Protein AF-0000000068350325 (afdb_homodimer)

Structure (mmCIF, N/CA/C/O backbone):
data_AF-0000000068350325-model_v1
#
loop_
_entity.id
_entity.type
_entity.pdbx_description
1 polymer 'TATA box-binding protein-like 1'
#
loop_
_atom_site.group_PDB
_atom_site.id
_atom_site.type_symbol
_atom_site.label_atom_id
_atom_site.label_alt_id
_atom_site.label_comp_id
_atom_site.label_asym_id
_atom_site.label_entity_id
_atom_site.label_seq_id
_atom_site.pdbx_PDB_ins_code
_atom_site.Cartn_x
_atom_site.Cartn_y
_atom_site.Cartn_z
_atom_site.occupancy
_atom_site.B_iso_or_equiv
_atom_site.auth_seq_id
_atom_site.auth_comp_id
_atom_site.auth_asym_id
_atom_site.auth_atom_id
_atom_site.pdbx_PDB_model_num
ATOM 1 N N . MET A 1 1 ? 3.645 2.9 17.344 1 18.78 1 MET A N 1
ATOM 2 C CA . 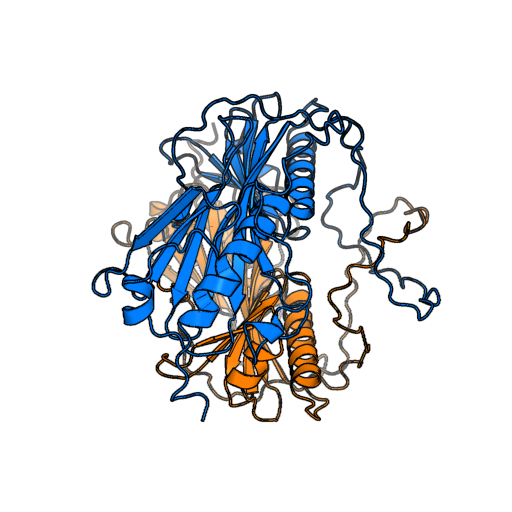MET A 1 1 ? 3.166 2.221 16.141 1 18.78 1 MET A CA 1
ATOM 3 C C . MET A 1 1 ? 4.285 2.08 15.117 1 18.78 1 MET A C 1
ATOM 5 O O . MET A 1 1 ? 4.633 3.047 14.438 1 18.78 1 MET A O 1
ATOM 9 N N . ASP A 1 2 ? 5.305 1.291 15.469 1 23.34 2 ASP A N 1
ATOM 10 C CA . ASP A 1 2 ? 6.496 0.901 14.719 1 23.34 2 ASP A CA 1
ATOM 11 C C . ASP A 1 2 ? 6.125 0.357 13.344 1 23.34 2 ASP A C 1
ATOM 13 O O . ASP A 1 2 ? 5.273 -0.529 13.227 1 23.34 2 ASP A O 1
ATOM 17 N N . ASP A 1 3 ? 6.066 1.191 12.406 1 27.19 3 ASP A N 1
ATOM 18 C CA . ASP A 1 3 ? 5.934 0.795 11.008 1 27.19 3 ASP A CA 1
ATOM 19 C C . ASP A 1 3 ? 6.727 -0.477 10.719 1 27.19 3 ASP A C 1
ATOM 21 O O . ASP A 1 3 ? 7.953 -0.494 10.852 1 27.19 3 ASP A O 1
ATOM 25 N N . ASP A 1 4 ? 6.18 -1.527 11.094 1 26.62 4 ASP A N 1
ATOM 26 C CA . ASP A 1 4 ? 6.719 -2.879 10.977 1 26.62 4 ASP A CA 1
ATOM 27 C C . ASP A 1 4 ? 7.172 -3.172 9.547 1 26.62 4 ASP A C 1
ATOM 29 O O . ASP A 1 4 ? 6.422 -3.754 8.766 1 26.62 4 ASP A O 1
ATOM 33 N N . TYR A 1 5 ? 7.738 -2.264 8.93 1 28.27 5 TYR A N 1
ATOM 34 C CA . TYR A 1 5 ? 8.469 -2.66 7.73 1 28.27 5 TYR A CA 1
ATOM 35 C C . TYR A 1 5 ? 9.484 -3.756 8.047 1 28.27 5 TYR A C 1
ATOM 37 O O . TYR A 1 5 ? 10.578 -3.771 7.488 1 28.27 5 TYR A O 1
ATOM 45 N N . ALA A 1 6 ? 9.195 -4.523 9.078 1 30.58 6 ALA A N 1
ATOM 46 C CA . ALA A 1 6 ? 10.156 -5.531 9.508 1 30.58 6 ALA A CA 1
ATOM 47 C C . ALA A 1 6 ? 10.461 -6.52 8.383 1 30.58 6 ALA A C 1
ATOM 49 O O . ALA A 1 6 ? 11.492 -7.195 8.406 1 30.58 6 ALA A O 1
ATOM 50 N N . PHE A 1 7 ? 9.375 -6.723 7.668 1 28.08 7 PHE A N 1
ATOM 51 C CA . PHE A 1 7 ? 9.617 -7.875 6.809 1 28.08 7 PHE A CA 1
ATOM 52 C C . PHE A 1 7 ? 10.812 -7.629 5.898 1 28.08 7 PHE A C 1
ATOM 54 O O . PHE A 1 7 ? 11.398 -8.578 5.367 1 28.08 7 PHE A O 1
ATOM 61 N N . PHE A 1 8 ? 10.945 -6.363 5.605 1 29.59 8 PHE A N 1
ATOM 62 C CA . PHE A 1 8 ? 11.922 -6.195 4.531 1 29.59 8 PHE A CA 1
ATOM 63 C C . PHE A 1 8 ? 13.336 -6.141 5.09 1 29.59 8 PHE A C 1
ATOM 65 O O . PHE A 1 8 ? 14.211 -5.488 4.516 1 29.59 8 PHE A O 1
ATOM 72 N N . GLU A 1 9 ? 13.469 -6.293 6.34 1 29.09 9 GLU A N 1
ATOM 73 C CA . GLU A 1 9 ? 14.883 -6.227 6.676 1 29.09 9 GLU A CA 1
ATOM 74 C C . GLU A 1 9 ? 15.672 -7.336 5.984 1 29.09 9 GLU A C 1
ATOM 76 O O . GLU A 1 9 ? 15.836 -8.43 6.535 1 29.09 9 GLU A O 1
ATOM 81 N N . SER A 1 10 ? 15.414 -7.582 4.758 1 28.09 10 SER A N 1
ATOM 82 C CA . SER A 1 10 ? 16.344 -8.555 4.18 1 28.09 10 SER A CA 1
ATOM 83 C C . SER A 1 10 ? 17.781 -8.25 4.578 1 28.09 10 SER A C 1
ATOM 85 O O . SER A 1 10 ? 18.109 -7.113 4.91 1 28.09 10 SER A O 1
ATOM 87 N N . ASP A 1 11 ? 18.562 -9.328 4.715 1 28.67 11 ASP A N 1
ATOM 88 C CA . ASP A 1 11 ? 19.984 -9.617 4.953 1 28.67 11 ASP A CA 1
ATOM 89 C C . ASP A 1 11 ? 20.875 -8.648 4.18 1 28.67 11 ASP A C 1
ATOM 91 O O . ASP A 1 11 ? 20.391 -7.926 3.297 1 28.67 11 ASP A O 1
ATOM 95 N N . ASN A 1 12 ? 22.172 -9.234 3.781 1 28.33 12 ASN A N 1
ATOM 96 C CA . ASN A 1 12 ? 23.516 -8.898 3.307 1 28.33 12 ASN A CA 1
ATOM 97 C C . ASN A 1 12 ? 23.469 -8.289 1.906 1 28.33 12 ASN A C 1
ATOM 99 O O . ASN A 1 12 ? 23.094 -8.961 0.944 1 28.33 12 ASN A O 1
ATOM 103 N N . LEU A 1 13 ? 23.156 -7.027 1.715 1 31.02 13 LEU A N 1
ATOM 104 C CA . LEU A 1 13 ? 23.516 -6.348 0.479 1 31.02 13 LEU A CA 1
ATOM 105 C C . LEU A 1 13 ? 24.859 -6.844 -0.04 1 31.02 13 LEU A C 1
ATOM 107 O O . LEU A 1 13 ? 25.922 -6.449 0.469 1 31.02 13 LEU A O 1
ATOM 111 N N . VAL A 1 14 ? 24.953 -8.07 -0.394 1 30.02 14 VAL A N 1
ATOM 112 C CA . VAL A 1 14 ? 26.156 -8.344 -1.179 1 30.02 14 VAL A CA 1
ATOM 113 C C . VAL A 1 14 ? 26.312 -7.281 -2.264 1 30.02 14 VAL A C 1
ATOM 115 O O . VAL A 1 14 ? 25.375 -7.008 -3.021 1 30.02 14 VAL A O 1
ATOM 118 N N . GLU A 1 15 ? 27.203 -6.359 -2.168 1 34.56 15 GLU A N 1
ATOM 119 C CA . GLU A 1 15 ? 27.688 -5.309 -3.051 1 34.56 15 GLU A CA 1
ATOM 120 C C . GLU A 1 15 ? 27.812 -5.805 -4.488 1 34.56 15 GLU A C 1
ATOM 122 O O . GLU A 1 15 ? 28.906 -6.223 -4.91 1 34.56 15 GLU A O 1
ATOM 127 N N . GLU A 1 16 ? 26.859 -6.629 -4.91 1 35.44 16 GLU A N 1
ATOM 128 C CA . GLU A 1 16 ? 27.062 -6.805 -6.344 1 35.44 16 GLU A CA 1
ATOM 129 C C . GLU A 1 16 ? 26.75 -5.523 -7.109 1 35.44 16 GLU A C 1
ATOM 131 O O . GLU A 1 16 ? 25.859 -4.77 -6.719 1 35.44 16 GLU A O 1
ATOM 136 N N . GLU A 1 17 ? 27.641 -5.133 -7.914 1 43.94 17 GLU A N 1
ATOM 137 C CA . GLU A 1 17 ? 27.562 -3.938 -8.75 1 43.94 17 GLU A CA 1
ATOM 138 C C . GLU A 1 17 ? 26.234 -3.857 -9.484 1 43.94 17 GLU A C 1
ATOM 140 O O . GLU A 1 17 ? 25.812 -4.824 -10.125 1 43.94 17 GLU A O 1
ATOM 145 N N . LEU A 1 18 ? 25.375 -3.035 -9.07 1 51.56 18 LEU A N 1
ATOM 146 C CA . LEU A 1 18 ? 24.094 -2.82 -9.719 1 51.56 18 LEU A CA 1
ATOM 147 C C . LEU A 1 18 ? 24.281 -2.34 -11.148 1 51.56 18 LEU A C 1
ATOM 149 O O . LEU A 1 18 ? 25.203 -1.578 -11.438 1 51.56 18 LEU A O 1
ATOM 153 N N . PRO A 1 19 ? 23.531 -2.908 -12.141 1 46.09 19 PRO A N 1
ATOM 154 C CA . PRO A 1 19 ? 23.609 -2.377 -13.5 1 46.09 19 PRO A CA 1
ATOM 155 C C . PRO A 1 19 ? 23.172 -0.916 -13.586 1 46.09 19 PRO A C 1
ATOM 157 O O . PRO A 1 19 ? 22.281 -0.49 -12.859 1 46.09 19 PRO A O 1
ATOM 160 N N . VAL A 1 20 ? 24.016 -0.042 -14.328 1 46.12 20 VAL A N 1
ATOM 161 C CA . VAL A 1 20 ? 23.797 1.391 -14.492 1 46.12 20 VAL A CA 1
ATOM 162 C C . VAL A 1 20 ? 22.672 1.627 -15.5 1 46.12 20 VAL A C 1
ATOM 164 O O . VAL A 1 20 ? 22.656 1.011 -16.562 1 46.12 20 VAL A O 1
ATOM 167 N N . ILE A 1 21 ? 21.547 2.094 -15.203 1 43.25 21 ILE A N 1
ATOM 168 C CA . ILE A 1 21 ? 20.562 2.617 -16.156 1 43.25 21 ILE A CA 1
ATOM 169 C C . ILE A 1 21 ? 21.016 3.988 -16.656 1 43.25 21 ILE A C 1
ATOM 171 O O . ILE A 1 21 ? 21.203 4.91 -15.852 1 43.25 21 ILE A O 1
ATOM 175 N N . GLY A 1 22 ? 21.516 4.07 -17.844 1 39.94 22 GLY A N 1
ATOM 176 C CA . GLY A 1 22 ? 21.891 5.316 -18.5 1 39.94 22 GLY A CA 1
ATOM 177 C C . GLY A 1 22 ? 20.703 6.223 -18.781 1 39.94 22 GLY A C 1
ATOM 178 O O . GLY A 1 22 ? 19.562 5.781 -18.734 1 39.94 22 GLY A O 1
ATOM 179 N N . ALA A 1 23 ? 20.922 7.66 -19.031 1 37.84 23 ALA A N 1
ATOM 180 C CA . ALA A 1 23 ? 20.297 8.93 -19.359 1 37.84 23 ALA A CA 1
ATOM 181 C C . ALA A 1 23 ? 18.828 8.938 -18.953 1 37.84 23 ALA A C 1
ATOM 183 O O . ALA A 1 23 ? 17.984 8.32 -19.609 1 37.84 23 ALA A O 1
ATOM 184 N N . PHE A 1 24 ? 18.703 8.781 -17.75 1 35.66 24 PHE A N 1
ATOM 185 C CA . PHE A 1 24 ? 17.297 8.969 -17.422 1 35.66 24 PHE A CA 1
ATOM 186 C C . PHE A 1 24 ? 16.812 10.344 -17.875 1 35.66 24 PHE A C 1
ATOM 188 O O . PHE A 1 24 ? 17.484 11.352 -17.641 1 35.66 24 PHE A O 1
ATOM 195 N N . PRO A 1 25 ? 16.062 10.305 -19 1 29.25 25 PRO A N 1
ATOM 196 C CA . PRO A 1 25 ? 15.648 11.578 -19.594 1 29.25 25 PRO A CA 1
ATOM 197 C C . PRO A 1 25 ? 15.062 12.539 -18.547 1 29.25 25 PRO A C 1
ATOM 199 O O . PRO A 1 25 ? 14.492 12.094 -17.547 1 29.25 25 PRO A O 1
ATOM 202 N N . ASP A 1 26 ? 15.781 13.594 -18.438 1 28.62 26 ASP A N 1
ATOM 203 C CA . ASP A 1 26 ? 15.367 14.727 -17.609 1 28.62 26 ASP A CA 1
ATOM 204 C C . ASP A 1 26 ? 13.945 15.164 -17.953 1 28.62 26 ASP A C 1
ATOM 206 O O . ASP A 1 26 ? 13.742 15.953 -18.875 1 28.62 26 ASP A O 1
ATOM 210 N N . PRO A 1 27 ? 12.961 14.367 -18.094 1 28.58 27 PRO A N 1
ATOM 211 C CA . PRO A 1 27 ? 11.828 15.25 -18.375 1 28.58 27 PRO A CA 1
ATOM 212 C C . PRO A 1 27 ? 11.531 16.219 -17.219 1 28.58 27 PRO A C 1
ATOM 214 O O . PRO A 1 27 ? 11.656 15.852 -16.047 1 28.58 27 PRO A O 1
ATOM 217 N N . VAL A 1 28 ? 11.898 17.391 -17.375 1 24.67 28 VAL A N 1
ATOM 218 C CA . VAL A 1 28 ? 11.633 18.469 -16.422 1 24.67 28 VAL A CA 1
ATOM 219 C C . VAL A 1 28 ? 10.18 18.391 -15.953 1 24.67 28 VAL A C 1
ATOM 221 O O . VAL A 1 28 ? 9.289 18.953 -16.594 1 24.67 28 VAL A O 1
ATOM 224 N N . ALA A 1 29 ? 9.555 17.219 -15.812 1 27.11 29 ALA A N 1
ATOM 225 C CA . ALA A 1 29 ? 8.211 17.438 -15.289 1 27.11 29 ALA A CA 1
ATOM 226 C C . ALA A 1 29 ? 8.258 18.109 -13.914 1 27.11 29 ALA A C 1
ATOM 228 O O . ALA A 1 29 ? 8.953 17.625 -13.016 1 27.11 29 ALA A O 1
ATOM 229 N N . GLU A 1 30 ? 8.133 19.312 -13.844 1 23.2 30 GLU A N 1
ATOM 230 C CA . GLU A 1 30 ? 7.973 20.109 -12.633 1 23.2 30 GLU A CA 1
ATOM 231 C C . GLU A 1 30 ? 7.023 19.438 -11.648 1 23.2 30 GLU A C 1
ATOM 233 O O . GLU A 1 30 ? 5.883 19.109 -11.992 1 23.2 30 GLU A O 1
ATOM 238 N N . PHE A 1 31 ? 7.543 18.641 -10.883 1 23.47 31 PHE A N 1
ATOM 239 C CA . PHE A 1 31 ? 6.887 17.922 -9.797 1 23.47 31 PHE A CA 1
ATOM 240 C C . PHE A 1 31 ? 5.969 18.859 -9.016 1 23.47 31 PHE A C 1
ATOM 242 O O . PHE A 1 31 ? 5.652 18.594 -7.852 1 23.47 31 PHE A O 1
ATOM 249 N N . GLY A 1 32 ? 5.758 20.109 -9.562 1 25.23 32 GLY A N 1
ATOM 250 C CA . GLY A 1 32 ? 4.805 20.859 -8.766 1 25.23 32 GLY A CA 1
ATOM 251 C C . GLY A 1 32 ? 3.414 20.25 -8.773 1 25.23 32 GLY A C 1
ATOM 252 O O . GLY A 1 32 ? 2.971 19.703 -9.781 1 25.23 32 GLY A O 1
ATOM 253 N N . GLY A 1 33 ? 2.984 19.688 -7.711 1 24.58 33 GLY A N 1
ATOM 254 C CA . GLY A 1 33 ? 1.738 18.984 -7.484 1 24.58 33 GLY A CA 1
ATOM 255 C C . GLY A 1 33 ? 0.549 19.625 -8.172 1 24.58 33 GLY A C 1
ATOM 256 O O . GLY A 1 33 ? -0.6 19.375 -7.801 1 24.58 33 GLY A O 1
ATOM 257 N N . VAL A 1 34 ? 0.797 20.609 -9.117 1 23.58 34 VAL A N 1
ATOM 258 C CA . VAL A 1 34 ? -0.468 21.172 -9.562 1 23.58 34 VAL A CA 1
ATOM 259 C C . VAL A 1 34 ? -1.16 20.219 -10.531 1 23.58 34 VAL A C 1
ATOM 261 O O . VAL A 1 34 ? -0.594 19.844 -11.562 1 23.58 34 VAL A O 1
ATOM 264 N N . VAL A 1 35 ? -1.922 19.328 -10.016 1 24.48 35 VAL A N 1
ATOM 265 C CA . VAL A 1 35 ? -2.699 18.344 -10.75 1 24.48 35 VAL A CA 1
ATOM 266 C C . VAL A 1 35 ? -3.498 19.031 -11.852 1 24.48 35 VAL A C 1
ATOM 268 O O . VAL A 1 35 ? -4.355 19.875 -11.57 1 24.48 35 VAL A O 1
ATOM 271 N N . GLY A 1 36 ? -2.824 19.344 -13 1 22.61 36 GLY A N 1
ATOM 272 C CA . GLY A 1 36 ? -3.48 19.922 -14.164 1 22.61 36 GLY A CA 1
ATOM 273 C C . GLY A 1 36 ? -4.598 19.062 -14.711 1 22.61 36 GLY A C 1
ATOM 274 O O . GLY A 1 36 ? -4.688 17.875 -14.391 1 22.61 36 GLY A O 1
ATOM 275 N N . PRO A 1 37 ? -5.59 19.766 -15.32 1 22.59 37 PRO A N 1
ATOM 276 C CA . PRO A 1 37 ? -6.855 19.203 -15.797 1 22.59 37 PRO A CA 1
ATOM 277 C C . PRO A 1 37 ? -6.66 18.078 -16.812 1 22.59 37 PRO A C 1
ATOM 279 O O . PRO A 1 37 ? -5.641 18.047 -17.5 1 22.59 37 PRO A O 1
ATOM 282 N N . THR A 1 38 ? -7.129 16.938 -16.562 1 21.97 38 THR A N 1
ATOM 283 C CA . THR A 1 38 ? -7.184 15.688 -17.312 1 21.97 38 THR A CA 1
ATOM 284 C C . THR A 1 38 ? -7.703 15.914 -18.734 1 21.97 38 THR A C 1
ATOM 286 O O . THR A 1 38 ? -8.82 16.406 -18.922 1 21.97 38 THR A O 1
ATOM 289 N N . GLY A 1 39 ? -6.828 16.391 -19.609 1 18.67 39 GLY A N 1
ATOM 290 C CA . GLY A 1 39 ? -7.164 16.516 -21.031 1 18.67 39 GLY A CA 1
ATOM 291 C C . GLY A 1 39 ? -7.762 15.258 -21.609 1 18.67 39 GLY A C 1
ATOM 292 O O . GLY A 1 39 ? -7.5 14.156 -21.125 1 18.67 39 GLY A O 1
ATOM 293 N N . ALA A 1 40 ? -8.906 15.477 -22.391 1 20.03 40 ALA A N 1
ATOM 294 C CA . ALA A 1 40 ? -9.773 14.523 -23.078 1 20.03 40 ALA A CA 1
ATOM 295 C C . ALA A 1 40 ? -8.992 13.711 -24.109 1 20.03 40 ALA A C 1
ATOM 297 O O . ALA A 1 40 ? -8.375 14.273 -25.016 1 20.03 40 ALA A O 1
ATOM 298 N N . ILE A 1 41 ? -8.258 12.766 -23.672 1 20.47 41 ILE A N 1
ATOM 299 C CA . ILE A 1 41 ? -7.582 11.906 -24.641 1 20.47 41 ILE A CA 1
ATOM 300 C C . ILE A 1 41 ? -8.578 11.461 -25.719 1 20.47 41 ILE A C 1
ATOM 302 O O . ILE A 1 41 ? -9.695 11.062 -25.406 1 20.47 41 ILE A O 1
ATOM 306 N N . GLY A 1 42 ? -8.508 12.109 -26.828 1 18.36 42 GLY A N 1
ATOM 307 C CA . GLY A 1 42 ? -9.219 11.773 -28.062 1 18.36 42 GLY A CA 1
ATOM 308 C C . GLY A 1 42 ? -9.195 10.289 -28.359 1 18.36 42 GLY A C 1
ATOM 309 O O . GLY A 1 42 ? -8.289 9.57 -27.922 1 18.36 42 GLY A O 1
ATOM 310 N N . GLY A 1 43 ? -10.32 9.68 -28.641 1 19.95 43 GLY A N 1
ATOM 311 C CA . GLY A 1 43 ? -10.891 8.367 -28.891 1 19.95 43 GLY A CA 1
ATOM 312 C C . GLY A 1 43 ? -10.242 7.637 -30.047 1 19.95 43 GLY A C 1
ATOM 313 O O . GLY A 1 43 ? -10.82 7.547 -31.125 1 19.95 43 GLY A O 1
ATOM 314 N N . SER A 1 44 ? -8.844 7.809 -30.172 1 18.97 44 SER A N 1
ATOM 315 C CA . SER A 1 44 ? -8.469 7.09 -31.391 1 18.97 44 SER A CA 1
ATOM 316 C C . SER A 1 44 ? -8.984 5.652 -31.359 1 18.97 44 SER A C 1
ATOM 318 O O . SER A 1 44 ? -9.094 5.047 -30.297 1 18.97 44 SER A O 1
ATOM 320 N N . ALA A 1 45 ? -9.555 5.176 -32.438 1 19.36 45 ALA A N 1
ATOM 321 C CA . ALA A 1 45 ? -10.32 4.016 -32.906 1 19.36 45 ALA A CA 1
ATOM 322 C C . ALA A 1 45 ? -9.539 2.725 -32.688 1 19.36 45 ALA A C 1
ATOM 324 O O . ALA A 1 45 ? -8.477 2.525 -33.281 1 19.36 45 ALA A O 1
ATOM 325 N N . LEU A 1 46 ? -9.5 2.438 -31.359 1 21.41 46 LEU A N 1
ATOM 326 C CA . LEU A 1 46 ? -8.828 1.184 -31.016 1 21.41 46 LEU A CA 1
ATOM 327 C C . LEU A 1 46 ? -9.375 0.036 -31.859 1 21.41 46 LEU A C 1
ATOM 329 O O . LEU A 1 46 ? -10.586 -0.19 -31.906 1 21.41 46 LEU A O 1
ATOM 333 N N . THR A 1 47 ? -8.773 -0.053 -33.031 1 18.5 47 THR A N 1
ATOM 334 C CA . THR A 1 47 ? -9.133 -1.175 -33.906 1 18.5 47 THR A CA 1
ATOM 335 C C . THR A 1 47 ? -9.086 -2.488 -33.125 1 18.5 47 THR A C 1
ATOM 337 O O . THR A 1 47 ? -8.445 -2.576 -32.094 1 18.5 47 THR A O 1
ATOM 340 N N . ALA A 1 48 ? -9.992 -3.484 -33.375 1 19.77 48 ALA A N 1
ATOM 341 C CA . ALA A 1 48 ? -10.555 -4.695 -32.812 1 19.77 48 ALA A CA 1
ATOM 342 C C . ALA A 1 48 ? -9.453 -5.656 -32.375 1 19.77 48 ALA A C 1
ATOM 344 O O . ALA A 1 48 ? -9.57 -6.316 -31.328 1 19.77 48 ALA A O 1
ATOM 345 N N . ASP A 1 49 ? -8.469 -5.844 -33.219 1 18.94 49 ASP A N 1
ATOM 346 C CA . ASP A 1 49 ? -7.848 -7.168 -33.219 1 18.94 49 ASP A CA 1
ATOM 347 C C . ASP A 1 49 ? -6.824 -7.293 -32.094 1 18.94 49 ASP A C 1
ATOM 349 O O . ASP A 1 49 ? -5.91 -6.473 -31.984 1 18.94 49 ASP A O 1
ATOM 353 N N . GLY A 1 50 ? -7.234 -7.547 -30.922 1 21.53 50 GLY A N 1
ATOM 354 C CA . GLY A 1 50 ? -6.691 -7.539 -29.578 1 21.53 50 GLY A CA 1
ATOM 355 C C . GLY A 1 50 ? -5.367 -8.266 -29.453 1 21.53 50 GLY A C 1
ATOM 356 O O . GLY A 1 50 ? -4.984 -8.703 -28.359 1 21.53 50 GLY A O 1
ATOM 357 N N . HIS A 1 51 ? -4.656 -8.531 -30.5 1 19.06 51 HIS A N 1
ATOM 358 C CA . HIS A 1 51 ? -3.496 -9.398 -30.375 1 19.06 51 HIS A CA 1
ATOM 359 C C . HIS A 1 51 ? -2.375 -8.711 -29.594 1 19.06 51 HIS A C 1
ATOM 361 O O . HIS A 1 51 ? -1.938 -7.621 -29.969 1 19.06 51 HIS A O 1
ATOM 367 N N . LEU A 1 52 ? -2.555 -8.625 -28.328 1 21.03 52 LEU A N 1
ATOM 368 C CA . LEU A 1 52 ? -1.459 -8.016 -27.578 1 21.03 52 LEU A CA 1
ATOM 369 C C . LEU A 1 52 ? -0.115 -8.578 -28.031 1 21.03 52 LEU A C 1
ATOM 371 O O . LEU A 1 52 ? 0.157 -9.766 -27.859 1 21.03 52 LEU A O 1
ATOM 375 N N . ALA A 1 53 ? 0.358 -8.102 -29.031 1 21.33 53 ALA A N 1
ATOM 376 C CA . ALA A 1 53 ? 1.74 -8.438 -29.359 1 21.33 53 ALA A CA 1
ATOM 377 C C . ALA A 1 53 ? 2.688 -8.039 -28.234 1 21.33 53 ALA A C 1
ATOM 379 O O . ALA A 1 53 ? 2.646 -6.906 -27.75 1 21.33 53 ALA A O 1
ATOM 380 N N . ALA A 1 54 ? 3.049 -8.953 -27.297 1 21.52 54 ALA A N 1
ATOM 381 C CA . ALA A 1 54 ? 4.172 -8.93 -26.359 1 21.52 54 ALA A CA 1
ATOM 382 C C . ALA A 1 54 ? 5.312 -8.07 -26.891 1 21.52 54 ALA A C 1
ATOM 384 O O . ALA A 1 54 ? 5.863 -8.352 -27.953 1 21.52 54 ALA A O 1
ATOM 385 N N . ALA A 1 55 ? 5.09 -6.859 -26.781 1 22.98 55 ALA A N 1
ATOM 386 C CA . ALA A 1 55 ? 6.234 -6.074 -27.219 1 22.98 55 ALA A CA 1
ATOM 387 C C . ALA A 1 55 ? 7.52 -6.531 -26.531 1 22.98 55 ALA A C 1
ATOM 389 O O . ALA A 1 55 ? 7.656 -6.41 -25.312 1 22.98 55 ALA A O 1
ATOM 390 N N . ALA A 1 56 ? 8.195 -7.535 -26.969 1 24.17 56 ALA A N 1
ATOM 391 C CA . ALA A 1 56 ? 9.562 -7.965 -26.719 1 24.17 56 ALA A CA 1
ATOM 392 C C . ALA A 1 56 ? 10.523 -6.777 -26.75 1 24.17 56 ALA A C 1
ATOM 394 O O . ALA A 1 56 ? 10.875 -6.289 -27.828 1 24.17 56 ALA A O 1
ATOM 395 N N . ALA A 1 57 ? 10.227 -5.805 -25.969 1 24.69 57 ALA A N 1
ATOM 396 C CA . ALA A 1 57 ? 11.289 -4.805 -26.031 1 24.69 57 ALA A CA 1
ATOM 397 C C . ALA A 1 57 ? 12.656 -5.449 -25.812 1 24.69 57 ALA A C 1
ATOM 399 O O . ALA A 1 57 ? 12.906 -6.07 -24.781 1 24.69 57 ALA A O 1
ATOM 400 N N . THR A 1 58 ? 13.297 -5.699 -26.828 1 25.77 58 THR A N 1
ATOM 401 C CA . THR A 1 58 ? 14.68 -6.152 -26.922 1 25.77 58 THR A CA 1
ATOM 402 C C . THR A 1 58 ? 15.625 -5.164 -26.25 1 25.77 58 THR A C 1
ATOM 404 O O . THR A 1 58 ? 15.742 -4.012 -26.672 1 25.77 58 THR A O 1
ATOM 407 N N . LEU A 1 59 ? 15.578 -4.918 -24.984 1 26.66 59 LEU A N 1
ATOM 408 C CA . LEU A 1 59 ? 16.75 -4.184 -24.5 1 26.66 59 LEU A CA 1
ATOM 409 C C . LEU A 1 59 ? 18.031 -4.711 -25.141 1 26.66 59 LEU A C 1
ATOM 411 O O . LEU A 1 59 ? 18.234 -5.926 -25.219 1 26.66 59 LEU A O 1
ATOM 415 N N . PRO A 1 60 ? 18.672 -3.873 -25.922 1 27.67 60 PRO A N 1
ATOM 416 C CA . PRO A 1 60 ? 19.812 -4.316 -26.719 1 27.67 60 PRO A CA 1
ATOM 417 C C . PRO A 1 60 ? 20.859 -5.066 -25.906 1 27.67 60 PRO A C 1
ATOM 419 O O . PRO A 1 60 ? 21.547 -5.941 -26.422 1 27.67 60 PRO A O 1
ATOM 422 N N . GLY A 1 61 ? 21.25 -4.422 -24.781 1 29.72 61 GLY A N 1
ATOM 423 C CA . GLY A 1 61 ? 22.672 -4.68 -24.625 1 29.72 61 GLY A CA 1
ATOM 424 C C . GLY A 1 61 ? 22.984 -6.133 -24.312 1 29.72 61 GLY A C 1
ATOM 425 O O . GLY A 1 61 ? 24.141 -6.496 -24.125 1 29.72 61 GLY A O 1
ATOM 426 N N . GLY A 1 62 ? 22.141 -6.68 -23.375 1 27.52 62 GLY A N 1
ATOM 427 C CA . GLY A 1 62 ? 22.766 -7.938 -23 1 27.52 62 GLY A CA 1
ATOM 428 C C . GLY A 1 62 ? 22.953 -8.898 -24.156 1 27.52 62 GLY A C 1
ATOM 429 O O . GLY A 1 62 ? 22.234 -8.805 -25.156 1 27.52 62 GLY A O 1
ATOM 430 N N . ASP A 1 63 ? 24.188 -9.266 -24.422 1 29.11 63 ASP A N 1
ATOM 431 C CA . ASP A 1 63 ? 24.484 -10.367 -25.344 1 29.11 63 ASP A CA 1
ATOM 432 C C . ASP A 1 63 ? 23.375 -11.414 -25.328 1 29.11 63 ASP A C 1
ATOM 434 O O . ASP A 1 63 ? 22.906 -11.805 -24.25 1 29.11 63 ASP A O 1
ATOM 438 N N . GLY A 1 64 ? 22.438 -11.32 -26.172 1 32.06 64 GLY A N 1
ATOM 439 C CA . GLY A 1 64 ? 21.5 -12.359 -26.578 1 32.06 64 GLY A CA 1
ATOM 440 C C . GLY A 1 64 ? 22.078 -13.758 -26.469 1 32.06 64 GLY A C 1
ATOM 441 O O . GLY A 1 64 ? 22.016 -14.539 -27.406 1 32.06 64 GLY A O 1
ATOM 442 N N . ALA A 1 65 ? 23.109 -13.883 -25.547 1 31.22 65 ALA A N 1
ATOM 443 C CA . ALA A 1 65 ? 23.484 -15.297 -25.531 1 31.22 65 ALA A CA 1
ATOM 444 C C . ALA A 1 65 ? 22.266 -16.172 -25.25 1 31.22 65 ALA A C 1
ATOM 446 O O . ALA A 1 65 ? 21.766 -16.203 -24.125 1 31.22 65 ALA A O 1
ATOM 447 N N . ALA A 1 66 ? 21.422 -16.234 -26.094 1 34.69 66 ALA A N 1
ATOM 448 C CA . ALA A 1 66 ? 20.625 -17.453 -26.141 1 34.69 66 ALA A CA 1
ATOM 449 C C . ALA A 1 66 ? 21.469 -18.688 -25.797 1 34.69 66 ALA A C 1
ATOM 451 O O . ALA A 1 66 ? 22.203 -19.188 -26.641 1 34.69 66 ALA A O 1
ATOM 452 N N . ALA A 1 67 ? 22.062 -18.656 -24.625 1 37.69 67 ALA A N 1
ATOM 453 C CA . ALA A 1 67 ? 22.688 -19.953 -24.328 1 37.69 67 ALA A CA 1
ATOM 454 C C . ALA A 1 67 ? 21.781 -21.109 -24.734 1 37.69 67 ALA A C 1
ATOM 456 O O . ALA A 1 67 ? 20.562 -21.031 -24.594 1 37.69 67 ALA A O 1
ATOM 457 N N . ASN A 1 68 ? 22.141 -21.75 -25.688 1 37.03 68 ASN A N 1
ATOM 458 C CA . ASN A 1 68 ? 21.594 -23.062 -26.031 1 37.03 68 ASN A CA 1
ATOM 459 C C . ASN A 1 68 ? 21.188 -23.844 -24.797 1 37.03 68 ASN A C 1
ATOM 461 O O . ASN A 1 68 ? 22.031 -24.516 -24.172 1 37.03 68 ASN A O 1
ATOM 465 N N . LEU A 1 69 ? 20.359 -23.172 -23.875 1 46.31 69 LEU A N 1
ATOM 466 C CA . LEU A 1 69 ? 19.875 -24 -22.766 1 46.31 69 LEU A CA 1
ATOM 467 C C . LEU A 1 69 ? 19.375 -25.344 -23.266 1 46.31 69 LEU A C 1
ATOM 469 O O . LEU A 1 69 ? 18.656 -25.406 -24.266 1 46.31 69 LEU A O 1
ATOM 473 N N . ASP A 1 70 ? 20.062 -26.266 -23.094 1 50.84 70 ASP A N 1
ATOM 474 C CA . ASP A 1 70 ? 19.578 -27.609 -23.391 1 50.84 70 ASP A CA 1
ATOM 475 C C . ASP A 1 70 ? 18.125 -27.781 -22.953 1 50.84 70 ASP A C 1
ATOM 477 O O . ASP A 1 70 ? 17.734 -27.312 -21.875 1 50.84 70 ASP A O 1
ATOM 481 N N . VAL A 1 71 ? 17.219 -27.922 -23.938 1 54.47 71 VAL A N 1
ATOM 482 C CA . VAL A 1 71 ? 15.789 -28.156 -23.828 1 54.47 71 VAL A CA 1
ATOM 483 C C . VAL A 1 71 ? 15.484 -28.891 -22.516 1 54.47 71 VAL A C 1
ATOM 485 O O . VAL A 1 71 ? 14.469 -28.609 -21.875 1 54.47 71 VAL A O 1
ATOM 488 N N . ASP A 1 72 ? 16.469 -29.703 -22.016 1 61.88 72 ASP A N 1
ATOM 489 C CA . ASP A 1 72 ? 16.203 -30.531 -20.828 1 61.88 72 ASP A CA 1
ATOM 490 C C . ASP A 1 72 ? 16.469 -29.75 -19.547 1 61.88 72 ASP A C 1
ATOM 492 O O . ASP A 1 72 ? 16.266 -30.266 -18.453 1 61.88 72 ASP A O 1
ATOM 496 N N . GLU A 1 73 ? 16.641 -28.422 -19.703 1 80.69 73 GLU A N 1
ATOM 497 C CA . GLU A 1 73 ? 17.141 -27.719 -18.531 1 80.69 73 GLU A CA 1
ATOM 498 C C . GLU A 1 73 ? 16.078 -26.766 -17.953 1 80.69 73 GLU A C 1
ATOM 500 O O . GLU A 1 73 ? 16.25 -26.219 -16.875 1 80.69 73 GLU A O 1
ATOM 505 N N . LEU A 1 74 ? 14.969 -26.703 -18.641 1 89 74 LEU A N 1
ATOM 506 C CA . LEU A 1 74 ? 13.922 -25.828 -18.125 1 89 74 LEU A CA 1
ATOM 507 C C . LEU A 1 74 ? 12.578 -26.547 -18.094 1 89 74 LEU A C 1
ATOM 509 O O . LEU A 1 74 ? 12.32 -27.438 -18.922 1 89 74 LEU A O 1
ATOM 513 N N . PRO A 1 75 ? 11.789 -26.219 -17.109 1 93.25 75 PRO A N 1
ATOM 514 C CA . PRO A 1 75 ? 10.445 -26.797 -17.125 1 93.25 75 PRO A CA 1
ATOM 515 C C . PRO A 1 75 ? 9.68 -26.5 -18.406 1 93.25 75 PRO A C 1
ATOM 517 O O . PRO A 1 75 ? 9.727 -25.375 -18.906 1 93.25 75 PRO A O 1
ATOM 520 N N . PRO A 1 76 ? 9.047 -27.5 -18.938 1 92.56 76 PRO A N 1
ATOM 521 C CA . PRO A 1 76 ? 8.32 -27.297 -20.188 1 92.56 76 PRO A CA 1
ATOM 522 C C . PRO A 1 76 ? 7.188 -26.281 -20.047 1 92.56 76 PRO A C 1
ATOM 524 O O . PRO A 1 76 ? 6.48 -26.281 -19.031 1 92.56 76 PRO A O 1
ATOM 527 N N . PRO A 1 77 ? 7.035 -25.484 -21.047 1 93.81 77 PRO A N 1
ATOM 528 C CA . PRO A 1 77 ? 5.945 -24.5 -21 1 93.81 77 PRO A CA 1
ATOM 529 C C . PRO A 1 77 ? 4.566 -25.156 -21.031 1 93.81 77 PRO A C 1
ATOM 531 O O . PRO A 1 77 ? 4.391 -26.203 -21.656 1 93.81 77 PRO A O 1
ATOM 534 N N . ILE A 1 78 ? 3.662 -24.562 -20.344 1 94.31 78 ILE A N 1
ATOM 535 C CA . ILE A 1 78 ? 2.281 -25.031 -20.312 1 94.31 78 ILE A CA 1
ATOM 536 C C . ILE A 1 78 ? 1.411 -24.125 -21.188 1 94.31 78 ILE A C 1
ATOM 538 O O . ILE A 1 78 ? 1.238 -22.938 -20.891 1 94.31 78 ILE A O 1
ATOM 542 N N . LYS A 1 79 ? 0.834 -24.641 -22.188 1 92.62 79 LYS A N 1
ATOM 543 C CA . LYS A 1 79 ? 0.028 -23.859 -23.125 1 92.62 79 LYS A CA 1
ATOM 544 C C . LYS A 1 79 ? -1.381 -23.641 -22.578 1 92.62 79 LYS A C 1
ATOM 546 O O . LYS A 1 79 ? -1.948 -22.562 -22.734 1 92.62 79 LYS A O 1
ATOM 551 N N . ASN A 1 80 ? -1.94 -24.703 -21.984 1 96.12 80 ASN A N 1
ATOM 552 C CA . ASN A 1 80 ? -3.281 -24.672 -21.422 1 96.12 80 ASN A CA 1
ATOM 553 C C . ASN A 1 80 ? -3.287 -25.188 -19.984 1 96.12 80 ASN A C 1
ATOM 555 O O . ASN A 1 80 ? -3.256 -26.391 -19.75 1 96.12 80 ASN A O 1
ATOM 559 N N . VAL A 1 81 ? -3.4 -24.25 -19.047 1 95.75 81 VAL A N 1
ATOM 560 C CA . VAL A 1 81 ? -3.277 -24.578 -17.625 1 95.75 81 VAL A CA 1
ATOM 561 C C . VAL A 1 81 ? -4.48 -25.406 -17.188 1 95.75 81 VAL A C 1
ATOM 563 O O . VAL A 1 81 ? -4.375 -26.219 -16.266 1 95.75 81 VAL A O 1
ATOM 566 N N . GLN A 1 82 ? -5.582 -25.266 -17.859 1 94.88 82 GLN A N 1
ATOM 567 C CA . GLN A 1 82 ? -6.828 -25.922 -17.5 1 94.88 82 GLN A CA 1
ATOM 568 C C . GLN A 1 82 ? -6.707 -27.438 -17.641 1 94.88 82 GLN A C 1
ATOM 570 O O . GLN A 1 82 ? -7.492 -28.188 -17.047 1 94.88 82 GLN A O 1
ATOM 575 N N . GLU A 1 83 ? -5.773 -27.906 -18.484 1 95.5 83 GLU A N 1
ATOM 576 C CA . GLU A 1 83 ? -5.527 -29.344 -18.625 1 95.5 83 GLU A CA 1
ATOM 577 C C . GLU A 1 83 ? -5.059 -29.953 -17.297 1 95.5 83 GLU A C 1
ATOM 579 O O . GLU A 1 83 ? -5.27 -31.141 -17.047 1 95.5 83 GLU A O 1
ATOM 584 N N . PHE A 1 84 ? -4.469 -29.109 -16.438 1 95.44 84 PHE A N 1
ATOM 585 C CA . PHE A 1 84 ? -3.961 -29.547 -15.148 1 95.44 84 PHE A CA 1
ATOM 586 C C . PHE A 1 84 ? -4.898 -29.125 -14.023 1 95.44 84 PHE A C 1
ATOM 588 O O . PHE A 1 84 ? -5.137 -29.875 -13.078 1 95.44 84 PHE A O 1
ATOM 595 N N . LEU A 1 85 ? -5.359 -27.891 -14.172 1 96 85 LEU A N 1
ATOM 596 C CA . LEU A 1 85 ? -6.215 -27.266 -13.172 1 96 85 LEU A CA 1
ATOM 597 C C . LEU A 1 85 ? -7.578 -26.922 -13.758 1 96 85 LEU A C 1
ATOM 599 O O . LEU A 1 85 ? -7.762 -25.844 -14.312 1 96 85 LEU A O 1
ATOM 603 N N . PRO A 1 86 ? -8.578 -27.719 -13.547 1 93.19 86 PRO A N 1
ATOM 604 C CA . PRO A 1 86 ? -9.844 -27.656 -14.289 1 93.19 86 PRO A CA 1
ATOM 605 C C . PRO A 1 86 ? -10.641 -26.391 -13.977 1 93.19 86 PRO A C 1
ATOM 607 O O . PRO A 1 86 ? -11.445 -25.953 -14.797 1 93.19 86 PRO A O 1
ATOM 610 N N . ASN A 1 87 ? -10.414 -25.781 -12.828 1 92 87 ASN A N 1
ATOM 611 C CA . ASN A 1 87 ? -11.273 -24.656 -12.422 1 92 87 ASN A CA 1
ATOM 612 C C . ASN A 1 87 ? -10.609 -23.312 -12.703 1 92 87 ASN A C 1
ATOM 614 O O . ASN A 1 87 ? -11.117 -22.281 -12.281 1 92 87 ASN A O 1
ATOM 618 N N . VAL A 1 88 ? -9.461 -23.391 -13.414 1 92.44 88 VAL A N 1
ATOM 619 C CA . VAL A 1 88 ? -8.781 -22.141 -13.727 1 92.44 88 VAL A CA 1
ATOM 620 C C . VAL A 1 88 ? -8.93 -21.828 -15.219 1 92.44 88 VAL A C 1
ATOM 622 O O . VAL A 1 88 ? -9.258 -22.719 -16.016 1 92.44 88 VAL A O 1
ATOM 625 N N . ARG A 1 89 ? -8.719 -20.578 -15.57 1 89.69 89 ARG A N 1
ATOM 626 C CA . ARG A 1 89 ? -8.711 -20.219 -16.984 1 89.69 89 ARG A CA 1
ATOM 627 C C . ARG A 1 89 ? -7.535 -20.859 -17.703 1 89.69 89 ARG A C 1
ATOM 629 O O . ARG A 1 89 ? -6.492 -21.109 -17.094 1 89.69 89 ARG A O 1
ATOM 636 N N . PRO A 1 90 ? -7.715 -21.078 -19.016 1 93.25 90 PRO A N 1
ATOM 637 C CA . PRO A 1 90 ? -6.648 -21.75 -19.766 1 93.25 90 PRO A CA 1
ATOM 638 C C . PRO A 1 90 ? -5.344 -20.969 -19.766 1 93.25 90 PRO A C 1
ATOM 640 O O . PRO A 1 90 ? -4.262 -21.547 -19.828 1 93.25 90 PRO A O 1
ATOM 643 N N . ASP A 1 91 ? -5.473 -19.609 -19.688 1 92.81 91 ASP A N 1
ATOM 644 C CA . ASP A 1 91 ? -4.293 -18.75 -19.766 1 92.81 91 ASP A CA 1
ATOM 645 C C . ASP A 1 91 ? -3.91 -18.219 -18.391 1 92.81 91 ASP A C 1
ATOM 647 O O . ASP A 1 91 ? -3.193 -17.219 -18.281 1 92.81 91 ASP A O 1
ATOM 651 N N . ALA A 1 92 ? -4.344 -18.953 -17.375 1 93.75 92 ALA A N 1
ATOM 652 C CA . ALA A 1 92 ? -4.102 -18.484 -16.016 1 93.75 92 ALA A CA 1
ATOM 653 C C . ALA A 1 92 ? -2.607 -18.438 -15.711 1 93.75 92 ALA A C 1
ATOM 655 O O . ALA A 1 92 ? -1.859 -19.328 -16.109 1 93.75 92 ALA A O 1
ATOM 656 N N . PHE A 1 93 ? -2.111 -17.391 -15.133 1 95.44 93 PHE A N 1
ATOM 657 C CA . PHE A 1 93 ? -0.734 -17.172 -14.703 1 95.44 93 PHE A CA 1
ATOM 658 C C . PHE A 1 93 ? -0.689 -16.344 -13.422 1 95.44 93 PHE A C 1
ATOM 660 O O . PHE A 1 93 ? -1.579 -15.531 -13.18 1 95.44 93 PHE A O 1
ATOM 667 N N . PRO A 1 94 ? 0.343 -16.531 -12.578 1 96.31 94 PRO A N 1
ATOM 668 C CA . PRO A 1 94 ? 0.417 -15.75 -11.336 1 96.31 94 PRO A CA 1
ATOM 669 C C . PRO A 1 94 ? 0.429 -14.25 -11.594 1 96.31 94 PRO A C 1
ATOM 671 O O . PRO A 1 94 ? 1.035 -13.789 -12.57 1 96.31 94 PRO A O 1
ATOM 674 N N . VAL A 1 95 ? -0.158 -13.578 -10.711 1 92.81 95 VAL A N 1
ATOM 675 C CA . VAL A 1 95 ? -0.172 -12.117 -10.766 1 92.81 95 VAL A CA 1
ATOM 676 C C . VAL A 1 95 ? 0.927 -11.555 -9.867 1 92.81 95 VAL A C 1
ATOM 678 O O . VAL A 1 95 ? 1.007 -11.898 -8.68 1 92.81 95 VAL A O 1
ATOM 681 N N . VAL A 1 96 ? 1.746 -10.703 -10.508 1 94.81 96 VAL A N 1
ATOM 682 C CA . VAL A 1 96 ? 2.764 -10.039 -9.695 1 94.81 96 VAL A CA 1
ATOM 683 C C . VAL A 1 96 ? 2.098 -9.07 -8.727 1 94.81 96 VAL A C 1
ATOM 685 O O . VAL A 1 96 ? 1.271 -8.25 -9.125 1 94.81 96 VAL A O 1
ATOM 688 N N . VAL A 1 97 ? 2.438 -9.219 -7.449 1 91.38 97 VAL A N 1
ATOM 689 C CA . VAL A 1 97 ? 1.783 -8.383 -6.449 1 91.3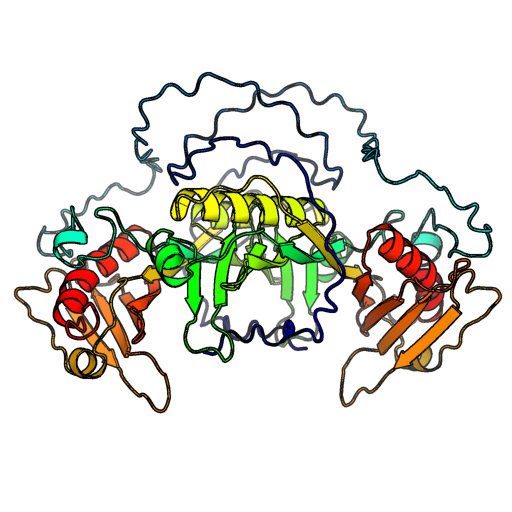8 97 VAL A CA 1
ATOM 690 C C . VAL A 1 97 ? 2.781 -7.371 -5.891 1 91.38 97 VAL A C 1
ATOM 692 O O . VAL A 1 97 ? 2.389 -6.32 -5.375 1 91.38 97 VAL A O 1
ATOM 695 N N . ALA A 1 98 ? 4.02 -7.695 -5.98 1 94.31 98 ALA A N 1
ATOM 696 C CA . ALA A 1 98 ? 5.031 -6.785 -5.453 1 94.31 98 ALA A CA 1
ATOM 697 C C . ALA A 1 98 ? 6.414 -7.113 -6.016 1 94.31 98 ALA A C 1
ATOM 699 O O . ALA A 1 98 ? 6.789 -8.281 -6.109 1 94.31 98 ALA A O 1
ATOM 700 N N . VAL A 1 99 ? 7.098 -6.062 -6.332 1 97.06 99 VAL A N 1
ATOM 701 C CA . VAL A 1 99 ? 8.492 -6.195 -6.758 1 97.06 99 VAL A CA 1
ATOM 702 C C . VAL A 1 99 ? 9.406 -5.473 -5.77 1 97.06 99 VAL A C 1
ATOM 704 O O . VAL A 1 99 ? 9.109 -4.352 -5.352 1 97.06 99 VAL A O 1
ATOM 707 N N . GLN A 1 100 ? 10.328 -6.168 -5.363 1 97.75 100 GLN A N 1
ATOM 708 C CA . GLN A 1 100 ? 11.414 -5.562 -4.598 1 97.75 100 GLN A CA 1
ATOM 709 C C . GLN A 1 100 ? 12.641 -5.32 -5.477 1 97.75 100 GLN A C 1
ATOM 711 O O . GLN A 1 100 ? 13.086 -6.219 -6.191 1 97.75 100 GLN A O 1
ATOM 716 N N . ALA A 1 101 ? 13.172 -4.129 -5.418 1 97.75 101 ALA A N 1
ATOM 717 C CA . ALA A 1 101 ? 14.328 -3.768 -6.227 1 97.75 101 ALA A CA 1
ATOM 718 C C . ALA A 1 101 ? 15.289 -2.877 -5.445 1 97.75 101 ALA A C 1
ATOM 720 O O . ALA A 1 101 ? 14.938 -2.357 -4.383 1 97.75 101 ALA A O 1
ATOM 721 N N . GLN A 1 102 ? 16.453 -2.83 -5.961 1 97.69 102 GLN A N 1
ATOM 722 C CA . GLN A 1 102 ? 17.5 -1.96 -5.43 1 97.69 102 GLN A CA 1
ATOM 723 C C . GLN A 1 102 ? 18 -0.987 -6.492 1 97.69 102 GLN A C 1
ATOM 725 O O . GLN A 1 102 ? 18.062 -1.328 -7.676 1 97.69 102 GLN A O 1
ATOM 730 N N . ALA A 1 103 ? 18.297 0.153 -6.02 1 96.62 103 ALA A N 1
ATOM 731 C CA . ALA A 1 103 ? 18.906 1.17 -6.871 1 96.62 103 ALA A CA 1
ATOM 732 C C . ALA A 1 103 ? 19.953 1.97 -6.109 1 96.62 103 ALA A C 1
ATOM 734 O O . ALA A 1 103 ? 20.109 1.812 -4.898 1 96.62 103 ALA A O 1
ATOM 735 N N . SER A 1 104 ? 20.766 2.689 -6.918 1 96.25 104 SER A N 1
ATOM 736 C CA . SER A 1 104 ? 21.781 3.512 -6.285 1 96.25 104 SER A CA 1
ATOM 737 C C . SER A 1 104 ? 22.078 4.762 -7.109 1 96.25 104 SER A C 1
ATOM 739 O O . SER A 1 104 ? 22.203 4.688 -8.336 1 96.25 104 SER A O 1
ATOM 741 N N . ILE A 1 105 ? 22.047 5.871 -6.395 1 94.75 105 ILE A N 1
ATOM 742 C CA . ILE A 1 105 ? 22.562 7.098 -7 1 94.75 105 ILE A CA 1
ATOM 743 C C . ILE A 1 105 ? 24 7.336 -6.555 1 94.75 105 ILE A C 1
ATOM 745 O O . ILE A 1 105 ? 24.391 6.941 -5.453 1 94.75 105 ILE A O 1
ATOM 749 N N . PRO A 1 106 ? 24.812 7.949 -7.391 1 93.31 106 PRO A N 1
ATOM 750 C CA . PRO A 1 106 ? 26.25 8.008 -7.137 1 93.31 106 PRO A CA 1
ATOM 751 C C . PRO A 1 106 ? 26.641 9.172 -6.234 1 93.31 106 PRO A C 1
ATOM 753 O O . PRO A 1 106 ? 27.781 9.648 -6.289 1 93.31 106 PRO A O 1
ATOM 756 N N . VAL A 1 107 ? 25.797 9.836 -5.461 1 94.88 107 VAL A N 1
ATOM 757 C CA . VAL A 1 107 ? 26.094 10.945 -4.566 1 94.88 107 VAL A CA 1
ATOM 758 C C . VAL A 1 107 ? 25.391 10.742 -3.227 1 94.88 107 VAL A C 1
ATOM 760 O O . VAL A 1 107 ? 24.422 9.992 -3.137 1 94.88 107 VAL A O 1
ATOM 763 N N . GLY A 1 108 ? 25.906 11.383 -2.201 1 95.81 108 GLY A N 1
ATOM 764 C CA . GLY A 1 108 ? 25.25 11.367 -0.904 1 95.81 108 GLY A CA 1
ATOM 765 C C . GLY A 1 108 ? 24 12.219 -0.859 1 95.81 108 GLY A C 1
ATOM 766 O O . GLY A 1 108 ? 23.859 13.172 -1.629 1 95.81 108 GLY A O 1
ATOM 767 N N . ILE A 1 109 ? 23.109 11.828 0.062 1 96.06 109 ILE A N 1
ATOM 768 C CA . ILE A 1 109 ? 21.828 12.5 0.206 1 96.06 109 ILE A CA 1
ATOM 769 C C . ILE A 1 109 ? 21.672 13.023 1.631 1 96.06 109 ILE A C 1
ATOM 771 O O . ILE A 1 109 ? 21.891 12.289 2.598 1 96.06 109 ILE A O 1
ATOM 775 N N . ASN A 1 110 ? 21.375 14.297 1.702 1 96.06 110 ASN A N 1
ATOM 776 C CA . ASN A 1 110 ? 20.938 14.828 2.99 1 96.06 110 ASN A CA 1
ATOM 777 C C . ASN A 1 110 ? 19.453 14.547 3.236 1 96.06 110 ASN A C 1
ATOM 779 O O . ASN A 1 110 ? 18.594 15.297 2.773 1 96.06 110 ASN A O 1
ATOM 783 N N . LEU A 1 111 ? 19.219 13.547 4.039 1 96 111 LEU A N 1
ATOM 784 C CA . LEU A 1 111 ? 17.859 13.039 4.191 1 96 111 LEU A CA 1
ATOM 785 C C . LEU A 1 111 ? 16.984 14.039 4.957 1 96 111 LEU A C 1
ATOM 787 O O . LEU A 1 111 ? 15.797 14.172 4.676 1 96 111 LEU A O 1
ATOM 791 N N . ALA A 1 112 ? 17.578 14.703 5.918 1 90.38 112 ALA A N 1
ATOM 792 C CA . ALA A 1 112 ? 16.828 15.695 6.688 1 90.38 112 ALA A CA 1
ATOM 793 C C . ALA A 1 112 ? 16.359 16.844 5.801 1 90.38 112 ALA A C 1
ATOM 795 O O . ALA A 1 112 ? 15.195 17.25 5.84 1 90.38 112 ALA A O 1
ATOM 796 N N . GLU A 1 113 ? 17.297 17.312 5.07 1 92.81 113 GLU A N 1
ATOM 797 C CA . GLU A 1 113 ? 16.984 18.391 4.137 1 92.81 113 GLU A CA 1
ATOM 798 C C . GLU A 1 113 ? 15.953 17.938 3.107 1 92.81 113 GLU A C 1
ATOM 800 O O . GLU A 1 113 ? 15.031 18.688 2.783 1 92.81 113 GLU A O 1
ATOM 805 N N . LEU A 1 114 ? 16.078 16.75 2.639 1 95.38 114 LEU A N 1
ATOM 806 C CA . LEU A 1 114 ? 15.156 16.203 1.655 1 95.38 114 LEU A CA 1
ATOM 807 C C . LEU A 1 114 ? 13.734 16.141 2.221 1 95.38 114 LEU A C 1
ATOM 809 O O . LEU A 1 114 ? 12.781 16.516 1.544 1 95.38 114 LEU A O 1
ATOM 813 N N . SER A 1 115 ? 13.617 15.68 3.361 1 93.44 115 SER A N 1
ATOM 814 C CA . SER A 1 115 ? 12.32 15.523 4.012 1 93.44 115 SER A CA 1
ATOM 815 C C . SER A 1 115 ? 11.617 16.875 4.172 1 93.44 115 SER A C 1
ATOM 817 O O . SER A 1 115 ? 10.391 16.953 4.059 1 93.44 115 SER A O 1
ATOM 819 N N . CYS A 1 116 ? 12.391 17.906 4.395 1 89.94 116 CYS A N 1
ATOM 820 C CA . CYS A 1 116 ? 11.812 19.234 4.566 1 89.94 116 CYS A CA 1
ATOM 821 C C . CYS A 1 116 ? 11.477 19.859 3.219 1 89.94 116 CYS A C 1
ATOM 823 O O . CYS A 1 116 ? 10.539 20.656 3.119 1 89.94 116 CYS A O 1
ATOM 825 N N . ALA A 1 117 ? 12.164 19.391 2.258 1 91.25 117 ALA A N 1
ATOM 826 C CA . ALA A 1 117 ? 12.016 20 0.934 1 91.25 117 ALA A CA 1
ATOM 827 C C . ALA A 1 117 ? 10.898 19.312 0.145 1 91.25 117 ALA A C 1
ATOM 829 O O . ALA A 1 117 ? 10.477 19.812 -0.899 1 91.25 117 ALA A O 1
ATOM 830 N N . THR A 1 118 ? 10.453 18.172 0.661 1 92.06 118 THR A N 1
ATOM 831 C CA . THR A 1 118 ? 9.453 17.391 -0.065 1 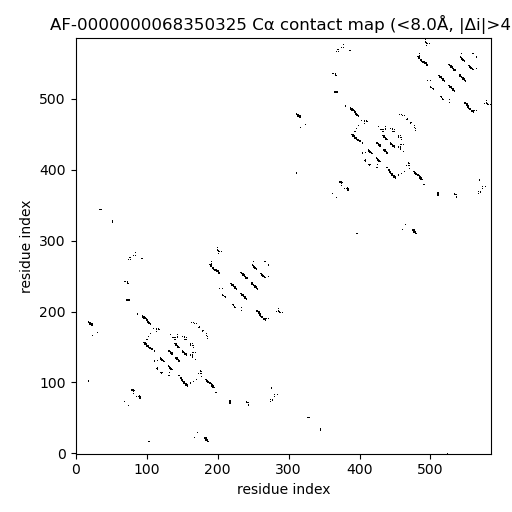92.06 118 THR A CA 1
ATOM 832 C C . THR A 1 118 ? 8.273 17.047 0.844 1 92.06 118 THR A C 1
ATOM 834 O O . THR A 1 118 ? 8.414 17.031 2.068 1 92.06 118 THR A O 1
ATOM 837 N N . ARG A 1 119 ? 7.223 16.703 0.161 1 86.12 119 ARG A N 1
ATOM 838 C CA . ARG A 1 119 ? 6.012 16.406 0.921 1 86.12 119 ARG A CA 1
ATOM 839 C C . ARG A 1 119 ? 5.859 14.906 1.132 1 86.12 119 ARG A C 1
ATOM 841 O O . ARG A 1 119 ? 5.121 14.469 2.016 1 86.12 119 ARG A O 1
ATOM 848 N N . ASN A 1 120 ? 6.566 14.164 0.37 1 90.75 120 ASN A N 1
ATOM 849 C CA . ASN A 1 120 ? 6.309 12.727 0.389 1 90.75 120 ASN A CA 1
ATOM 850 C C . ASN A 1 120 ? 7.488 11.961 0.979 1 90.75 120 ASN A C 1
ATOM 852 O O . ASN A 1 120 ? 7.625 10.758 0.75 1 90.75 120 ASN A O 1
ATOM 856 N N . VAL A 1 121 ? 8.32 12.68 1.657 1 94.12 121 VAL A N 1
ATOM 857 C CA . VAL A 1 121 ? 9.484 12.016 2.246 1 94.12 121 VAL A CA 1
ATOM 858 C C . VAL A 1 121 ? 9.43 12.141 3.768 1 94.12 121 VAL A C 1
ATOM 860 O O . VAL A 1 121 ? 9.188 13.227 4.301 1 94.12 121 VAL A O 1
ATOM 863 N N . GLU A 1 122 ? 9.625 11.008 4.379 1 90.69 122 GLU A N 1
ATOM 864 C CA . GLU A 1 122 ? 9.703 10.945 5.836 1 90.69 122 GLU A CA 1
ATOM 865 C C . GLU A 1 122 ? 11.094 10.508 6.289 1 90.69 122 GLU A C 1
ATOM 867 O O . GLU A 1 122 ? 11.531 9.398 5.98 1 90.69 122 GLU A O 1
ATOM 872 N N . TYR A 1 123 ? 11.695 11.414 7.031 1 92 123 TYR A N 1
ATOM 873 C CA . TYR A 1 123 ? 13.031 11.141 7.551 1 92 123 TYR A CA 1
ATOM 874 C C . TYR A 1 123 ? 12.961 10.453 8.906 1 92 123 TYR A C 1
ATOM 876 O O . TYR A 1 123 ? 12.203 10.883 9.789 1 92 123 TYR A O 1
ATOM 884 N N . MET A 1 124 ? 13.719 9.305 9.023 1 88.31 124 MET A N 1
ATOM 885 C CA . MET A 1 124 ? 13.789 8.531 10.266 1 88.31 124 MET A CA 1
ATOM 886 C C . MET A 1 124 ? 15.211 8.531 10.828 1 88.31 124 MET A C 1
ATOM 888 O O . MET A 1 124 ? 15.938 7.551 10.68 1 88.31 124 MET A O 1
ATOM 892 N N . PRO A 1 125 ? 15.523 9.508 11.664 1 84.19 125 PRO A N 1
ATOM 893 C CA . PRO A 1 125 ? 16.906 9.656 12.148 1 84.19 125 PRO A CA 1
ATOM 894 C C . PRO A 1 125 ? 17.25 8.656 13.25 1 84.19 125 PRO A C 1
ATOM 896 O O . PRO A 1 125 ? 18.422 8.359 13.477 1 84.19 125 PRO A O 1
ATOM 899 N N . ASN A 1 126 ? 16.266 8.203 13.961 1 73 126 ASN A N 1
ATOM 900 C CA . ASN A 1 126 ? 16.516 7.469 15.195 1 73 126 ASN A CA 1
ATOM 901 C C . ASN A 1 126 ? 16.625 5.965 14.938 1 73 126 ASN A C 1
ATOM 903 O O . ASN A 1 126 ? 16.75 5.18 15.883 1 73 126 ASN A O 1
ATOM 907 N N . ASN A 1 127 ? 16.625 5.586 13.742 1 73.62 127 ASN A N 1
ATOM 908 C CA . ASN A 1 127 ? 16.906 4.191 13.43 1 73.62 127 ASN A CA 1
ATOM 909 C C . ASN A 1 127 ? 18.391 3.881 13.539 1 73.62 127 ASN A C 1
ATOM 911 O O . ASN A 1 127 ? 19.219 4.793 13.609 1 73.62 127 ASN A O 1
ATOM 915 N N . ARG A 1 128 ? 18.766 2.584 13.773 1 79.12 128 ARG A N 1
ATOM 916 C CA . ARG A 1 128 ? 20.172 2.199 13.797 1 79.12 128 ARG A CA 1
ATOM 917 C C . ARG A 1 128 ? 20.938 2.842 12.648 1 79.12 128 ARG A C 1
ATOM 919 O O . ARG A 1 128 ? 22.016 3.41 12.852 1 79.12 128 ARG A O 1
ATOM 926 N N . ILE A 1 129 ? 20.375 2.744 11.555 1 88 129 ILE A N 1
ATOM 927 C CA . ILE A 1 129 ? 20.875 3.439 10.375 1 88 129 ILE A CA 1
ATOM 928 C C . ILE A 1 129 ? 19.844 4.465 9.906 1 88 129 ILE A C 1
ATOM 930 O O . ILE A 1 129 ? 18.719 4.105 9.523 1 88 129 ILE A O 1
ATOM 934 N N . PRO A 1 130 ? 20.25 5.723 9.984 1 90.31 130 PRO A N 1
ATOM 935 C CA . PRO A 1 130 ? 19.312 6.746 9.531 1 90.31 130 PRO A CA 1
ATOM 936 C C . PRO A 1 130 ? 18.781 6.484 8.125 1 90.31 130 PRO A C 1
ATOM 938 O O . PRO A 1 130 ? 19.531 6.059 7.246 1 90.31 130 PRO A O 1
ATOM 941 N N . SER A 1 131 ? 17.516 6.617 7.902 1 95.81 131 SER A N 1
ATOM 942 C CA . SER A 1 131 ? 16.875 6.363 6.609 1 95.81 131 SER A CA 1
ATOM 943 C C . SER A 1 131 ? 15.695 7.289 6.383 1 95.81 131 SER A C 1
ATOM 945 O O . SER A 1 131 ? 15.305 8.039 7.277 1 95.81 131 SER A O 1
ATOM 947 N N . ALA A 1 132 ? 15.297 7.352 5.133 1 96.12 132 ALA A N 1
ATOM 948 C CA . ALA A 1 132 ? 14.078 8.07 4.781 1 96.12 132 ALA A CA 1
ATOM 949 C C . ALA A 1 132 ? 13.195 7.223 3.863 1 96.12 132 ALA A C 1
ATOM 951 O O . ALA A 1 132 ? 13.688 6.344 3.154 1 96.12 132 ALA A O 1
ATOM 952 N N . THR A 1 133 ? 11.93 7.41 4 1 96.25 133 THR A N 1
ATOM 953 C CA . THR A 1 133 ? 10.984 6.727 3.127 1 96.25 133 THR A CA 1
ATOM 954 C C . THR A 1 133 ? 10.234 7.73 2.248 1 96.25 133 THR A C 1
ATOM 956 O O . THR A 1 133 ? 9.742 8.75 2.74 1 96.25 133 THR A O 1
ATOM 959 N N . MET A 1 134 ? 10.211 7.461 0.945 1 96.06 134 MET A N 1
ATOM 960 C CA . MET A 1 134 ? 9.438 8.227 -0.03 1 96.06 134 MET A CA 1
ATOM 961 C C . MET A 1 134 ? 8.25 7.41 -0.537 1 96.06 134 MET A C 1
ATOM 963 O O . MET A 1 134 ? 8.422 6.301 -1.043 1 96.06 134 MET A O 1
ATOM 967 N N . ARG A 1 135 ? 7.117 7.918 -0.419 1 93.88 135 ARG A N 1
ATOM 968 C CA . ARG A 1 135 ? 5.93 7.242 -0.938 1 93.88 135 ARG A CA 1
ATOM 969 C C . ARG A 1 135 ? 5.535 7.805 -2.301 1 93.88 135 ARG A C 1
ATOM 971 O O . ARG A 1 135 ? 5.316 9.008 -2.439 1 93.88 135 ARG A O 1
ATOM 978 N N . LEU A 1 136 ? 5.48 6.918 -3.256 1 92.94 136 LEU A N 1
ATOM 979 C CA . LEU A 1 136 ? 5.074 7.277 -4.609 1 92.94 136 LEU A CA 1
ATOM 980 C C . LEU A 1 136 ? 3.688 6.73 -4.926 1 92.94 136 LEU A C 1
ATOM 982 O O . LEU A 1 136 ? 3.338 5.629 -4.496 1 92.94 136 LEU A O 1
ATOM 986 N N . HIS A 1 137 ? 2.92 7.453 -5.754 1 85.44 137 HIS A N 1
ATOM 987 C CA . HIS A 1 137 ? 1.554 7.047 -6.062 1 85.44 137 HIS A CA 1
ATOM 988 C C . HIS A 1 137 ? 1.431 6.582 -7.508 1 85.44 137 HIS A C 1
ATOM 990 O O . HIS A 1 137 ? 0.656 5.672 -7.809 1 85.44 137 HIS A O 1
ATOM 996 N N . GLU A 1 138 ? 2.172 7.312 -8.398 1 85.69 138 GLU A N 1
ATOM 997 C CA . GLU A 1 138 ? 2.221 6.906 -9.797 1 85.69 138 GLU A CA 1
ATOM 998 C C . GLU A 1 138 ? 3.658 6.867 -10.312 1 85.69 138 GLU A C 1
ATOM 1000 O O . GLU A 1 138 ? 4.184 7.879 -10.781 1 85.69 138 GLU A O 1
ATOM 1005 N N . PRO A 1 139 ? 4.27 5.719 -10.359 1 91.88 139 PRO A N 1
ATOM 1006 C CA . PRO A 1 139 ? 3.744 4.426 -9.906 1 91.88 139 PRO A CA 1
ATOM 1007 C C . PRO A 1 139 ? 3.672 4.312 -8.391 1 91.88 139 PRO A C 1
ATOM 1009 O O . PRO A 1 139 ? 4.332 5.074 -7.676 1 91.88 139 PRO A O 1
ATOM 1012 N N . THR A 1 140 ? 2.875 3.357 -7.922 1 88.94 140 THR A N 1
ATOM 1013 C CA . THR A 1 140 ? 2.779 3.1 -6.488 1 88.94 140 THR A CA 1
ATOM 1014 C C . THR A 1 140 ? 3.988 2.311 -6 1 88.94 140 THR A C 1
ATOM 1016 O O . THR A 1 140 ? 4.246 1.202 -6.473 1 88.94 140 THR A O 1
ATOM 1019 N N . ALA A 1 141 ? 4.691 2.883 -5.098 1 95.31 141 ALA A N 1
ATOM 1020 C CA . ALA A 1 141 ? 5.852 2.252 -4.473 1 95.31 141 ALA A CA 1
ATOM 1021 C C . ALA A 1 141 ? 6.344 3.066 -3.283 1 95.31 141 ALA A C 1
ATOM 1023 O O . ALA A 1 141 ? 6.023 4.25 -3.156 1 95.31 141 ALA A O 1
ATOM 1024 N N . VAL A 1 142 ? 6.992 2.385 -2.471 1 95.88 142 VAL A N 1
ATOM 1025 C CA . VAL A 1 142 ? 7.73 3.039 -1.396 1 95.88 142 VAL A CA 1
ATOM 1026 C C . VAL A 1 142 ? 9.234 2.918 -1.651 1 95.88 142 VAL A C 1
ATOM 1028 O O . VAL A 1 142 ? 9.727 1.836 -1.966 1 95.88 142 VAL A O 1
ATOM 1031 N N . VAL A 1 143 ? 9.906 4.004 -1.508 1 97.88 143 VAL A N 1
ATOM 1032 C CA . VAL A 1 143 ? 11.352 4.023 -1.697 1 97.88 143 VAL A CA 1
ATOM 1033 C C . VAL A 1 143 ? 12.047 4.332 -0.372 1 97.88 143 VAL A C 1
ATOM 1035 O O . VAL A 1 143 ? 11.867 5.418 0.186 1 97.88 143 VAL A O 1
ATOM 1038 N N . MET A 1 144 ? 12.773 3.389 0.096 1 97.75 144 MET A N 1
ATOM 1039 C CA . MET A 1 144 ? 13.633 3.625 1.252 1 97.75 144 MET A CA 1
ATOM 1040 C C . MET A 1 144 ? 14.992 4.148 0.817 1 97.75 144 MET A C 1
ATOM 1042 O O . MET A 1 144 ? 15.602 3.619 -0.119 1 97.75 144 MET A O 1
ATOM 1046 N N . MET A 1 145 ? 15.461 5.133 1.522 1 97.56 145 MET A N 1
ATOM 1047 C CA . MET A 1 145 ? 16.672 5.812 1.102 1 97.56 145 MET A CA 1
ATOM 1048 C C . MET A 1 145 ? 17.672 5.926 2.26 1 97.56 145 MET A C 1
ATOM 1050 O O . MET A 1 145 ? 17.266 6.117 3.408 1 97.56 145 MET A O 1
ATOM 1054 N N . HIS A 1 146 ? 18.922 5.867 1.877 1 97 146 HIS A N 1
ATOM 1055 C CA . HIS A 1 146 ? 20.016 6.066 2.826 1 97 146 HIS A CA 1
ATOM 1056 C C . HIS A 1 146 ? 20.906 7.227 2.402 1 97 146 HIS A C 1
ATOM 1058 O O . HIS A 1 146 ? 20.938 7.602 1.229 1 97 146 HIS A O 1
ATOM 1064 N N . ASN A 1 147 ? 21.641 7.762 3.402 1 96.88 147 ASN A N 1
ATOM 1065 C CA . ASN A 1 147 ? 22.516 8.891 3.135 1 96.88 147 ASN A CA 1
ATOM 1066 C C . ASN A 1 147 ? 23.547 8.555 2.051 1 96.88 147 ASN A C 1
ATOM 1068 O O . ASN A 1 147 ? 24.016 9.445 1.338 1 96.88 147 ASN A O 1
ATOM 1072 N N . SER A 1 148 ? 23.859 7.309 1.904 1 95.25 148 SER A N 1
ATOM 1073 C CA . SER A 1 148 ? 24.859 6.852 0.956 1 95.25 148 SER A CA 1
ATOM 1074 C C . SER A 1 148 ? 24.375 6.984 -0.482 1 95.25 148 SER A C 1
ATOM 1076 O O . SER A 1 148 ? 25.156 6.902 -1.424 1 95.25 148 SER A O 1
ATOM 1078 N N . GLY A 1 149 ? 23.078 7.102 -0.635 1 96.25 149 GLY A N 1
ATOM 1079 C CA . GLY A 1 149 ? 22.516 7.113 -1.975 1 96.25 149 GLY A CA 1
ATOM 1080 C C . GLY A 1 149 ? 21.875 5.793 -2.365 1 96.25 149 GLY A C 1
ATOM 1081 O O . GLY A 1 149 ? 21.328 5.668 -3.459 1 96.25 149 GLY A O 1
ATOM 1082 N N . ALA A 1 150 ? 21.969 4.867 -1.47 1 97.06 150 ALA A N 1
ATOM 1083 C CA . ALA A 1 150 ? 21.328 3.572 -1.7 1 97.06 150 ALA A CA 1
ATOM 1084 C C . ALA A 1 150 ? 19.812 3.686 -1.602 1 97.06 150 ALA A C 1
ATOM 1086 O O . ALA A 1 150 ? 19.281 4.34 -0.696 1 97.06 150 ALA A O 1
ATOM 1087 N N . LEU A 1 151 ? 19.125 3.047 -2.568 1 97.75 151 LEU A N 1
ATOM 1088 C CA . LEU A 1 151 ? 17.656 3.062 -2.623 1 97.75 151 LEU A CA 1
ATOM 1089 C C . LEU A 1 151 ? 17.109 1.645 -2.646 1 97.75 151 LEU A C 1
ATOM 1091 O O . LEU A 1 151 ? 17.656 0.766 -3.312 1 97.75 151 LEU A O 1
ATOM 1095 N N . SER A 1 152 ? 16.062 1.418 -1.933 1 98.19 152 SER A N 1
ATOM 1096 C CA . SER A 1 152 ? 15.281 0.185 -1.997 1 98.19 152 SER A CA 1
ATOM 1097 C C . SER A 1 152 ? 13.844 0.461 -2.43 1 98.19 152 SER A C 1
ATOM 1099 O O . SER A 1 152 ? 13.133 1.241 -1.788 1 98.19 152 SER A O 1
ATOM 1101 N N . ILE A 1 153 ? 13.414 -0.111 -3.49 1 97.5 153 ILE A N 1
ATOM 1102 C CA . ILE A 1 153 ? 12.062 0.048 -4.008 1 97.5 153 ILE A CA 1
ATOM 1103 C C . ILE A 1 153 ? 11.195 -1.118 -3.543 1 97.5 153 ILE A C 1
ATOM 1105 O O . ILE A 1 153 ? 11.547 -2.283 -3.748 1 97.5 153 ILE A O 1
ATOM 1109 N N . ILE A 1 154 ? 10.07 -0.772 -2.965 1 96.62 154 ILE A N 1
ATOM 1110 C CA . ILE A 1 154 ? 9.219 -1.807 -2.395 1 96.62 154 ILE A CA 1
ATOM 1111 C C . ILE A 1 154 ? 7.777 -1.595 -2.85 1 96.62 154 ILE A C 1
ATOM 1113 O O . ILE A 1 154 ? 7.258 -0.478 -2.787 1 96.62 154 ILE A O 1
ATOM 1117 N N . GLY A 1 155 ? 7.16 -2.664 -3.318 1 93.56 155 GLY A N 1
ATOM 1118 C CA . GLY A 1 155 ? 5.715 -2.623 -3.453 1 93.56 155 GLY A CA 1
ATOM 1119 C C . GLY A 1 155 ? 5.254 -2.301 -4.863 1 93.56 155 GLY A C 1
ATOM 1120 O O . GLY A 1 155 ? 4.055 -2.182 -5.117 1 93.56 155 GLY A O 1
ATOM 1121 N N . ALA A 1 156 ? 6.176 -2.164 -5.812 1 94.62 156 ALA A N 1
ATOM 1122 C CA . ALA A 1 156 ? 5.758 -1.912 -7.191 1 94.62 156 ALA A CA 1
ATOM 1123 C C . ALA A 1 156 ? 5.031 -3.121 -7.773 1 94.62 156 ALA A C 1
ATOM 1125 O O . ALA A 1 156 ? 5.387 -4.266 -7.48 1 94.62 156 ALA A O 1
ATOM 1126 N N . ALA A 1 157 ? 4.105 -2.867 -8.656 1 91.88 157 ALA A N 1
ATOM 1127 C CA . ALA A 1 157 ? 3.246 -3.932 -9.164 1 91.88 157 ALA A CA 1
ATOM 1128 C C . ALA A 1 157 ? 3.889 -4.637 -10.359 1 91.88 157 ALA A C 1
ATOM 1130 O O . ALA A 1 157 ? 3.363 -5.637 -10.852 1 91.88 157 ALA A O 1
ATOM 1131 N N . SER A 1 158 ? 4.941 -4.121 -10.836 1 93.25 158 SER A N 1
ATOM 1132 C CA . SER A 1 158 ? 5.676 -4.727 -11.938 1 93.25 158 SER A CA 1
ATOM 1133 C C . SER A 1 158 ? 7.137 -4.277 -11.945 1 93.25 158 SER A C 1
ATOM 1135 O O . SER A 1 158 ? 7.496 -3.314 -11.266 1 93.25 158 SER A O 1
ATOM 1137 N N . VAL A 1 159 ? 7.836 -5.012 -12.727 1 93.44 159 VAL A N 1
ATOM 1138 C CA . VAL A 1 159 ? 9.242 -4.656 -12.875 1 93.44 159 VAL A CA 1
ATOM 1139 C C . VAL A 1 159 ? 9.359 -3.273 -13.516 1 93.44 159 VAL A C 1
ATOM 1141 O O . VAL A 1 159 ? 10.172 -2.451 -13.078 1 93.44 159 VAL A O 1
ATOM 1144 N N . SER A 1 160 ? 8.578 -3.025 -14.492 1 93.94 160 SER A N 1
ATOM 1145 C CA . SER A 1 160 ? 8.586 -1.725 -15.156 1 93.94 160 SER A CA 1
ATOM 1146 C C . SER A 1 160 ? 8.242 -0.605 -14.172 1 93.94 160 SER A C 1
ATOM 1148 O O . SER A 1 160 ? 8.898 0.438 -14.164 1 93.94 160 SER A O 1
ATOM 1150 N N . GLU A 1 161 ? 7.297 -0.833 -13.328 1 95.19 161 GLU A N 1
ATOM 1151 C CA . GLU A 1 161 ? 6.898 0.171 -12.344 1 95.19 161 GLU A CA 1
ATOM 1152 C C . GLU A 1 161 ? 7.992 0.389 -11.305 1 95.19 161 GLU A C 1
ATOM 1154 O O . GLU A 1 161 ? 8.195 1.51 -10.828 1 95.19 161 GLU A O 1
ATOM 1159 N N . ALA A 1 162 ? 8.625 -0.687 -10.969 1 96.62 162 ALA A N 1
ATOM 1160 C CA . ALA A 1 162 ? 9.742 -0.554 -10.031 1 96.62 162 ALA A CA 1
ATOM 1161 C C . ALA A 1 162 ? 10.836 0.342 -10.602 1 96.62 162 ALA A C 1
ATOM 1163 O O . ALA A 1 162 ? 11.375 1.203 -9.906 1 96.62 162 ALA A O 1
ATOM 1164 N N . ARG A 1 163 ? 11.094 0.121 -11.82 1 95.5 163 ARG A N 1
ATOM 1165 C CA . ARG A 1 163 ? 12.102 0.936 -12.484 1 95.5 163 ARG A CA 1
ATOM 1166 C C . ARG A 1 163 ? 11.664 2.395 -12.562 1 95.5 163 ARG A C 1
ATOM 1168 O O . ARG A 1 163 ? 12.453 3.299 -12.273 1 95.5 163 ARG A O 1
ATOM 1175 N N . GLN A 1 164 ? 10.492 2.578 -12.93 1 96.06 164 GLN A N 1
ATOM 1176 C CA . GLN A 1 164 ? 9.945 3.932 -12.992 1 96.06 164 GLN A CA 1
ATOM 1177 C C . GLN A 1 164 ? 10 4.613 -11.633 1 96.06 164 GLN A C 1
ATOM 1179 O O . GLN A 1 164 ? 10.305 5.809 -11.539 1 96.06 164 GLN A O 1
ATOM 1184 N N . ALA A 1 165 ? 9.672 3.855 -10.648 1 97 165 ALA A N 1
ATOM 1185 C CA . ALA A 1 165 ? 9.719 4.391 -9.289 1 97 165 ALA A CA 1
ATOM 1186 C C . ALA A 1 165 ? 11.133 4.828 -8.914 1 97 165 ALA A C 1
ATOM 1188 O O . ALA A 1 165 ? 11.32 5.891 -8.32 1 97 165 ALA A O 1
ATOM 1189 N N . ALA A 1 166 ? 12.086 4 -9.258 1 97.25 166 ALA A N 1
ATOM 1190 C CA . ALA A 1 166 ? 13.484 4.336 -9 1 97.25 166 ALA A CA 1
ATOM 1191 C C . ALA A 1 166 ? 13.883 5.625 -9.711 1 97.25 166 ALA A C 1
ATOM 1193 O O . ALA A 1 166 ? 14.5 6.508 -9.109 1 97.25 166 ALA A O 1
ATOM 1194 N N . GLU A 1 167 ? 13.5 5.734 -10.875 1 96.25 167 GLU A N 1
ATOM 1195 C CA . GLU A 1 167 ? 13.828 6.906 -11.68 1 96.25 167 GLU A CA 1
ATOM 1196 C C . GLU A 1 167 ? 13.148 8.156 -11.133 1 96.25 167 GLU A C 1
ATOM 1198 O O . GLU A 1 167 ? 13.766 9.219 -11.055 1 96.25 167 GLU A O 1
ATOM 1203 N N . LEU A 1 168 ? 11.93 7.988 -10.805 1 96.5 168 LEU A N 1
ATOM 1204 C CA . LEU A 1 168 ? 11.18 9.109 -10.25 1 96.5 168 LEU A CA 1
ATOM 1205 C C . LEU A 1 168 ? 11.789 9.578 -8.93 1 96.5 168 LEU A C 1
ATOM 1207 O O . LEU A 1 168 ? 11.953 10.781 -8.711 1 96.5 168 LEU A O 1
ATOM 1211 N N . ALA A 1 169 ? 12.117 8.617 -8.117 1 97.12 169 ALA A N 1
ATOM 1212 C CA . ALA A 1 169 ? 12.75 8.961 -6.848 1 97.12 169 ALA A CA 1
ATOM 1213 C C . ALA A 1 169 ? 14.047 9.727 -7.074 1 97.12 169 ALA A C 1
ATOM 1215 O O . ALA A 1 169 ? 14.305 10.742 -6.418 1 97.12 169 ALA A O 1
ATOM 1216 N N . ALA A 1 170 ? 14.812 9.258 -7.984 1 96.56 170 ALA A N 1
ATOM 1217 C CA . ALA A 1 170 ? 16.078 9.922 -8.305 1 96.56 170 ALA A CA 1
ATOM 1218 C C . ALA A 1 170 ? 15.836 11.359 -8.773 1 96.56 170 ALA A C 1
ATOM 1220 O O . ALA A 1 170 ? 16.562 12.273 -8.383 1 96.56 170 ALA A O 1
ATOM 1221 N N . ARG A 1 171 ? 14.859 11.562 -9.523 1 96.19 171 ARG A N 1
ATOM 1222 C CA . ARG A 1 171 ? 14.531 12.891 -10.039 1 96.19 171 ARG A CA 1
ATOM 1223 C C . ARG A 1 171 ? 14.109 13.82 -8.906 1 96.19 171 ARG A C 1
ATOM 1225 O O . ARG A 1 171 ? 14.531 14.977 -8.852 1 96.19 171 ARG A O 1
ATOM 1232 N N . ILE A 1 172 ? 13.289 13.297 -8.047 1 96.06 172 ILE A N 1
ATOM 1233 C CA . ILE A 1 172 ? 12.805 14.086 -6.91 1 96.06 172 ILE A CA 1
ATOM 1234 C C . ILE A 1 172 ? 13.984 14.5 -6.039 1 96.06 172 ILE A C 1
ATOM 1236 O O . ILE A 1 172 ? 14.094 15.664 -5.648 1 96.06 172 ILE A O 1
ATOM 1240 N N . ILE A 1 173 ? 14.836 13.594 -5.809 1 97 173 ILE A N 1
ATOM 1241 C CA . ILE A 1 173 ? 16 13.852 -4.977 1 97 173 ILE A CA 1
ATOM 1242 C C . ILE A 1 173 ? 16.875 14.93 -5.621 1 97 173 ILE A C 1
ATOM 1244 O O . ILE A 1 173 ? 17.297 15.875 -4.957 1 97 173 ILE A O 1
ATOM 1248 N N . ARG A 1 174 ? 17.078 14.758 -6.867 1 96.19 174 ARG A N 1
ATOM 1249 C CA . ARG A 1 174 ? 17.922 15.688 -7.617 1 96.19 174 ARG A CA 1
ATOM 1250 C C . ARG A 1 174 ? 17.359 17.109 -7.551 1 96.19 174 ARG A C 1
ATOM 1252 O O . ARG A 1 174 ? 18.094 18.047 -7.242 1 96.19 174 ARG A O 1
ATOM 1259 N N . LYS A 1 175 ? 16.141 17.266 -7.75 1 95.44 175 LYS A N 1
ATOM 1260 C CA . LYS A 1 175 ? 15.492 18.578 -7.793 1 95.44 175 LYS A CA 1
ATOM 1261 C C . LYS A 1 175 ? 15.414 19.203 -6.402 1 95.44 175 LYS A C 1
ATOM 1263 O O . LYS A 1 175 ? 15.734 20.375 -6.219 1 95.44 175 LYS A O 1
ATOM 1268 N N . ALA A 1 176 ? 15.047 18.406 -5.469 1 94.69 176 ALA A N 1
ATOM 1269 C CA . ALA A 1 176 ? 14.812 18.906 -4.121 1 94.69 176 ALA A CA 1
ATOM 1270 C C . ALA A 1 176 ? 16.125 19.344 -3.467 1 94.69 176 ALA A C 1
ATOM 1272 O O . ALA A 1 176 ? 16.141 20.297 -2.678 1 94.69 176 ALA A O 1
ATOM 1273 N N . LEU A 1 177 ? 17.172 18.688 -3.812 1 96 177 LEU A N 1
ATOM 1274 C CA . LEU A 1 177 ? 18.438 18.969 -3.139 1 96 177 LEU A CA 1
ATOM 1275 C C . LEU A 1 177 ? 19.406 19.672 -4.078 1 96 177 LEU A C 1
ATOM 1277 O O . LEU A 1 177 ? 20.562 19.938 -3.707 1 96 177 LEU A O 1
ATOM 1281 N N . ASN A 1 178 ? 18.938 19.922 -5.285 1 95.62 178 ASN A N 1
ATOM 1282 C CA . ASN A 1 178 ? 19.781 20.562 -6.293 1 95.62 178 ASN A CA 1
ATOM 1283 C C . ASN A 1 178 ? 21.094 19.812 -6.492 1 95.62 178 ASN A C 1
ATOM 1285 O O . ASN A 1 178 ? 22.172 20.406 -6.441 1 95.62 178 ASN A O 1
ATOM 1289 N N . LEU A 1 179 ? 20.984 18.531 -6.703 1 95.5 179 LEU A N 1
ATOM 1290 C CA . LEU A 1 179 ? 22.156 17.688 -6.934 1 95.5 179 LEU A CA 1
ATOM 1291 C C . LEU A 1 179 ? 22.391 17.484 -8.43 1 95.5 179 LEU A C 1
ATOM 1293 O O . LEU A 1 179 ? 21.5 17.75 -9.242 1 95.5 179 LEU A O 1
ATOM 1297 N N . ASN A 1 180 ? 23.672 17.094 -8.625 1 92.06 180 ASN A N 1
ATOM 1298 C CA . ASN A 1 180 ? 24.062 16.859 -10.008 1 92.06 180 ASN A CA 1
ATOM 1299 C C . ASN A 1 180 ? 24.469 15.406 -10.227 1 92.06 180 ASN A C 1
ATOM 1301 O O . ASN A 1 180 ? 25.562 14.992 -9.805 1 92.06 180 ASN A O 1
ATOM 1305 N N . PHE A 1 181 ? 23.656 14.633 -10.766 1 91.19 181 PHE A N 1
ATOM 1306 C CA . PHE A 1 181 ? 23.938 13.266 -11.203 1 91.19 181 PHE A CA 1
ATOM 1307 C C . PHE A 1 181 ? 23.031 12.875 -12.367 1 91.19 181 PHE A C 1
ATOM 1309 O O . PHE A 1 181 ? 21.938 13.43 -12.523 1 91.19 181 PHE A O 1
ATOM 1316 N N . SER A 1 182 ? 23.438 11.883 -13.164 1 87.56 182 SER A N 1
ATOM 1317 C CA . SER A 1 182 ? 22.672 11.531 -14.359 1 87.56 182 SER A CA 1
ATOM 1318 C C . SER A 1 182 ? 22.5 10.016 -14.477 1 87.56 182 SER A C 1
ATOM 1320 O O . SER A 1 182 ? 21.891 9.531 -15.422 1 87.56 182 SER A O 1
ATOM 1322 N N . SER A 1 183 ? 23.109 9.312 -13.539 1 89.12 183 SER A N 1
ATOM 1323 C CA . SER A 1 183 ? 23.047 7.859 -13.648 1 89.12 183 SER A CA 1
ATOM 1324 C C . SER A 1 183 ? 22.344 7.246 -12.438 1 89.12 183 SER A C 1
ATOM 1326 O O . SER A 1 183 ? 22.312 7.848 -11.367 1 89.12 183 SER A O 1
ATOM 1328 N N . LEU A 1 184 ? 21.734 6.113 -12.68 1 93 184 LEU A N 1
ATOM 1329 C CA . LEU A 1 184 ? 21.047 5.328 -11.664 1 93 184 LEU A CA 1
ATOM 1330 C C . LEU A 1 184 ? 21.234 3.836 -11.906 1 93 184 LEU A C 1
ATOM 1332 O O . LEU A 1 184 ? 21.016 3.352 -13.016 1 93 184 LEU A O 1
ATOM 1336 N N . LYS A 1 185 ? 21.812 3.17 -10.945 1 94.81 185 LYS A N 1
ATOM 1337 C CA . LYS A 1 185 ? 21.875 1.713 -11.008 1 94.81 185 LYS A CA 1
ATOM 1338 C C . LYS A 1 185 ? 20.578 1.091 -10.492 1 94.81 185 LYS A C 1
ATOM 1340 O O . LYS A 1 185 ? 19.953 1.618 -9.57 1 94.81 185 LYS A O 1
ATOM 1345 N N . PHE A 1 186 ? 20.234 -0.019 -11.156 1 95.44 186 PHE A N 1
ATOM 1346 C CA . PHE A 1 186 ? 18.953 -0.643 -10.82 1 95.44 186 PHE A CA 1
ATOM 1347 C C . PHE A 1 186 ? 19.031 -2.156 -10.977 1 95.44 186 PHE A C 1
ATOM 1349 O O . PHE A 1 186 ? 19.641 -2.656 -11.93 1 95.44 186 PHE A O 1
ATOM 1356 N N . ARG A 1 187 ? 18.406 -2.883 -9.914 1 96.06 187 ARG A N 1
ATOM 1357 C CA . ARG A 1 187 ? 18.328 -4.336 -10.008 1 96.06 187 ARG A CA 1
ATOM 1358 C C . ARG A 1 187 ? 17.094 -4.867 -9.289 1 96.06 187 ARG A C 1
ATOM 1360 O O . ARG A 1 187 ? 16.766 -4.41 -8.195 1 96.06 187 ARG A O 1
ATOM 1367 N N . VAL A 1 188 ? 16.5 -5.797 -9.961 1 95.81 188 VAL A N 1
ATOM 1368 C CA . VAL A 1 188 ? 15.398 -6.504 -9.312 1 95.81 188 VAL A CA 1
ATOM 1369 C C . VAL A 1 188 ? 15.953 -7.52 -8.312 1 95.81 188 VAL A C 1
ATOM 1371 O O . VAL A 1 188 ? 16.891 -8.258 -8.625 1 95.81 188 VAL A O 1
ATOM 1374 N N . ARG A 1 189 ? 15.391 -7.484 -7.137 1 96.62 189 ARG A N 1
ATOM 1375 C CA . ARG A 1 189 ? 15.852 -8.422 -6.121 1 96.62 189 ARG A CA 1
ATOM 1376 C C . ARG A 1 189 ? 14.883 -9.586 -5.969 1 96.62 189 ARG A C 1
ATOM 1378 O O . ARG A 1 189 ? 15.297 -10.727 -5.727 1 96.62 189 ARG A O 1
ATOM 1385 N N . SER A 1 190 ? 13.617 -9.25 -6.055 1 97.31 190 SER A N 1
ATOM 1386 C CA . SER A 1 190 ? 12.633 -10.305 -5.852 1 97.31 190 SER A CA 1
ATOM 1387 C C . SER A 1 190 ? 11.273 -9.914 -6.43 1 97.31 190 SER A C 1
ATOM 1389 O O . SER A 1 190 ? 10.883 -8.75 -6.375 1 97.31 190 SER A O 1
ATOM 1391 N N . ILE A 1 191 ? 10.609 -10.898 -6.934 1 97.56 191 ILE A N 1
ATOM 1392 C CA . ILE A 1 191 ? 9.234 -10.75 -7.402 1 97.56 191 ILE A CA 1
ATOM 1393 C C . ILE A 1 191 ? 8.312 -11.641 -6.57 1 97.56 191 ILE A C 1
ATOM 1395 O O . ILE A 1 191 ? 8.57 -12.836 -6.414 1 97.56 191 ILE A O 1
ATOM 1399 N N . ALA A 1 192 ? 7.34 -11.008 -5.996 1 97.81 192 ALA A N 1
ATOM 1400 C CA . ALA A 1 192 ? 6.266 -11.727 -5.312 1 97.81 192 ALA A CA 1
ATOM 1401 C C . ALA A 1 192 ? 5.031 -11.836 -6.199 1 97.81 192 ALA A C 1
ATOM 1403 O O . ALA A 1 192 ? 4.621 -10.859 -6.832 1 97.81 192 ALA A O 1
ATOM 1404 N N . ALA A 1 193 ? 4.457 -13.016 -6.258 1 97 193 ALA A N 1
ATOM 1405 C CA . ALA A 1 193 ? 3.275 -13.242 -7.086 1 97 193 ALA A CA 1
ATOM 1406 C C . ALA A 1 193 ? 2.258 -14.117 -6.359 1 97 193 ALA A C 1
ATOM 1408 O O . ALA A 1 193 ? 2.576 -14.734 -5.336 1 97 193 ALA A O 1
ATOM 1409 N N . ARG A 1 194 ? 1.074 -14.094 -6.84 1 95.31 194 ARG A N 1
ATOM 1410 C CA . ARG A 1 194 ? -0.005 -14.914 -6.297 1 95.31 194 ARG A CA 1
ATOM 1411 C C . ARG A 1 194 ? -0.728 -15.672 -7.406 1 95.31 194 ARG A C 1
ATOM 1413 O O . ARG A 1 194 ? -0.751 -15.227 -8.555 1 95.31 194 ARG A O 1
ATOM 1420 N N . PHE A 1 195 ? -1.259 -16.797 -7.027 1 95.88 195 PHE A N 1
ATOM 1421 C CA . PHE A 1 195 ? -2.012 -17.641 -7.941 1 95.88 195 PHE A CA 1
ATOM 1422 C C . PHE A 1 195 ? -3.121 -18.375 -7.199 1 95.88 195 PHE A C 1
ATOM 1424 O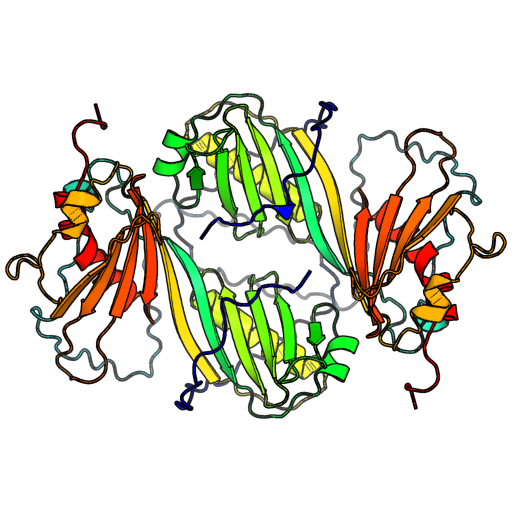 O . PHE A 1 195 ? -2.988 -18.688 -6.012 1 95.88 195 PHE A O 1
ATOM 1431 N N . ASN A 1 196 ? -4.227 -18.547 -7.91 1 94.12 196 ASN A N 1
ATOM 1432 C CA . ASN A 1 196 ? -5.328 -19.328 -7.355 1 94.12 196 ASN A CA 1
ATOM 1433 C C . ASN A 1 196 ? -5.598 -20.578 -8.188 1 94.12 196 ASN A C 1
ATOM 1435 O O . ASN A 1 196 ? -5.941 -20.484 -9.367 1 94.12 196 ASN A O 1
ATOM 1439 N N . VAL A 1 197 ? -5.48 -21.672 -7.516 1 96.25 197 VAL A N 1
ATOM 1440 C CA . VAL A 1 197 ? -5.742 -22.969 -8.148 1 96.25 197 VAL A CA 1
ATOM 1441 C C . VAL A 1 197 ? -7.246 -23.172 -8.32 1 96.25 197 VAL A C 1
ATOM 1443 O O . VAL A 1 197 ? -7.684 -24.016 -9.094 1 96.25 197 VAL A O 1
ATOM 1446 N N . CYS A 1 198 ? -8.008 -22.516 -7.551 1 93.62 198 CYS A N 1
ATOM 1447 C CA . CYS A 1 198 ? -9.461 -22.516 -7.574 1 93.62 198 CYS A CA 1
ATOM 1448 C C . CYS A 1 198 ? -10.016 -23.891 -7.227 1 93.62 198 CYS A C 1
ATOM 1450 O O . CYS A 1 198 ? -11.031 -24.312 -7.777 1 93.62 198 CYS A O 1
ATOM 1452 N N . SER A 1 199 ? -9.289 -24.672 -6.547 1 94.19 199 SER A N 1
ATOM 1453 C CA . SER A 1 199 ? -9.664 -25.953 -5.969 1 94.19 199 SER A CA 1
ATOM 1454 C C . SER A 1 199 ? -8.992 -26.172 -4.617 1 94.19 199 SER A C 1
ATOM 1456 O O . SER A 1 199 ? -7.852 -25.75 -4.41 1 94.19 199 SER A O 1
ATOM 1458 N N . PRO A 1 200 ? -9.734 -26.781 -3.707 1 94.12 200 PRO A N 1
ATOM 1459 C CA . PRO A 1 200 ? -9.07 -27.094 -2.439 1 94.12 200 PRO A CA 1
ATOM 1460 C C . PRO A 1 200 ? -7.879 -28.031 -2.611 1 94.12 200 PRO A C 1
ATOM 1462 O O . PRO A 1 200 ? -7.848 -28.828 -3.555 1 94.12 200 PRO A O 1
ATOM 1465 N N . ILE A 1 201 ? -6.941 -27.891 -1.702 1 97.12 201 ILE A N 1
ATOM 1466 C CA . ILE A 1 201 ? -5.699 -28.656 -1.79 1 97.12 201 ILE A CA 1
ATOM 1467 C C . ILE A 1 201 ? -5.578 -29.594 -0.583 1 97.12 201 ILE A C 1
ATOM 1469 O O . ILE A 1 201 ? -5.883 -29.188 0.544 1 97.12 201 ILE A O 1
ATOM 1473 N N . ARG A 1 202 ? -5.152 -30.781 -0.862 1 97.38 202 ARG A N 1
ATOM 1474 C CA . ARG A 1 202 ? -4.801 -31.703 0.208 1 97.38 202 ARG A CA 1
ATOM 1475 C C . ARG A 1 202 ? -3.369 -31.469 0.685 1 97.38 202 ARG A C 1
ATOM 1477 O O . ARG A 1 202 ? -2.432 -32.094 0.178 1 97.38 202 ARG A O 1
ATOM 1484 N N . LEU A 1 203 ? -3.217 -30.719 1.704 1 97.69 203 LEU A N 1
ATOM 1485 C CA . LEU A 1 203 ? -1.894 -30.297 2.146 1 97.69 203 LEU A CA 1
ATOM 1486 C C . LEU A 1 203 ? -1.104 -31.469 2.713 1 97.69 203 LEU A C 1
ATOM 1488 O O . LEU A 1 203 ? 0.119 -31.531 2.568 1 97.69 203 LEU A O 1
ATOM 1492 N N . ASP A 1 204 ? -1.852 -32.406 3.287 1 95.94 204 ASP A N 1
ATOM 1493 C CA . ASP A 1 204 ? -1.177 -33.562 3.846 1 95.94 204 ASP A CA 1
ATOM 1494 C C . ASP A 1 204 ? -0.535 -34.406 2.746 1 95.94 204 ASP A C 1
ATOM 1496 O O . ASP A 1 204 ? 0.598 -34.875 2.893 1 95.94 204 ASP A O 1
ATOM 1500 N N . LYS A 1 205 ? -1.284 -34.656 1.752 1 96.25 205 LYS A N 1
ATOM 1501 C CA . LYS A 1 205 ? -0.752 -35.375 0.604 1 96.25 205 LYS A CA 1
ATOM 1502 C C . LYS A 1 205 ? 0.39 -34.594 -0.054 1 96.25 205 LYS A C 1
ATOM 1504 O O . LYS A 1 205 ? 1.414 -35.188 -0.413 1 96.25 205 LYS A O 1
ATO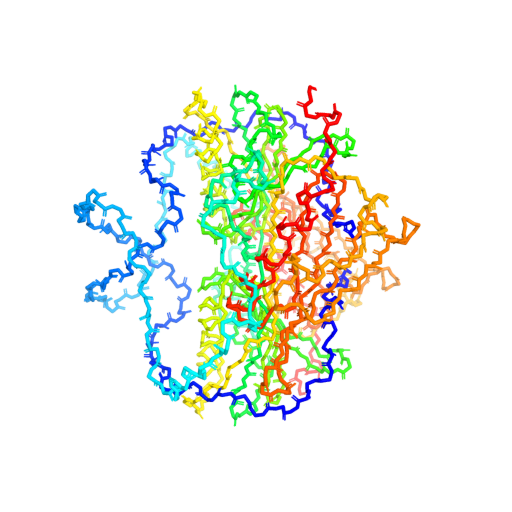M 1509 N N . LEU A 1 206 ? 0.219 -33.312 -0.144 1 97.31 206 LEU A N 1
ATOM 1510 C CA . LEU A 1 206 ? 1.238 -32.438 -0.735 1 97.31 206 LEU A CA 1
ATOM 1511 C C . LEU A 1 206 ? 2.531 -32.5 0.072 1 97.31 206 LEU A C 1
ATOM 1513 O O . LEU A 1 206 ? 3.623 -32.531 -0.499 1 97.31 206 LEU A O 1
ATOM 1517 N N . ALA A 1 207 ? 2.4 -32.531 1.318 1 97.38 207 ALA A N 1
ATOM 1518 C CA . ALA A 1 207 ? 3.539 -32.562 2.23 1 97.38 207 ALA A CA 1
ATOM 1519 C C . ALA A 1 207 ? 4.414 -33.781 1.979 1 97.38 207 ALA A C 1
ATOM 1521 O O . ALA A 1 207 ? 5.621 -33.75 2.219 1 97.38 207 ALA A O 1
ATOM 1522 N N . ALA A 1 208 ? 3.818 -34.844 1.484 1 95.81 208 ALA A N 1
ATOM 1523 C CA . ALA A 1 208 ? 4.516 -36.094 1.271 1 95.81 208 ALA A CA 1
ATOM 1524 C C . ALA A 1 208 ? 4.992 -36.219 -0.174 1 95.81 208 ALA A C 1
ATOM 1526 O O . ALA A 1 208 ? 5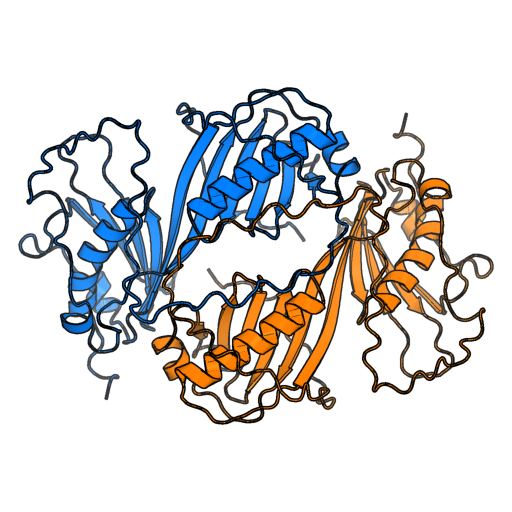.613 -37.219 -0.545 1 95.81 208 ALA A O 1
ATOM 1527 N N . TYR A 1 209 ? 4.715 -35.188 -0.896 1 94.5 209 TYR A N 1
ATOM 1528 C CA . TYR A 1 209 ? 5.027 -35.281 -2.318 1 94.5 209 TYR A CA 1
ATOM 1529 C C . TYR A 1 209 ? 6.535 -35.344 -2.541 1 94.5 209 TYR A C 1
ATOM 1531 O O . TYR A 1 209 ? 7.305 -34.656 -1.881 1 94.5 209 TYR A O 1
ATOM 1539 N N . GLN A 1 210 ? 6.961 -36.188 -3.449 1 91.25 210 GLN A N 1
ATOM 1540 C CA . GLN A 1 210 ? 8.352 -36.312 -3.875 1 91.25 210 GLN A CA 1
ATOM 1541 C C . GLN A 1 210 ? 8.492 -36.062 -5.379 1 91.25 210 GLN A C 1
ATOM 1543 O O . GLN A 1 210 ? 7.617 -36.469 -6.156 1 91.25 210 GLN A O 1
ATOM 1548 N N . LEU A 1 211 ? 9.594 -35.5 -5.609 1 88.5 211 LEU A N 1
ATOM 1549 C CA . LEU A 1 211 ? 9.82 -35.188 -7.016 1 88.5 211 LEU A CA 1
ATOM 1550 C C . LEU A 1 211 ? 9.836 -36.438 -7.863 1 88.5 211 LEU A C 1
ATOM 1552 O O . LEU A 1 211 ? 10.508 -37.406 -7.516 1 88.5 211 LEU A O 1
ATOM 1556 N N . ASP A 1 212 ? 9.055 -36.375 -8.93 1 82.56 212 ASP A N 1
ATOM 1557 C CA . ASP A 1 212 ? 9.141 -37.375 -9.992 1 82.56 212 ASP A CA 1
ATOM 1558 C C . ASP A 1 212 ? 10 -36.906 -11.148 1 82.56 212 ASP A C 1
ATOM 1560 O O . ASP A 1 212 ? 9.617 -35.969 -11.867 1 82.56 212 ASP A O 1
ATOM 1564 N N . PRO A 1 213 ? 11.148 -37.469 -11.273 1 78.75 213 PRO A N 1
ATOM 1565 C CA . PRO A 1 213 ? 12.078 -37 -12.297 1 78.75 213 PRO A CA 1
ATOM 1566 C C . PRO A 1 213 ? 11.453 -36.938 -13.688 1 78.75 213 PRO A C 1
ATOM 1568 O O . PRO A 1 213 ? 11.781 -36.062 -14.484 1 78.75 213 PRO A O 1
ATOM 1571 N N . ALA A 1 214 ? 10.562 -37.844 -13.961 1 78.56 214 ALA A N 1
ATOM 1572 C CA . ALA A 1 214 ? 9.93 -37.906 -15.273 1 78.56 214 ALA A CA 1
ATOM 1573 C C . ALA A 1 214 ? 9.008 -36.719 -15.5 1 78.56 214 ALA A C 1
ATOM 1575 O O . ALA A 1 214 ? 8.812 -36.281 -16.641 1 78.56 214 ALA A O 1
ATOM 1576 N N . MET A 1 215 ? 8.586 -36.156 -14.359 1 76.94 215 MET A N 1
ATOM 1577 C CA . MET A 1 215 ? 7.582 -35.094 -14.477 1 76.94 215 MET A CA 1
ATOM 1578 C C . MET A 1 215 ? 8.148 -33.75 -14.047 1 76.94 215 MET A C 1
ATOM 1580 O O . MET A 1 215 ? 7.453 -32.75 -14.086 1 76.94 215 MET A O 1
ATOM 1584 N N . SER A 1 216 ? 9.383 -33.781 -13.656 1 86.06 216 SER A N 1
ATOM 1585 C CA . SER A 1 216 ? 9.953 -32.562 -13.078 1 86.06 216 SER A CA 1
ATOM 1586 C C . SER A 1 216 ? 11.141 -32.062 -13.891 1 86.06 216 SER A C 1
ATOM 1588 O O . SER A 1 216 ? 12.203 -31.797 -13.336 1 86.06 216 SER A O 1
ATOM 1590 N N . ILE A 1 217 ? 10.867 -32.031 -15.18 1 88.94 217 ILE A N 1
ATOM 1591 C CA . ILE A 1 217 ? 11.914 -31.547 -16.078 1 88.94 217 ILE A CA 1
ATOM 1592 C C . ILE A 1 217 ? 12.336 -30.141 -15.672 1 88.94 217 ILE A C 1
ATOM 1594 O O . ILE A 1 217 ? 11.492 -29.281 -15.398 1 88.94 217 ILE A O 1
ATOM 1598 N N . GLY A 1 218 ? 13.664 -29.938 -15.516 1 91.06 218 GLY A N 1
ATOM 1599 C CA . GLY A 1 218 ? 14.211 -28.609 -15.266 1 91.06 218 GLY A CA 1
ATOM 1600 C C . GLY A 1 218 ? 14.281 -28.266 -13.789 1 91.06 218 GLY A C 1
ATOM 1601 O O . GLY A 1 218 ? 14.727 -27.188 -13.422 1 91.06 218 GLY A O 1
ATOM 1602 N N . VAL A 1 219 ? 13.812 -29.172 -12.945 1 93.88 219 VAL A N 1
ATOM 1603 C CA . VAL A 1 219 ? 13.844 -28.938 -11.5 1 93.88 219 VAL A CA 1
ATOM 1604 C C . VAL A 1 219 ? 14.969 -29.766 -10.867 1 93.88 219 VAL A C 1
ATOM 1606 O O . VAL A 1 219 ? 15.023 -30.984 -11.039 1 93.88 219 VAL A O 1
ATOM 1609 N N . ALA A 1 220 ? 15.852 -29.078 -10.211 1 92.25 220 ALA A N 1
ATOM 1610 C CA . ALA A 1 220 ? 16.984 -29.75 -9.57 1 92.25 220 ALA A CA 1
ATOM 1611 C C . ALA A 1 220 ? 16.594 -30.25 -8.18 1 92.25 220 ALA A C 1
ATOM 1613 O O . ALA A 1 220 ? 17.016 -31.344 -7.773 1 92.25 220 ALA A O 1
ATOM 1614 N N . LYS A 1 221 ? 15.898 -29.469 -7.516 1 93.56 221 LYS A N 1
ATOM 1615 C CA . LYS A 1 221 ? 15.57 -29.812 -6.133 1 93.56 221 LYS A CA 1
ATOM 1616 C C . LYS A 1 221 ? 14.188 -29.297 -5.758 1 93.56 221 LYS A C 1
ATOM 1618 O O . LYS A 1 221 ? 13.766 -28.234 -6.203 1 93.56 221 LYS A O 1
ATOM 1623 N N . LEU A 1 222 ? 13.453 -30.109 -4.992 1 96.06 222 LEU A N 1
ATOM 1624 C CA . LEU A 1 222 ? 12.195 -29.734 -4.367 1 96.06 222 LEU A CA 1
ATOM 1625 C C . LEU A 1 222 ? 12.25 -29.938 -2.857 1 96.06 222 LEU A C 1
ATOM 1627 O O . LEU A 1 222 ? 12.57 -31.031 -2.387 1 96.06 222 LEU A O 1
ATOM 1631 N N . GLN A 1 223 ? 12.055 -28.891 -2.137 1 96.81 223 GLN A N 1
ATOM 1632 C CA . GLN A 1 223 ? 11.938 -28.969 -0.685 1 96.81 223 GLN A CA 1
ATOM 1633 C C . GLN A 1 223 ? 10.508 -28.656 -0.235 1 96.81 223 GLN A C 1
ATOM 1635 O O . GLN A 1 223 ? 9.93 -27.641 -0.63 1 96.81 223 GLN A O 1
ATOM 1640 N N . VAL A 1 224 ? 9.93 -29.562 0.519 1 97.62 224 VAL A N 1
ATOM 1641 C CA . VAL A 1 224 ? 8.562 -29.391 1.008 1 97.62 224 VAL A CA 1
ATOM 1642 C C . VAL A 1 224 ? 8.578 -29.234 2.527 1 97.62 224 VAL A C 1
ATOM 1644 O O . VAL A 1 224 ? 9.227 -30 3.232 1 97.62 224 VAL A O 1
ATOM 1647 N N . SER A 1 225 ? 7.965 -28.219 3.006 1 97.94 225 SER A N 1
ATOM 1648 C CA . SER A 1 225 ? 7.832 -27.969 4.438 1 97.94 225 SER A CA 1
ATOM 1649 C C . SER A 1 225 ? 6.379 -27.734 4.824 1 97.94 225 SER A C 1
ATOM 1651 O O . SER A 1 225 ? 5.719 -26.844 4.27 1 97.94 225 SER A O 1
ATOM 1653 N N . TYR A 1 226 ? 5.875 -28.547 5.754 1 98.06 226 TYR A N 1
ATOM 1654 C CA . TYR A 1 226 ? 4.512 -28.406 6.254 1 98.06 226 TYR A CA 1
ATOM 1655 C C . TYR A 1 226 ? 4.465 -28.625 7.762 1 98.06 226 TYR A C 1
ATOM 1657 O O . TYR A 1 226 ? 4.609 -29.75 8.242 1 98.06 226 TYR A O 1
ATOM 1665 N N . GLU A 1 227 ? 4.359 -27.516 8.453 1 97.44 227 GLU A N 1
ATOM 1666 C CA . GLU A 1 227 ? 4.273 -27.484 9.906 1 97.44 227 GLU A CA 1
ATOM 1667 C C . GLU A 1 227 ? 3.039 -26.703 10.367 1 97.44 227 GLU A C 1
ATOM 1669 O O . GLU A 1 227 ? 3.141 -25.547 10.773 1 97.44 227 GLU A O 1
ATOM 1674 N N . PRO A 1 228 ? 1.927 -27.469 10.453 1 94.19 228 PRO A N 1
ATOM 1675 C CA . PRO A 1 228 ? 0.64 -26.797 10.68 1 94.19 228 PRO A CA 1
ATOM 1676 C C . PRO A 1 228 ? 0.619 -25.984 11.969 1 94.19 228 PRO A C 1
ATOM 1678 O O . PRO A 1 228 ? -0.104 -24.984 12.062 1 94.19 228 PRO A O 1
ATOM 1681 N N . GLU A 1 229 ? 1.413 -26.312 12.883 1 95.19 229 GLU A N 1
ATOM 1682 C CA . GLU A 1 229 ? 1.438 -25.594 14.156 1 95.19 229 GLU A CA 1
ATOM 1683 C C . GLU A 1 229 ? 2.139 -24.234 14.016 1 95.19 229 GLU A C 1
ATOM 1685 O O . GLU A 1 229 ? 1.934 -23.344 14.828 1 95.19 229 GLU A O 1
ATOM 1690 N N . ARG A 1 230 ? 2.963 -24.141 13 1 95.81 230 ARG A N 1
ATOM 1691 C CA . ARG A 1 230 ? 3.754 -22.922 12.797 1 95.81 230 ARG A CA 1
ATOM 1692 C C . ARG A 1 230 ? 3.18 -22.078 11.672 1 95.81 230 ARG A C 1
ATOM 1694 O O . ARG A 1 230 ? 3.193 -20.844 11.742 1 95.81 230 ARG A O 1
ATOM 1701 N N . PHE A 1 231 ? 2.713 -22.75 10.773 1 95.69 231 PHE A N 1
ATOM 1702 C CA . PHE A 1 231 ? 2.254 -22.109 9.555 1 95.69 231 PHE A CA 1
ATOM 1703 C C . PHE A 1 231 ? 1.137 -22.906 8.898 1 95.69 231 PHE A C 1
ATOM 1705 O O . PHE A 1 231 ? 1.235 -24.141 8.773 1 95.69 231 PHE A O 1
ATOM 1712 N N . ASN A 1 232 ? 0.07 -22.219 8.43 1 94.44 232 ASN A N 1
ATOM 1713 C CA . ASN A 1 232 ? -1.131 -22.906 7.965 1 94.44 232 ASN A CA 1
ATOM 1714 C C . ASN A 1 232 ? -1.008 -23.312 6.5 1 94.44 232 ASN A C 1
ATOM 1716 O O . ASN A 1 232 ? -1.944 -23.875 5.926 1 94.44 232 ASN A O 1
ATOM 1720 N N . GLY A 1 233 ? 0.11 -23.047 5.887 1 97.12 233 GLY A N 1
ATOM 1721 C CA . GLY A 1 233 ? 0.346 -23.438 4.508 1 97.12 233 GLY A CA 1
ATOM 1722 C C . GLY A 1 233 ? 1.479 -24.438 4.363 1 97.12 233 GLY A C 1
ATOM 1723 O O . GLY A 1 233 ? 2.219 -24.688 5.316 1 97.12 233 GLY A O 1
ATOM 1724 N N . CYS A 1 234 ? 1.475 -25.141 3.199 1 98.5 234 CYS A N 1
ATOM 1725 C CA . CYS A 1 234 ? 2.596 -25.984 2.809 1 98.5 234 CYS A CA 1
ATOM 1726 C C . CYS A 1 234 ? 3.555 -25.234 1.893 1 98.5 234 CYS A C 1
ATOM 1728 O O . CYS A 1 234 ? 3.133 -24.656 0.896 1 98.5 234 CYS A O 1
ATOM 1730 N N . VAL A 1 235 ? 4.812 -25.156 2.273 1 98.69 235 VAL A N 1
ATOM 1731 C CA . VAL A 1 235 ? 5.789 -24.391 1.497 1 98.69 235 VAL A CA 1
ATOM 1732 C C . VAL A 1 235 ? 6.582 -25.344 0.599 1 98.69 235 VAL A C 1
ATOM 1734 O O . VAL A 1 235 ? 7.191 -26.297 1.081 1 98.69 235 VAL A O 1
ATOM 1737 N N . LEU A 1 236 ? 6.551 -25.125 -0.753 1 98.25 236 LEU A N 1
ATOM 1738 C CA . LEU A 1 236 ? 7.344 -25.828 -1.76 1 98.25 236 LEU A CA 1
ATOM 1739 C C . LEU A 1 236 ? 8.453 -24.922 -2.293 1 98.25 236 LEU A C 1
ATOM 1741 O O . LEU A 1 236 ? 8.18 -23.891 -2.906 1 98.25 236 LEU A O 1
ATOM 1745 N N . ARG A 1 237 ? 9.648 -25.266 -2.059 1 98.12 237 ARG A N 1
ATOM 1746 C CA . ARG A 1 237 ? 10.766 -24.531 -2.646 1 98.12 237 ARG A CA 1
ATOM 1747 C C . ARG A 1 237 ? 11.32 -25.266 -3.861 1 98.12 237 ARG A C 1
ATOM 1749 O O . ARG A 1 237 ? 11.805 -26.391 -3.742 1 98.12 237 ARG A O 1
ATOM 1756 N N . LEU A 1 238 ? 11.234 -24.641 -4.98 1 96.88 238 LEU A N 1
ATOM 1757 C CA . LEU A 1 238 ? 11.703 -25.203 -6.242 1 96.88 238 LEU A CA 1
ATOM 1758 C C . LEU A 1 238 ? 13.039 -24.594 -6.652 1 96.88 238 LEU A C 1
ATOM 1760 O O . LEU A 1 238 ? 13.172 -23.359 -6.668 1 96.88 238 LEU A O 1
ATOM 1764 N N . VAL A 1 239 ? 13.953 -25.344 -6.926 1 95.38 239 VAL A N 1
ATOM 1765 C CA . VAL A 1 239 ? 15.258 -24.906 -7.406 1 95.38 239 VAL A CA 1
ATOM 1766 C C . VAL A 1 239 ? 15.516 -25.469 -8.805 1 95.38 239 VAL A C 1
ATOM 1768 O O . VAL A 1 239 ? 15.398 -26.672 -9.031 1 95.38 239 VAL A O 1
ATOM 1771 N N . GLY A 1 240 ? 15.781 -24.562 -9.734 1 93.62 240 GLY A N 1
ATOM 1772 C CA . GLY A 1 240 ? 16 -24.969 -11.109 1 93.62 240 GLY A CA 1
ATOM 1773 C C . GLY A 1 240 ? 17.375 -25.547 -11.352 1 93.62 240 GLY A C 1
ATOM 1774 O O . GLY A 1 240 ? 18.281 -25.375 -10.531 1 93.62 240 GLY A O 1
ATOM 1775 N N . LYS A 1 241 ? 17.359 -26.219 -12.523 1 86.69 241 LYS A N 1
ATOM 1776 C CA . LYS A 1 241 ? 18.656 -26.703 -12.984 1 86.69 241 LYS A CA 1
ATOM 1777 C C . LYS A 1 241 ? 19.453 -25.578 -13.656 1 86.69 241 LYS A C 1
ATOM 1779 O O . LYS A 1 241 ? 18.875 -24.625 -14.164 1 86.69 241 LYS A O 1
ATOM 1784 N N . SER A 1 242 ? 20.594 -25.359 -13.375 1 74.25 242 SER A N 1
ATOM 1785 C CA . SER A 1 242 ? 21.438 -24.391 -14.07 1 74.25 242 SER A CA 1
ATOM 1786 C C . SER A 1 242 ? 22.562 -25.078 -14.836 1 74.25 242 SER A C 1
ATOM 1788 O O . SER A 1 242 ? 23.219 -25.969 -14.289 1 74.25 242 SER A O 1
ATOM 1790 N N . SER A 1 243 ? 22.453 -25 -16.25 1 57.47 243 SER A N 1
ATOM 1791 C CA . SER A 1 243 ? 23.609 -25.562 -16.938 1 57.47 243 SER A CA 1
ATOM 1792 C C . SER A 1 243 ? 24.875 -24.781 -16.594 1 57.47 243 SER A C 1
ATOM 1794 O O . SER A 1 243 ? 25.984 -25.328 -16.688 1 57.47 243 SER A O 1
ATOM 1796 N N . ARG A 1 244 ? 24.688 -23.484 -16.531 1 56.88 244 ARG A N 1
ATOM 1797 C CA . ARG A 1 244 ? 25.922 -22.703 -16.375 1 56.88 244 ARG A CA 1
ATOM 1798 C C . ARG A 1 244 ? 26.297 -22.547 -14.914 1 56.88 244 ARG A C 1
ATOM 1800 O O . ARG A 1 244 ? 27.188 -21.75 -14.578 1 56.88 244 ARG A O 1
ATOM 1807 N N . GLY A 1 245 ? 25.844 -23.484 -14.016 1 55.5 245 GLY A N 1
ATOM 1808 C CA . GLY A 1 245 ? 26.281 -23.594 -12.633 1 55.5 245 GLY A CA 1
ATOM 1809 C C . GLY A 1 245 ? 25.594 -22.609 -11.703 1 55.5 245 GLY A C 1
ATOM 1810 O O . GLY A 1 245 ? 24.938 -23.016 -10.742 1 55.5 245 GLY A O 1
ATOM 1811 N N . ASP A 1 246 ? 26.062 -21.219 -11.586 1 58.41 246 ASP A N 1
ATOM 1812 C CA . ASP A 1 246 ? 26.016 -20.359 -10.406 1 58.41 246 ASP A CA 1
ATOM 1813 C C . ASP A 1 246 ? 24.703 -19.578 -10.336 1 58.41 246 ASP A C 1
ATOM 1815 O O . ASP A 1 246 ? 24.406 -18.953 -9.32 1 58.41 246 ASP A O 1
ATOM 1819 N N . ASN A 1 247 ? 23.812 -19.797 -11.352 1 72.25 247 ASN A N 1
ATOM 1820 C CA . ASN A 1 247 ? 22.703 -18.875 -11.156 1 72.25 247 ASN A CA 1
ATOM 1821 C C . ASN A 1 247 ? 21.359 -19.578 -11.352 1 72.25 247 ASN A C 1
ATOM 1823 O O . ASN A 1 247 ? 20.578 -19.219 -12.242 1 72.25 247 ASN A O 1
ATOM 1827 N N . GLN A 1 248 ? 21.188 -20.516 -10.414 1 89.19 248 GLN A N 1
ATOM 1828 C CA . GLN A 1 248 ? 19.938 -21.281 -10.445 1 89.19 248 GLN A CA 1
ATOM 1829 C C . GLN A 1 248 ? 18.781 -20.453 -9.922 1 89.19 248 GLN A C 1
ATOM 1831 O O . GLN A 1 248 ? 18.922 -19.719 -8.945 1 89.19 248 GLN A O 1
ATOM 1836 N N . TRP A 1 249 ? 17.703 -20.578 -10.68 1 93.25 249 TRP A N 1
ATOM 1837 C CA . TRP A 1 249 ? 16.516 -19.938 -10.125 1 93.25 249 TRP A CA 1
ATOM 1838 C C . TRP A 1 249 ? 15.977 -20.719 -8.938 1 93.25 249 TRP A C 1
ATOM 1840 O O . TRP A 1 249 ? 16.141 -21.938 -8.859 1 93.25 249 TRP A O 1
ATOM 1850 N N . SER A 1 250 ? 15.531 -20.016 -7.992 1 96.62 250 SER A N 1
ATOM 1851 C CA . SER A 1 250 ? 14.914 -20.578 -6.793 1 96.62 250 SER A CA 1
ATOM 1852 C C . SER A 1 250 ? 13.656 -19.797 -6.402 1 96.62 250 SER A C 1
ATOM 1854 O O . SER A 1 250 ? 13.695 -18.578 -6.258 1 96.62 250 SER A O 1
ATOM 1856 N N . VAL A 1 251 ? 12.508 -20.547 -6.328 1 98.12 251 VAL A N 1
ATOM 1857 C CA . VAL A 1 251 ? 11.234 -19.922 -6 1 98.12 251 VAL A CA 1
ATOM 1858 C C . VAL A 1 251 ? 10.5 -20.766 -4.961 1 98.12 251 VAL A C 1
ATOM 1860 O O . VAL A 1 251 ? 10.477 -21.984 -5.055 1 98.12 251 VAL A O 1
ATOM 1863 N N . SER A 1 252 ? 9.969 -20.047 -3.965 1 98.69 252 SER A N 1
ATOM 1864 C CA . SER A 1 252 ? 9.156 -20.719 -2.951 1 98.69 252 SER A CA 1
ATOM 1865 C C . SER A 1 252 ? 7.664 -20.5 -3.205 1 98.69 252 SER A C 1
ATOM 1867 O O . SER A 1 252 ? 7.242 -19.375 -3.512 1 98.69 252 SER A O 1
ATOM 1869 N N . CYS A 1 253 ? 6.902 -21.531 -3.062 1 98.62 253 CYS A N 1
ATOM 1870 C CA . CYS A 1 253 ? 5.449 -21.469 -3.203 1 98.62 253 CYS A CA 1
ATOM 1871 C C . CYS A 1 253 ? 4.758 -21.859 -1.901 1 98.62 253 CYS A C 1
ATOM 1873 O O . CYS A 1 253 ? 4.914 -22.984 -1.423 1 98.62 253 CYS A O 1
ATOM 1875 N N . SER A 1 254 ? 4.078 -20.938 -1.315 1 98.31 254 SER A N 1
ATOM 1876 C CA . SER A 1 254 ? 3.219 -21.234 -0.177 1 98.31 254 SER A CA 1
ATOM 1877 C C . SER A 1 254 ? 1.812 -21.609 -0.633 1 98.31 254 SER A C 1
ATOM 1879 O O . SER A 1 254 ? 1.111 -20.797 -1.238 1 98.31 254 SER A O 1
ATOM 1881 N N . VAL A 1 255 ? 1.426 -22.828 -0.325 1 98.19 255 VAL A N 1
ATOM 1882 C CA . VAL A 1 255 ? 0.153 -23.375 -0.777 1 98.19 255 VAL A CA 1
ATOM 1883 C C . VAL A 1 255 ? -0.801 -23.516 0.408 1 98.19 255 VAL A C 1
ATOM 1885 O O . VAL A 1 255 ? -0.434 -24.062 1.448 1 98.19 255 VAL A O 1
ATOM 1888 N N . PHE A 1 256 ? -1.973 -23.016 0.25 1 95.31 256 PHE A N 1
ATOM 1889 C CA . PHE A 1 256 ? -2.971 -23.078 1.311 1 95.31 256 PHE A CA 1
ATOM 1890 C C . PHE A 1 256 ? -4.113 -24.016 0.931 1 95.31 256 PHE A C 1
ATOM 1892 O O . PHE A 1 256 ? -4.332 -24.281 -0.251 1 95.31 256 PHE A O 1
ATOM 1899 N N . VAL A 1 257 ? -4.871 -24.484 1.94 1 94.69 257 VAL A N 1
ATOM 1900 C CA . VAL A 1 257 ? -5.941 -25.453 1.759 1 94.69 257 VAL A CA 1
ATOM 1901 C C . VAL A 1 257 ? -6.969 -24.922 0.77 1 94.69 257 VAL A C 1
ATOM 1903 O O . VAL A 1 257 ? -7.57 -25.672 0.007 1 94.69 257 VAL A O 1
ATOM 1906 N N . THR A 1 258 ? -7.129 -23.641 0.743 1 89.19 258 THR A N 1
ATOM 1907 C CA . THR A 1 258 ? -8.148 -22.984 -0.079 1 89.19 258 THR A CA 1
ATOM 1908 C C . THR A 1 258 ? -7.758 -23.031 -1.554 1 89.19 258 THR A C 1
ATOM 1910 O O . THR A 1 258 ? -8.586 -22.766 -2.428 1 89.19 258 THR A O 1
ATOM 1913 N N . GLY A 1 259 ? -6.559 -23.312 -1.844 1 94.5 259 GLY A N 1
ATOM 1914 C CA . GLY A 1 259 ? -6.07 -23.281 -3.215 1 94.5 259 GLY A CA 1
ATOM 1915 C C . GLY A 1 259 ? -5.273 -22.047 -3.537 1 94.5 259 GLY A C 1
ATOM 1916 O O . GLY A 1 259 ? -4.711 -21.922 -4.629 1 94.5 259 GLY A O 1
ATOM 1917 N N . LYS A 1 260 ? -5.168 -21.172 -2.602 1 93.31 260 LYS A N 1
ATOM 1918 C CA . LYS A 1 260 ? -4.352 -19.984 -2.783 1 93.31 260 LYS A CA 1
ATOM 1919 C C . LYS A 1 260 ? -2.863 -20.312 -2.703 1 93.31 260 LYS A C 1
ATOM 1921 O O . LYS A 1 260 ? -2.453 -21.156 -1.902 1 93.31 260 LYS A O 1
ATOM 1926 N N . VAL A 1 261 ? -2.145 -19.594 -3.631 1 97.5 261 VAL A N 1
ATOM 1927 C CA . VAL A 1 261 ? -0.709 -19.844 -3.695 1 97.5 261 VAL A CA 1
ATOM 1928 C C . VAL A 1 261 ? 0.049 -18.516 -3.721 1 97.5 261 VAL A C 1
ATOM 1930 O O . VAL A 1 261 ? -0.336 -17.594 -4.438 1 97.5 261 VAL A O 1
ATOM 1933 N N . GLN A 1 262 ? 1.042 -18.391 -2.9 1 97.38 262 GLN A N 1
ATOM 1934 C CA . GLN A 1 262 ? 1.988 -17.281 -2.947 1 97.38 262 GLN A CA 1
ATOM 1935 C C . GLN A 1 262 ? 3.34 -17.734 -3.49 1 97.38 262 GLN A C 1
ATOM 1937 O O . GLN A 1 262 ? 3.895 -18.734 -3.033 1 97.38 262 GLN A O 1
ATOM 1942 N N . LEU A 1 263 ? 3.826 -17.047 -4.488 1 98.38 263 LEU A N 1
ATOM 1943 C CA . LEU A 1 263 ? 5.148 -17.328 -5.035 1 98.38 263 LEU A CA 1
ATOM 1944 C C . LEU A 1 263 ? 6.133 -16.219 -4.684 1 98.38 263 LEU A C 1
ATOM 1946 O O . LEU A 1 263 ? 5.793 -15.031 -4.773 1 98.38 263 LEU A O 1
ATOM 1950 N N . MET A 1 264 ? 7.293 -16.594 -4.285 1 98.25 264 MET A N 1
ATOM 1951 C CA . MET A 1 264 ? 8.297 -15.609 -3.881 1 98.25 264 MET A CA 1
ATOM 1952 C C . MET A 1 264 ? 9.688 -16.047 -4.344 1 98.25 264 MET A C 1
ATOM 1954 O O . MET A 1 264 ? 9.977 -17.234 -4.422 1 98.25 264 MET A O 1
ATOM 1958 N N . GLY A 1 265 ? 10.484 -14.992 -4.637 1 97.12 265 GLY A N 1
ATOM 1959 C CA . GLY A 1 265 ? 11.898 -15.281 -4.805 1 97.12 265 GLY A CA 1
ATOM 1960 C C . GLY A 1 265 ? 12.375 -15.109 -6.234 1 97.12 265 GLY A C 1
ATOM 1961 O O . GLY A 1 265 ? 13.578 -15.016 -6.484 1 97.12 265 GLY A O 1
ATOM 1962 N N . ALA A 1 266 ? 11.492 -15.117 -7.191 1 97.31 266 ALA A N 1
ATOM 1963 C CA . ALA A 1 266 ? 11.906 -14.945 -8.578 1 97.31 266 ALA A CA 1
ATOM 1964 C C . ALA A 1 266 ? 12.617 -13.617 -8.781 1 97.31 266 ALA A C 1
ATOM 1966 O O . ALA A 1 266 ? 12.203 -12.594 -8.234 1 97.31 266 ALA A O 1
ATOM 1967 N N . ARG A 1 267 ? 13.641 -13.609 -9.594 1 95.25 267 ARG A N 1
ATOM 1968 C CA . ARG A 1 267 ? 14.406 -12.391 -9.859 1 95.25 267 ARG A CA 1
ATOM 1969 C C . ARG A 1 267 ? 14.109 -11.852 -11.258 1 95.25 267 ARG A C 1
ATOM 1971 O O . ARG A 1 267 ? 14.672 -10.836 -11.672 1 95.25 267 ARG A O 1
ATOM 1978 N N . SER A 1 268 ? 13.305 -12.539 -11.992 1 94.19 268 SER A N 1
ATOM 1979 C CA . SER A 1 268 ? 12.828 -12.141 -13.312 1 94.19 268 SER A CA 1
ATOM 1980 C C . SER A 1 268 ? 11.508 -12.82 -13.648 1 94.19 268 SER A C 1
ATOM 1982 O O . SER A 1 268 ? 11.117 -13.789 -13 1 94.19 268 SER A O 1
ATOM 1984 N N . MET A 1 269 ? 10.852 -12.273 -14.641 1 95.81 269 MET A N 1
ATOM 1985 C CA . MET A 1 269 ? 9.602 -12.883 -15.086 1 95.81 269 MET A CA 1
ATOM 1986 C C . MET A 1 269 ? 9.844 -14.273 -15.656 1 95.81 269 MET A C 1
ATOM 1988 O O . MET A 1 269 ? 9 -15.164 -15.523 1 95.81 269 MET A O 1
ATOM 1992 N N . ASP A 1 270 ? 10.984 -14.531 -16.219 1 94.44 270 ASP A N 1
ATOM 1993 C CA . ASP A 1 270 ? 11.32 -15.859 -16.719 1 94.44 270 ASP A CA 1
ATOM 1994 C C . ASP A 1 270 ? 11.406 -16.875 -15.586 1 94.44 270 ASP A C 1
ATOM 1996 O O . ASP A 1 270 ? 10.852 -17.969 -15.672 1 94.44 270 ASP A O 1
ATOM 2000 N N . GLU A 1 271 ? 12.086 -16.453 -14.555 1 95.5 271 GLU A N 1
ATOM 2001 C CA . GLU A 1 271 ? 12.203 -17.344 -13.406 1 95.5 271 GLU A CA 1
ATOM 2002 C C . GLU A 1 271 ? 10.828 -17.656 -12.812 1 95.5 271 GLU A C 1
ATOM 2004 O O . GLU A 1 271 ? 10.57 -18.797 -12.398 1 95.5 271 GLU A O 1
ATOM 2009 N N . LEU A 1 272 ? 9.977 -16.656 -12.805 1 97.56 272 LEU A N 1
ATOM 2010 C CA . LEU A 1 272 ? 8.617 -16.875 -12.328 1 97.56 272 LEU A CA 1
ATOM 2011 C C . LEU A 1 272 ? 7.887 -17.875 -13.203 1 97.56 272 LEU A C 1
ATOM 2013 O O . LEU A 1 272 ? 7.191 -18.766 -12.695 1 97.56 272 LEU A O 1
ATOM 2017 N N . ARG A 1 273 ? 8.109 -17.781 -14.469 1 97 273 ARG A N 1
ATOM 2018 C CA . ARG A 1 273 ? 7.477 -18.688 -15.414 1 97 273 ARG A CA 1
ATOM 2019 C C . ARG A 1 273 ? 8.008 -20.109 -15.242 1 97 273 ARG A C 1
ATOM 2021 O O . ARG A 1 273 ? 7.238 -21.062 -15.266 1 97 273 ARG A O 1
ATOM 2028 N N . PHE A 1 274 ? 9.32 -20.219 -15.086 1 96.38 274 PHE A N 1
ATOM 2029 C CA . PHE A 1 274 ? 9.906 -21.531 -14.867 1 96.38 274 PHE A CA 1
ATOM 2030 C C . PHE A 1 274 ? 9.305 -22.203 -13.641 1 96.38 274 PHE A C 1
ATOM 2032 O O . PHE A 1 274 ? 8.883 -23.359 -13.695 1 96.38 274 PHE A O 1
ATOM 2039 N N . ALA A 1 275 ? 9.219 -21.422 -12.617 1 97.31 275 ALA A N 1
ATOM 2040 C CA . ALA A 1 275 ? 8.695 -21.953 -11.359 1 97.31 275 ALA A CA 1
ATOM 2041 C C . ALA A 1 275 ? 7.227 -22.359 -11.5 1 97.31 275 ALA A C 1
ATOM 2043 O O . ALA A 1 275 ? 6.816 -23.406 -11 1 97.31 275 ALA A O 1
ATOM 2044 N N . PHE A 1 276 ? 6.48 -21.547 -12.195 1 98.19 276 PHE A N 1
ATOM 2045 C CA . PHE A 1 276 ? 5.062 -21.828 -12.398 1 98.19 276 PHE A CA 1
ATOM 2046 C C . PHE A 1 276 ? 4.875 -23.109 -13.203 1 98.19 276 PHE A C 1
ATOM 2048 O O . PHE A 1 276 ? 4.059 -23.969 -12.852 1 98.19 276 PHE A O 1
ATOM 2055 N N . ASN A 1 277 ? 5.656 -23.219 -14.25 1 96.88 277 ASN A N 1
ATOM 2056 C CA . ASN A 1 277 ? 5.578 -24.406 -15.102 1 96.88 277 ASN A CA 1
ATOM 2057 C C . ASN A 1 277 ? 5.938 -25.672 -14.336 1 96.88 277 ASN A C 1
ATOM 2059 O O . ASN A 1 277 ? 5.395 -26.734 -14.609 1 96.88 277 ASN A O 1
ATOM 2063 N N . ALA A 1 278 ? 6.828 -25.547 -13.414 1 96.31 278 ALA A N 1
ATOM 2064 C CA . ALA A 1 278 ? 7.215 -26.688 -12.586 1 96.31 278 ALA A CA 1
ATOM 2065 C C . ALA A 1 278 ? 6.156 -26.969 -11.523 1 96.31 278 ALA A C 1
ATOM 2067 O O . ALA A 1 278 ? 5.914 -28.141 -11.188 1 96.31 278 ALA A O 1
ATOM 2068 N N . PHE A 1 279 ? 5.539 -25.953 -11.062 1 97.5 279 PHE A N 1
ATOM 2069 C CA . PHE A 1 279 ? 4.609 -26.016 -9.945 1 97.5 279 PHE A CA 1
ATOM 2070 C C . PHE A 1 279 ? 3.291 -26.656 -10.359 1 97.5 279 PHE A C 1
ATOM 2072 O O . PHE A 1 279 ? 2.738 -27.484 -9.633 1 97.5 279 PHE A O 1
ATOM 2079 N N . VAL A 1 280 ? 2.764 -26.359 -11.516 1 97 280 VAL A N 1
ATOM 2080 C CA . VAL A 1 280 ? 1.41 -26.688 -11.953 1 97 280 VAL A CA 1
ATOM 2081 C C . VAL A 1 280 ? 1.222 -28.203 -11.961 1 97 280 VAL A C 1
ATOM 2083 O O . VAL A 1 280 ? 0.273 -28.719 -11.359 1 97 280 VAL A O 1
ATOM 2086 N N . PRO A 1 281 ? 2.137 -29.016 -12.523 1 95.19 281 PRO A N 1
ATOM 2087 C CA . PRO A 1 281 ? 1.937 -30.453 -12.516 1 95.19 281 PRO A CA 1
ATOM 2088 C C . PRO A 1 281 ? 1.962 -31.047 -11.102 1 95.19 281 PRO A C 1
ATOM 2090 O O . PRO A 1 281 ? 1.27 -32.031 -10.828 1 95.19 281 PRO A O 1
ATOM 2093 N N . ILE A 1 282 ? 2.707 -30.422 -10.25 1 95.69 282 ILE A N 1
ATOM 2094 C CA . ILE A 1 282 ? 2.816 -30.922 -8.883 1 95.69 282 ILE A CA 1
ATOM 2095 C C . ILE A 1 282 ? 1.491 -30.703 -8.148 1 95.69 282 ILE A C 1
ATOM 2097 O O . ILE A 1 282 ? 0.956 -31.641 -7.547 1 95.69 282 ILE A O 1
ATOM 2101 N N . ILE A 1 283 ? 0.94 -29.516 -8.281 1 96.88 283 ILE A N 1
ATOM 2102 C CA . ILE A 1 283 ? -0.249 -29.172 -7.504 1 96.88 283 ILE A CA 1
ATOM 2103 C C . ILE A 1 283 ? -1.464 -29.906 -8.086 1 96.88 283 ILE A C 1
ATOM 2105 O O . ILE A 1 283 ? -2.393 -30.25 -7.352 1 96.88 283 ILE A O 1
ATOM 2109 N N . ALA A 1 284 ? -1.446 -30.188 -9.367 1 95.75 284 ALA A N 1
ATOM 2110 C CA . ALA A 1 284 ? -2.531 -30.891 -10.039 1 95.75 284 ALA A CA 1
ATOM 2111 C C . ALA A 1 284 ? -2.746 -32.281 -9.43 1 95.75 284 ALA A C 1
ATOM 2113 O O . ALA A 1 284 ? -3.873 -32.781 -9.383 1 95.75 284 ALA A O 1
ATOM 2114 N N . LYS A 1 285 ? -1.729 -32.875 -8.906 1 94.38 285 LYS A N 1
ATOM 2115 C CA . LYS A 1 285 ? -1.788 -34.219 -8.352 1 94.38 285 LYS A CA 1
ATOM 2116 C C . LYS A 1 285 ? -2.271 -34.188 -6.902 1 94.38 285 LYS A C 1
ATOM 2118 O O . LYS A 1 285 ? -2.484 -35.25 -6.293 1 94.38 285 LYS A O 1
ATOM 2123 N N . ASN A 1 286 ? -2.459 -33 -6.371 1 96.06 286 ASN A N 1
ATOM 2124 C CA . ASN A 1 286 ? -2.76 -32.906 -4.949 1 96.06 286 ASN A CA 1
ATOM 2125 C C . ASN A 1 286 ? -4.039 -32.094 -4.703 1 96.06 286 ASN A C 1
ATOM 2127 O O . ASN A 1 286 ? -4.234 -31.547 -3.619 1 96.06 286 ASN A O 1
ATOM 2131 N N . LEU A 1 287 ? -4.855 -31.984 -5.672 1 95.69 287 LEU A N 1
ATOM 2132 C CA . LEU A 1 287 ? -6.172 -31.359 -5.52 1 95.69 287 LEU A CA 1
ATOM 2133 C C . LEU A 1 287 ? -7.086 -32.25 -4.664 1 95.69 287 LEU A C 1
ATOM 2135 O O . LEU A 1 287 ? -6.941 -33.469 -4.645 1 95.69 287 LEU A O 1
ATOM 2139 N N . ASP A 1 288 ? -7.887 -31.5 -3.938 1 90.44 288 ASP A N 1
ATOM 2140 C CA . ASP A 1 288 ? -8.906 -32.25 -3.203 1 90.44 288 ASP A CA 1
ATOM 2141 C C . ASP A 1 288 ? -10.133 -32.5 -4.074 1 90.44 288 ASP A C 1
ATOM 2143 O O . ASP A 1 288 ? -10.945 -31.594 -4.297 1 90.44 288 ASP A O 1
ATOM 2147 N N . GLU A 1 289 ? -10.281 -33.625 -4.684 1 73.88 289 GLU A N 1
ATOM 2148 C CA . GLU A 1 289 ? -11.375 -34 -5.582 1 73.88 289 GLU A CA 1
ATOM 2149 C C . GLU A 1 289 ? -12.695 -34.094 -4.828 1 73.88 289 GLU A C 1
ATOM 2151 O O . GLU A 1 289 ? -13.758 -34.188 -5.438 1 73.88 289 GLU A O 1
ATOM 2156 N N . ARG A 1 290 ? -12.875 -34.375 -3.527 1 58.16 290 ARG A N 1
ATOM 2157 C CA . ARG A 1 290 ? -14.133 -34.562 -2.809 1 58.16 290 ARG A CA 1
ATOM 2158 C C . ARG A 1 290 ? -14.953 -33.281 -2.816 1 58.16 290 ARG A C 1
ATOM 2160 O O . ARG A 1 290 ? -16.188 -33.312 -2.777 1 58.16 290 ARG A O 1
ATOM 2167 N N . LYS A 1 291 ? -14.383 -32.219 -2.684 1 53.22 291 LYS A N 1
ATOM 2168 C CA . LYS A 1 291 ? -15.188 -31.031 -2.406 1 53.22 291 LYS A CA 1
ATOM 2169 C C . LYS A 1 291 ? -15.57 -30.297 -3.695 1 53.22 291 LYS A C 1
ATOM 2171 O O . LYS A 1 291 ? -16.172 -29.234 -3.658 1 53.22 291 LYS A O 1
ATOM 2176 N N . THR A 1 292 ? -15.008 -30.531 -4.684 1 42.75 292 THR A N 1
ATOM 2177 C CA . THR A 1 292 ? -15.539 -29.922 -5.898 1 42.75 292 THR A CA 1
ATOM 2178 C C . THR A 1 292 ? -16.953 -30.422 -6.191 1 42.75 292 THR A C 1
ATOM 2180 O O . THR A 1 292 ? -17.562 -30.031 -7.184 1 42.75 292 THR A O 1
ATOM 2183 N N . ALA A 1 293 ? -17.406 -31.344 -5.488 1 32.03 293 ALA A N 1
ATOM 2184 C CA . ALA A 1 293 ? -18.766 -31.75 -5.809 1 32.03 293 ALA A CA 1
ATOM 2185 C C . ALA A 1 293 ? -19.781 -30.891 -5.051 1 32.03 293 ALA A C 1
ATOM 2187 O O . ALA A 1 293 ? -19.562 -30.547 -3.885 1 32.03 293 ALA A O 1
ATOM 2188 N N . MET B 1 1 ? 1.129 -15.656 8.5 1 18.59 1 MET B N 1
ATOM 2189 C CA . MET B 1 1 ? 1.31 -14.227 8.258 1 18.59 1 MET B CA 1
ATOM 2190 C C . MET B 1 1 ? -0.035 -13.531 8.07 1 18.59 1 MET B C 1
ATOM 2192 O O . MET B 1 1 ? -0.659 -13.648 7.012 1 18.59 1 MET B O 1
ATOM 2196 N N . ASP B 1 2 ? -0.827 -13.469 9.133 1 23.58 2 ASP B N 1
ATOM 2197 C CA . ASP B 1 2 ? -2.119 -12.805 9.281 1 23.58 2 ASP B CA 1
ATOM 2198 C C . ASP B 1 2 ? -2.057 -11.359 8.789 1 23.58 2 ASP B C 1
ATOM 2200 O O . ASP B 1 2 ? -1.14 -10.617 9.148 1 23.58 2 ASP B O 1
ATOM 2204 N N . ASP B 1 3 ? -2.369 -11.148 7.598 1 27.84 3 ASP B N 1
ATOM 2205 C CA . ASP B 1 3 ? -2.555 -9.812 7.047 1 27.84 3 ASP B CA 1
ATOM 2206 C C . ASP B 1 3 ? -3.193 -8.875 8.078 1 27.84 3 ASP B C 1
ATOM 2208 O O . ASP B 1 3 ? -4.312 -9.117 8.531 1 27.84 3 ASP B O 1
ATOM 2212 N N . ASP B 1 4 ? -2.424 -8.422 8.93 1 27.05 4 ASP B N 1
ATOM 2213 C CA . ASP B 1 4 ? -2.754 -7.523 10.031 1 27.05 4 ASP B CA 1
ATOM 2214 C C . ASP B 1 4 ? -3.572 -6.332 9.547 1 27.05 4 ASP B C 1
ATOM 2216 O O . ASP B 1 4 ? -3.029 -5.25 9.32 1 27.05 4 ASP B O 1
ATOM 2220 N N . TYR B 1 5 ? -4.406 -6.523 8.641 1 28.7 5 TYR B N 1
ATOM 2221 C CA . TYR B 1 5 ? -5.406 -5.48 8.43 1 28.7 5 TYR B CA 1
ATOM 2222 C C . TYR B 1 5 ? -6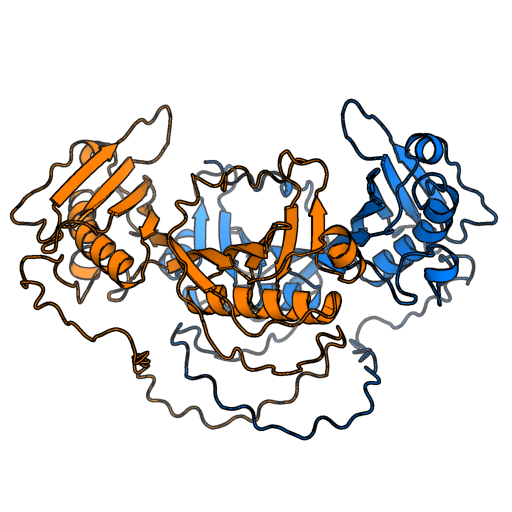.168 -5.195 9.719 1 28.7 5 TYR B C 1
ATOM 2224 O O . TYR B 1 5 ? -7.375 -4.934 9.688 1 28.7 5 TYR B O 1
ATOM 2232 N N . ALA B 1 6 ? -5.531 -5.453 10.828 1 30.47 6 ALA B N 1
ATOM 2233 C CA . ALA B 1 6 ? -6.234 -5.297 12.102 1 30.47 6 ALA B CA 1
ATOM 2234 C C . ALA B 1 6 ? -6.75 -3.871 12.273 1 30.47 6 ALA B C 1
ATOM 2236 O O . ALA B 1 6 ? -7.652 -3.621 13.07 1 30.47 6 ALA B O 1
ATOM 2237 N N . PHE B 1 7 ? -5.883 -3.041 11.766 1 28.61 7 PHE B N 1
ATOM 2238 C CA . PHE B 1 7 ? -6.266 -1.696 12.188 1 28.61 7 PHE B CA 1
ATOM 2239 C C . PHE B 1 7 ? -7.676 -1.362 11.719 1 28.61 7 PHE B C 1
ATOM 2241 O O . PHE B 1 7 ? -8.281 -0.404 12.203 1 28.61 7 PHE B O 1
ATOM 2248 N N . PHE B 1 8 ? -7.973 -1.979 10.625 1 30.52 8 PHE B N 1
ATOM 2249 C CA . PHE B 1 8 ? -9.266 -1.495 10.148 1 30.52 8 PHE B CA 1
ATOM 2250 C C . PHE B 1 8 ? -10.406 -2.223 10.836 1 30.52 8 PHE B C 1
ATOM 2252 O O . PHE B 1 8 ? -11.156 -2.963 10.195 1 30.52 8 PHE B O 1
ATOM 2259 N N . GLU B 1 9 ? -10.164 -2.787 11.906 1 29.61 9 GLU B N 1
ATOM 2260 C CA . GLU B 1 9 ? -11.398 -3.303 12.484 1 29.61 9 GLU B CA 1
ATOM 2261 C C . GLU B 1 9 ? -12.516 -2.266 12.414 1 29.61 9 GLU B C 1
ATOM 2263 O O . GLU B 1 9 ? -12.328 -1.116 12.82 1 29.61 9 GLU B O 1
ATOM 2268 N N . SER B 1 10 ? -13.461 -2.527 11.516 1 30.03 10 SER B N 1
ATOM 2269 C CA . SER B 1 10 ? -14.75 -1.889 11.258 1 30.03 10 SER B CA 1
ATOM 2270 C C . SER B 1 10 ? -15.461 -1.534 12.555 1 30.03 10 SER B C 1
ATOM 2272 O O . SER B 1 10 ? -15.742 -2.41 13.375 1 30.03 10 SER B O 1
ATOM 2274 N N . ASP B 1 11 ? -15.211 -0.486 13.125 1 29.27 11 ASP B N 1
ATOM 2275 C CA . ASP B 1 11 ? -16.312 0.058 13.906 1 29.27 11 ASP B CA 1
ATOM 2276 C C . ASP B 1 11 ? -17.656 -0.254 13.25 1 29.27 11 ASP B C 1
ATOM 2278 O O . ASP B 1 11 ? -17.719 -0.528 12.047 1 29.27 11 ASP B O 1
ATOM 2282 N N . ASN B 1 12 ? -18.781 -0.234 14.07 1 29.17 12 ASN B N 1
ATOM 2283 C CA . ASN B 1 12 ? -20.203 -0.364 13.812 1 29.17 12 ASN B CA 1
ATOM 2284 C C . ASN B 1 12 ? -20.641 0.477 12.617 1 29.17 12 ASN B C 1
ATOM 2286 O O . ASN B 1 12 ? -20.469 1.696 12.617 1 29.17 12 ASN B O 1
ATOM 2290 N N . LEU B 1 13 ? -20.578 0.007 11.383 1 31.27 13 LEU B N 1
ATOM 2291 C CA . LEU B 1 13 ? -21.328 0.576 10.266 1 31.27 13 LEU B CA 1
ATOM 2292 C C . LEU B 1 13 ? -22.672 1.119 10.727 1 31.27 13 LEU B C 1
ATOM 2294 O O . LEU B 1 13 ? -23.594 0.35 10.992 1 31.27 13 LEU B O 1
ATOM 2298 N N . VAL B 1 14 ? -22.672 2.102 11.5 1 30.81 14 VAL B N 1
ATOM 2299 C CA . VAL B 1 14 ? -23.969 2.746 11.586 1 30.81 14 VAL B CA 1
ATOM 2300 C C . VAL B 1 14 ? -24.562 2.898 10.188 1 30.81 14 VAL B C 1
ATOM 2302 O O . VAL B 1 14 ? -23.906 3.406 9.273 1 30.81 14 VAL B O 1
ATOM 2305 N N . GLU B 1 15 ? -25.516 2.131 9.789 1 35.03 15 GLU B N 1
ATOM 2306 C CA . GLU B 1 15 ? -26.359 2.09 8.594 1 35.03 15 GLU B CA 1
ATOM 2307 C C . GLU B 1 15 ? -26.781 3.494 8.164 1 35.03 15 GLU B C 1
ATOM 2309 O O . GLU B 1 15 ? -27.859 3.965 8.516 1 35.03 15 GLU B O 1
ATOM 2314 N N . GLU B 1 16 ? -25.859 4.426 8.273 1 36.12 16 GLU B N 1
ATOM 2315 C CA . GLU B 1 16 ? -26.391 5.613 7.609 1 36.12 16 GLU B CA 1
ATOM 2316 C C . GLU B 1 16 ? -26.422 5.434 6.094 1 36.12 16 GLU B C 1
ATOM 2318 O O . GLU B 1 16 ? -25.578 4.754 5.523 1 36.12 16 GLU B O 1
ATOM 2323 N N . GLU B 1 17 ? -27.531 5.695 5.523 1 44.84 17 GLU B N 1
ATOM 2324 C CA . GLU B 1 17 ? -27.812 5.598 4.09 1 44.84 17 GLU B CA 1
ATOM 2325 C C . GLU B 1 17 ? -26.703 6.258 3.27 1 44.84 17 GLU B C 1
ATOM 2327 O O . GLU B 1 17 ? -26.344 7.406 3.521 1 44.84 17 GLU B O 1
ATOM 2332 N N . LEU B 1 18 ? -25.891 5.504 2.674 1 52.09 18 LEU B N 1
ATOM 2333 C CA . LEU B 1 18 ? -24.828 6.008 1.812 1 52.09 18 LEU B CA 1
ATOM 2334 C C . LEU B 1 18 ? -25.406 6.77 0.624 1 52.09 18 LEU B C 1
ATOM 2336 O O . LEU B 1 18 ? -26.453 6.387 0.089 1 52.09 18 LEU B O 1
ATOM 2340 N N . PRO B 1 19 ? -24.844 7.953 0.264 1 47.34 19 PRO B N 1
ATOM 2341 C CA . PRO B 1 19 ? -25.312 8.641 -0.943 1 47.34 19 PRO B CA 1
ATOM 2342 C C . PRO B 1 19 ? -25.078 7.828 -2.213 1 47.34 19 PRO B C 1
ATOM 2344 O O . PRO B 1 19 ? -24.078 7.109 -2.314 1 47.34 19 PRO B O 1
ATOM 2347 N N . VAL B 1 20 ? -26.188 7.723 -3.139 1 46.84 20 VAL B N 1
ATOM 2348 C CA . VAL B 1 20 ? -26.156 6.953 -4.379 1 46.84 20 VAL B CA 1
ATOM 2349 C C . VAL B 1 20 ? -25.344 7.699 -5.438 1 46.84 20 VAL B C 1
ATOM 2351 O O . VAL B 1 20 ? -25.516 8.906 -5.617 1 46.84 20 VAL B O 1
ATOM 2354 N N . ILE B 1 21 ? -24.281 7.25 -5.902 1 44.16 21 ILE B N 1
ATOM 2355 C CA . ILE B 1 21 ? -23.609 7.738 -7.105 1 44.16 21 ILE B CA 1
ATOM 2356 C C . ILE B 1 21 ? -24.297 7.156 -8.344 1 44.16 21 ILE B C 1
ATOM 2358 O O . ILE B 1 21 ? -24.375 5.934 -8.492 1 44.16 21 ILE B O 1
ATOM 2362 N N . GLY B 1 22 ? -25.281 7.918 -8.914 1 37.38 22 GLY B N 1
ATOM 2363 C CA . GLY B 1 22 ? -26.016 7.418 -10.062 1 37.38 22 GLY B CA 1
ATOM 2364 C C . GLY B 1 22 ? -25.125 6.844 -11.148 1 37.38 22 GLY B C 1
ATOM 2365 O O . GLY B 1 22 ? -23.891 6.883 -11.023 1 37.38 22 GLY B O 1
ATOM 2366 N N . ALA B 1 23 ? -25.109 7.055 -12.539 1 37 23 ALA B N 1
ATOM 2367 C CA . ALA B 1 23 ? -24.734 6.52 -13.852 1 37 23 ALA B CA 1
ATOM 2368 C C . ALA B 1 23 ? -23.219 6.312 -13.945 1 37 23 ALA B C 1
ATOM 2370 O O . ALA B 1 23 ? -22.469 7.277 -14.047 1 37 23 ALA B O 1
ATOM 2371 N N . PHE B 1 24 ? -22.812 5.445 -13.18 1 35.72 24 PHE B N 1
ATOM 2372 C CA . PHE B 1 24 ? -21.391 5.234 -13.461 1 35.72 24 PHE B CA 1
ATOM 2373 C C . PHE B 1 24 ? -21.188 4.773 -14.898 1 35.72 24 PHE B C 1
ATOM 2375 O O . PHE B 1 24 ? -21.891 3.875 -15.375 1 35.72 24 PHE B O 1
ATOM 2382 N N . PRO B 1 25 ? -20.734 5.746 -15.719 1 30.03 25 PRO B N 1
ATOM 2383 C CA . PRO B 1 25 ? -20.594 5.426 -17.141 1 30.03 25 PRO B CA 1
ATOM 2384 C C . PRO B 1 25 ? -19.875 4.102 -17.391 1 30.03 25 PRO B C 1
ATOM 2386 O O . PRO B 1 25 ? -19.047 3.686 -16.562 1 30.03 25 PRO B O 1
ATOM 2389 N N . ASP B 1 26 ? -20.656 3.27 -17.938 1 29.03 26 ASP B N 1
ATOM 2390 C CA . ASP B 1 26 ? -20.188 1.964 -18.391 1 29.03 26 ASP B CA 1
ATOM 2391 C C . ASP B 1 26 ? -18.953 2.102 -19.266 1 29.03 26 ASP B C 1
ATOM 2393 O O . ASP B 1 26 ? -19.062 2.287 -20.484 1 29.03 26 ASP B O 1
ATOM 2397 N N . PRO B 1 27 ? -17.953 2.865 -18.969 1 28.66 27 PRO B N 1
ATOM 2398 C CA . PRO B 1 27 ? -17.016 2.635 -20.078 1 28.66 27 PRO B CA 1
ATOM 2399 C C . PRO B 1 27 ? -16.578 1.179 -20.188 1 28.66 27 PRO B C 1
ATOM 2401 O O . PRO B 1 27 ? -16.328 0.531 -19.172 1 28.66 27 PRO B O 1
ATOM 2404 N N . VAL B 1 28 ? -17.125 0.49 -21.047 1 24.31 28 VAL B N 1
ATOM 2405 C CA . VAL B 1 28 ? -16.766 -0.897 -21.328 1 24.31 28 VAL B CA 1
ATOM 2406 C C . VAL B 1 28 ? -15.25 -1.045 -21.391 1 24.31 28 VAL B C 1
ATOM 2408 O O . VAL B 1 28 ? -14.648 -0.841 -22.438 1 24.31 28 VAL B O 1
ATOM 2411 N N . ALA B 1 29 ? -14.438 -0.316 -20.594 1 26.91 29 ALA B N 1
ATOM 2412 C CA . ALA B 1 29 ? -13.055 -0.728 -20.828 1 26.91 29 ALA B CA 1
ATOM 2413 C C . ALA B 1 29 ? -12.859 -2.201 -20.484 1 26.91 29 ALA B C 1
ATOM 2415 O O . ALA B 1 29 ? -13.25 -2.652 -19.406 1 26.91 29 ALA B O 1
ATOM 2416 N N . GLU B 1 30 ? -12.875 -3.02 -21.375 1 23.28 30 GLU B N 1
ATOM 2417 C CA . GLU B 1 30 ? -12.539 -4.438 -21.281 1 23.28 30 GLU B CA 1
ATOM 2418 C C . GLU B 1 30 ? -11.312 -4.66 -20.406 1 23.28 30 GLU B C 1
ATOM 2420 O O . GLU B 1 30 ? -10.242 -4.102 -20.672 1 23.28 30 GLU B O 1
ATOM 2425 N N . PHE B 1 31 ? -11.531 -4.746 -19.219 1 23.73 31 PHE B N 1
ATOM 2426 C CA . PHE B 1 31 ? -10.539 -5.066 -18.188 1 23.73 31 PHE B CA 1
ATOM 2427 C C . PHE B 1 31 ? -9.641 -6.207 -18.641 1 23.73 31 PHE B C 1
ATOM 2429 O O . PHE B 1 31 ? -9.141 -6.977 -17.828 1 23.73 31 PHE B O 1
ATOM 2436 N N . GLY B 1 32 ? -9.719 -6.543 -19.969 1 24.94 32 GLY B N 1
ATOM 2437 C CA . GLY B 1 32 ? -8.742 -7.574 -20.281 1 24.94 32 GLY B CA 1
ATOM 2438 C C . GLY B 1 32 ? -7.309 -7.113 -20.109 1 24.94 32 GLY B C 1
ATOM 2439 O O . GLY B 1 32 ? -7.008 -5.926 -20.25 1 24.94 32 GLY B O 1
ATOM 2440 N N . GLY B 1 33 ? -6.535 -7.738 -19.297 1 24.19 33 GLY B N 1
ATOM 2441 C CA . GLY B 1 33 ? -5.16 -7.492 -18.891 1 24.19 33 GLY B CA 1
ATOM 2442 C C . GLY B 1 33 ? -4.27 -7.066 -20.047 1 24.19 33 GLY B C 1
ATOM 2443 O O . GLY B 1 33 ? -3.043 -7.121 -19.938 1 24.19 33 GLY B O 1
ATOM 2444 N N . VAL B 1 34 ? -4.848 -6.914 -21.281 1 23.66 34 VAL B N 1
ATOM 2445 C CA . VAL B 1 34 ? -3.809 -6.766 -22.297 1 23.66 34 VAL B CA 1
ATOM 2446 C C . VAL B 1 34 ? -3.279 -5.332 -22.297 1 23.66 34 VAL B C 1
ATOM 2448 O O . VAL B 1 34 ? -4.043 -4.379 -22.484 1 23.66 34 VAL B O 1
ATOM 2451 N N . VAL B 1 35 ? -2.307 -5.059 -21.5 1 24.42 35 VAL B N 1
ATOM 2452 C CA . VAL B 1 35 ? -1.603 -3.787 -21.391 1 24.42 35 VAL B CA 1
ATOM 2453 C C . VAL B 1 35 ? -1.202 -3.281 -22.766 1 24.42 35 VAL B C 1
ATOM 2455 O O . VAL B 1 35 ? -0.422 -3.928 -23.469 1 24.42 35 VAL B O 1
ATOM 2458 N N . GLY B 1 36 ? -2.191 -2.682 -23.5 1 22.53 36 GLY B N 1
ATOM 2459 C CA . GLY B 1 36 ? -1.928 -2.092 -24.797 1 22.53 36 GLY B CA 1
ATOM 2460 C C . GLY B 1 36 ? -0.888 -0.989 -24.766 1 22.53 36 GLY B C 1
ATOM 2461 O O . GLY B 1 36 ? -0.549 -0.49 -23.688 1 22.53 36 GLY B O 1
ATOM 2462 N N . PRO B 1 37 ? -0.213 -0.833 -25.938 1 22.48 37 PRO B N 1
ATOM 2463 C CA . PRO B 1 37 ? 0.962 0.019 -26.141 1 22.48 37 PRO B CA 1
ATOM 2464 C C . PRO B 1 37 ? 0.687 1.487 -25.828 1 22.48 37 PRO B C 1
ATOM 2466 O O . PRO B 1 37 ? -0.459 1.938 -25.922 1 22.48 37 PRO B O 1
ATOM 2469 N N . THR B 1 38 ? 1.414 2.096 -24.984 1 21.95 38 THR B N 1
ATOM 2470 C CA . THR B 1 38 ? 1.494 3.463 -24.469 1 21.95 38 THR B CA 1
ATOM 2471 C C . THR B 1 38 ? 1.583 4.461 -25.625 1 21.95 38 THR B C 1
ATOM 2473 O O . THR B 1 38 ? 2.529 4.426 -26.422 1 21.95 38 THR B O 1
ATOM 2476 N N . GLY B 1 39 ? 0.447 4.758 -26.266 1 18.48 39 GLY B N 1
ATOM 2477 C CA . GLY B 1 39 ? 0.406 5.785 -27.297 1 18.48 39 GLY B CA 1
ATOM 2478 C C . GLY B 1 39 ? 1.001 7.105 -26.844 1 18.48 39 GLY B C 1
ATOM 2479 O O . GLY B 1 39 ? 1.043 7.395 -25.641 1 18.48 39 GLY B O 1
ATOM 2480 N N . ALA B 1 40 ? 1.851 7.715 -27.781 1 19.94 40 ALA B N 1
ATOM 2481 C CA . ALA B 1 40 ? 2.646 8.938 -27.703 1 19.94 40 ALA B CA 1
ATOM 2482 C C . ALA B 1 40 ? 1.76 10.156 -27.469 1 19.94 40 ALA B C 1
ATOM 2484 O O . ALA B 1 40 ? 0.855 10.43 -28.266 1 19.94 40 ALA B O 1
ATOM 2485 N N . ILE B 1 41 ? 1.336 10.367 -26.297 1 20.27 41 ILE B N 1
ATOM 2486 C CA . ILE B 1 41 ? 0.579 11.586 -26.031 1 20.27 41 ILE B CA 1
ATOM 2487 C C . ILE B 1 41 ? 1.325 12.797 -26.609 1 20.27 41 ILE B C 1
ATOM 2489 O O . ILE B 1 41 ? 2.539 12.922 -26.422 1 20.27 41 ILE B O 1
ATOM 2493 N N . GLY B 1 42 ? 0.873 13.258 -27.734 1 18.16 42 GLY B N 1
ATOM 2494 C CA . GLY B 1 42 ? 1.285 14.484 -28.391 1 18.16 42 GLY B CA 1
ATOM 2495 C C . GLY B 1 42 ? 1.41 15.656 -27.438 1 18.16 42 GLY B C 1
ATOM 2496 O O . GLY B 1 42 ? 0.781 15.672 -26.375 1 18.16 42 GLY B O 1
ATOM 2497 N N . GLY B 1 43 ? 2.498 16.375 -27.438 1 19.83 43 GLY B N 1
ATOM 2498 C CA . GLY B 1 43 ? 3.188 17.438 -26.734 1 19.83 43 GLY B CA 1
ATOM 2499 C C . GLY B 1 43 ? 2.389 18.734 -26.656 1 19.83 43 GLY B C 1
ATOM 2500 O O . GLY B 1 43 ? 2.738 19.719 -27.312 1 19.83 43 GLY B O 1
ATOM 2501 N N . SER B 1 44 ? 1.008 18.578 -26.5 1 19.03 44 SER B N 1
ATOM 2502 C CA . SER B 1 44 ? 0.459 19.922 -26.578 1 19.03 44 SER B CA 1
ATOM 2503 C C . SER B 1 44 ? 1.144 20.844 -25.578 1 19.03 44 SER B C 1
ATOM 2505 O O . SER B 1 44 ? 1.561 20.406 -24.5 1 19.03 44 SER B O 1
ATOM 2507 N N . ALA B 1 45 ? 1.519 22.047 -26 1 19.39 45 ALA B N 1
ATOM 2508 C CA . ALA B 1 45 ? 2.307 23.203 -25.578 1 19.39 45 ALA B CA 1
ATOM 2509 C C . ALA B 1 45 ? 1.783 23.766 -24.266 1 19.39 45 ALA B C 1
ATOM 2511 O O . ALA B 1 45 ? 0.642 24.219 -24.188 1 19.39 45 ALA B O 1
ATOM 2512 N N . LEU B 1 46 ? 2.133 22.953 -23.203 1 21.5 46 LEU B N 1
ATOM 2513 C CA . LEU B 1 46 ? 1.753 23.422 -21.875 1 21.5 46 LEU B CA 1
ATOM 2514 C C . LEU B 1 46 ? 2.193 24.859 -21.656 1 21.5 46 LEU B C 1
ATOM 2516 O O . LEU B 1 46 ? 3.373 25.188 -21.812 1 21.5 46 LEU B O 1
ATOM 2520 N N . THR B 1 47 ? 1.321 25.734 -22.156 1 18.42 47 THR B N 1
ATOM 2521 C CA . THR B 1 47 ? 1.599 27.141 -21.906 1 18.42 47 THR B CA 1
ATOM 2522 C C . THR B 1 47 ? 1.875 27.375 -20.422 1 18.42 47 THR B C 1
ATOM 2524 O O . THR B 1 47 ? 1.479 26.578 -19.578 1 18.42 47 THR B O 1
ATOM 2527 N N . ALA B 1 48 ? 2.795 28.297 -20 1 19.75 48 ALA B N 1
ATOM 2528 C CA . ALA B 1 48 ? 3.596 28.672 -18.844 1 19.75 48 ALA B CA 1
ATOM 2529 C C . ALA B 1 48 ? 2.723 28.812 -17.594 1 19.75 48 ALA B C 1
ATOM 2531 O O . ALA B 1 48 ? 3.133 28.453 -16.5 1 19.75 48 ALA B O 1
ATOM 2532 N N . ASP B 1 49 ? 1.599 29.5 -17.734 1 18.89 49 ASP B N 1
ATOM 2533 C CA . ASP B 1 49 ? 1.14 30.281 -16.594 1 18.89 49 ASP B CA 1
ATOM 2534 C C . ASP B 1 49 ? 0.398 29.391 -15.594 1 18.89 49 ASP B C 1
ATOM 2536 O O . ASP B 1 49 ? -0.57 28.719 -15.945 1 18.89 49 ASP B O 1
ATOM 2540 N N . GLY B 1 50 ? 1.067 28.672 -14.797 1 21.48 50 GLY B N 1
ATOM 2541 C CA . GLY B 1 50 ? 0.81 27.562 -13.898 1 21.48 50 GLY B CA 1
ATOM 2542 C C . GLY B 1 50 ? -0.346 27.812 -12.945 1 21.48 50 GLY B C 1
ATOM 2543 O O . GLY B 1 50 ? -0.428 27.203 -11.883 1 21.48 50 GLY B O 1
ATOM 2544 N N . HIS B 1 51 ? -1.237 28.719 -13.211 1 18.8 51 HIS B N 1
ATOM 2545 C CA . HIS B 1 51 ? -2.219 29.062 -12.188 1 18.8 51 HIS B CA 1
ATOM 2546 C C . HIS B 1 51 ? -3.229 27.938 -12 1 18.8 51 HIS B C 1
ATOM 2548 O O . HIS B 1 51 ? -3.875 27.5 -12.953 1 18.8 51 HIS B O 1
ATOM 2554 N N . LEU B 1 52 ? -2.785 26.938 -11.344 1 20.94 52 LEU B N 1
ATOM 2555 C CA . LEU B 1 52 ? -3.766 25.875 -11.117 1 20.94 52 LEU B CA 1
ATOM 2556 C C . LEU B 1 52 ? -5.086 26.453 -10.625 1 20.94 52 LEU B C 1
ATOM 2558 O O . LEU B 1 52 ? -5.152 27.016 -9.531 1 20.94 52 LEU B O 1
ATOM 2562 N N . ALA B 1 53 ? -5.832 26.844 -11.43 1 21.44 53 ALA B N 1
ATOM 2563 C CA . ALA B 1 53 ? -7.195 27.188 -11.039 1 21.44 53 ALA B CA 1
ATOM 2564 C C . ALA B 1 53 ? -7.914 25.984 -10.453 1 21.44 53 ALA B C 1
ATOM 2566 O O . ALA B 1 53 ? -7.918 24.906 -11.047 1 21.44 53 ALA B O 1
ATOM 2567 N N . ALA B 1 54 ? -7.996 25.812 -9.086 1 22.38 54 ALA B N 1
ATOM 2568 C CA . ALA B 1 54 ? -8.883 25 -8.266 1 22.38 54 ALA B CA 1
ATOM 2569 C C . ALA B 1 54 ? -10.203 24.734 -8.984 1 22.38 54 ALA B C 1
ATOM 2571 O O . ALA B 1 54 ? -10.969 25.672 -9.258 1 22.38 54 ALA B O 1
ATOM 2572 N N . ALA B 1 55 ? -10.117 23.891 -9.898 1 22.47 55 ALA B N 1
ATOM 2573 C CA . ALA B 1 55 ? -11.422 23.625 -10.492 1 22.47 55 ALA B CA 1
ATOM 2574 C C . ALA B 1 55 ? -12.43 23.219 -9.43 1 22.47 55 ALA B C 1
ATOM 2576 O O . ALA B 1 55 ? -12.273 22.172 -8.773 1 22.47 55 ALA B O 1
ATOM 2577 N N . ALA B 1 56 ? -13.086 24.094 -8.758 1 23.69 56 ALA B N 1
ATOM 2578 C CA . ALA B 1 56 ? -14.297 24 -7.949 1 23.69 56 ALA B CA 1
ATOM 2579 C C . ALA B 1 56 ? -15.359 23.156 -8.656 1 23.69 56 ALA B C 1
ATOM 2581 O O . ALA B 1 56 ? -16 23.609 -9.594 1 23.69 56 ALA B O 1
ATOM 2582 N N . ALA B 1 57 ? -14.984 21.969 -8.992 1 24.45 57 ALA B N 1
ATOM 2583 C CA . ALA B 1 57 ? -16.141 21.266 -9.539 1 24.45 57 ALA B CA 1
ATOM 2584 C C . ALA B 1 57 ? -17.328 21.328 -8.586 1 24.45 57 ALA B C 1
ATOM 2586 O O . ALA B 1 57 ? -17.234 20.891 -7.434 1 24.45 57 ALA B O 1
ATOM 2587 N N . THR B 1 58 ? -18.172 22.188 -8.828 1 25.92 58 THR B N 1
ATOM 2588 C CA . THR B 1 58 ? -19.484 22.391 -8.203 1 25.92 58 THR B CA 1
ATOM 2589 C C . THR B 1 58 ? -20.344 21.141 -8.344 1 25.92 58 THR B C 1
ATOM 2591 O O . THR B 1 58 ? -20.703 20.75 -9.461 1 25.92 58 THR B O 1
ATOM 2594 N N . LEU B 1 59 ? -20.062 20.047 -7.793 1 26.91 59 LEU B N 1
ATOM 2595 C CA . LEU B 1 59 ? -21.156 19.078 -7.789 1 26.91 59 LEU B CA 1
ATOM 2596 C C . LEU B 1 59 ? -22.469 19.766 -7.438 1 26.91 59 LEU B C 1
ATOM 2598 O O . LEU B 1 59 ? -22.531 20.547 -6.484 1 26.91 59 LEU B O 1
ATOM 2602 N N . PRO B 1 60 ? -23.391 19.797 -8.383 1 27.48 60 PRO B N 1
ATOM 2603 C CA . PRO B 1 60 ? -24.625 20.578 -8.242 1 27.48 60 PRO B CA 1
ATOM 2604 C C . PRO B 1 60 ? -25.344 20.297 -6.922 1 27.48 60 PRO B C 1
ATOM 2606 O O . PRO B 1 60 ? -26 21.188 -6.379 1 27.48 60 PRO B O 1
ATOM 2609 N N . GLY B 1 61 ? -25.578 18.984 -6.668 1 29.91 61 GLY B N 1
ATOM 2610 C CA . GLY B 1 61 ? -26.859 18.891 -6.008 1 29.91 61 GLY B CA 1
ATOM 2611 C C . GLY B 1 61 ? -26.875 19.484 -4.617 1 29.91 61 GLY B C 1
ATOM 2612 O O . GLY B 1 61 ? -27.891 19.422 -3.91 1 29.91 61 GLY B O 1
ATOM 2613 N N . GLY B 1 62 ? -25.766 19.25 -3.873 1 27.69 62 GLY B N 1
ATOM 2614 C CA . GLY B 1 62 ? -26.078 19.672 -2.52 1 27.69 62 GLY B CA 1
ATOM 2615 C C . GLY B 1 62 ? -26.453 21.141 -2.424 1 27.69 62 GLY B C 1
ATOM 2616 O O . GLY B 1 62 ? -26.047 21.938 -3.27 1 27.69 62 GLY B O 1
ATOM 2617 N N . ASP B 1 63 ? -27.688 21.406 -2.002 1 29.05 63 ASP B N 1
ATOM 2618 C CA . ASP B 1 63 ? -28.062 22.75 -1.615 1 29.05 63 ASP B CA 1
ATOM 2619 C C . ASP B 1 63 ? -26.875 23.531 -1.051 1 29.05 63 ASP B C 1
ATOM 2621 O O . ASP B 1 63 ? -26.125 23 -0.228 1 29.05 63 ASP B O 1
ATOM 2625 N N . GLY B 1 64 ? -26.188 24.219 -1.854 1 30.97 64 GLY B N 1
ATOM 2626 C CA . GLY B 1 64 ? -25.266 25.281 -1.519 1 30.97 64 GLY B CA 1
ATOM 2627 C C . GLY B 1 64 ? -25.656 26.031 -0.251 1 30.97 64 GLY B C 1
ATOM 2628 O O . GLY B 1 64 ? -25.766 27.25 -0.256 1 30.97 64 GLY B O 1
ATOM 2629 N N . ALA B 1 65 ? -26.422 25.281 0.643 1 30.91 65 ALA B N 1
ATOM 2630 C CA . ALA B 1 65 ? -26.594 26.109 1.83 1 30.91 65 ALA B CA 1
ATOM 2631 C C . ALA B 1 65 ? -25.25 26.578 2.375 1 30.91 65 ALA B C 1
ATOM 2633 O O . ALA B 1 65 ? -24.484 25.781 2.93 1 30.91 65 ALA B O 1
ATOM 2634 N N . ALA B 1 66 ? -24.625 27.375 1.678 1 31.94 66 ALA B N 1
ATOM 2635 C CA . ALA B 1 66 ? -23.703 28.25 2.395 1 31.94 66 ALA B CA 1
ATOM 2636 C C . ALA B 1 66 ? -24.281 28.656 3.752 1 31.94 66 ALA B C 1
ATOM 2638 O O . ALA B 1 66 ? -25.156 29.531 3.832 1 31.94 66 ALA B O 1
ATOM 2639 N N . ALA B 1 67 ? -24.625 27.719 4.578 1 37.28 67 ALA B N 1
ATOM 2640 C CA . ALA B 1 67 ? -24.969 28.234 5.898 1 37.28 67 ALA B CA 1
ATOM 2641 C C . ALA B 1 67 ? -24.062 29.391 6.297 1 37.28 67 ALA B C 1
ATOM 2643 O O . ALA B 1 67 ? -22.844 29.328 6.086 1 37.28 67 ALA B O 1
ATOM 2644 N N . ASN B 1 68 ? -24.547 30.453 6.188 1 36.5 68 ASN B N 1
ATOM 2645 C CA . ASN B 1 68 ? -23.922 31.609 6.793 1 36.5 68 ASN B CA 1
ATOM 2646 C C . ASN B 1 68 ? -23.125 31.234 8.047 1 36.5 68 ASN B C 1
ATOM 2648 O O . ASN B 1 68 ? -23.688 31.141 9.141 1 36.5 68 ASN B O 1
ATOM 2652 N N . LEU B 1 69 ? -22.219 30.219 7.855 1 47.91 69 LEU B N 1
ATOM 2653 C CA . LEU B 1 69 ? -21.391 29.969 9.031 1 47.91 69 LEU B CA 1
ATOM 2654 C C . LEU B 1 69 ? -20.875 31.266 9.617 1 47.91 69 LEU B C 1
ATOM 2656 O O . LEU B 1 69 ? -20.406 32.156 8.875 1 47.91 69 LEU B O 1
ATOM 2660 N N . ASP B 1 70 ? -21.406 31.625 10.602 1 51.06 70 ASP B N 1
ATOM 2661 C CA . ASP B 1 70 ? -20.875 32.75 11.328 1 51.06 70 ASP B CA 1
ATOM 2662 C C . ASP B 1 70 ? -19.344 32.719 11.398 1 51.06 70 ASP B C 1
ATOM 2664 O O . ASP B 1 70 ? -18.766 31.641 11.609 1 51.06 70 ASP B O 1
ATOM 2668 N N . VAL B 1 71 ? -18.719 33.625 10.688 1 54.44 71 VAL B N 1
ATOM 2669 C CA . VAL B 1 71 ? -17.281 33.875 10.602 1 54.44 71 VAL B CA 1
ATOM 2670 C C . VAL B 1 71 ? -16.609 33.375 11.883 1 54.44 71 VAL B C 1
ATOM 2672 O O . VAL B 1 71 ? -15.508 32.812 11.844 1 54.44 71 VAL B O 1
ATOM 2675 N N . ASP B 1 72 ? -17.359 33.375 13.016 1 61.69 72 ASP B N 1
ATOM 2676 C CA . ASP B 1 72 ? -16.75 33.062 14.297 1 61.69 72 ASP B CA 1
ATOM 2677 C C . ASP B 1 72 ? -16.781 31.562 14.562 1 61.69 72 ASP B C 1
ATOM 2679 O O . ASP B 1 72 ? -16.266 31.094 15.57 1 61.69 72 ASP B O 1
ATOM 2683 N N . GLU B 1 73 ? -17.125 30.797 13.523 1 80.69 73 GLU B N 1
ATOM 2684 C CA . GLU B 1 73 ? -17.406 29.406 13.82 1 80.69 73 GLU B CA 1
ATOM 2685 C C . GLU B 1 73 ? -16.359 28.484 13.195 1 80.69 73 GLU B C 1
ATOM 2687 O O . GLU B 1 73 ? -16.328 27.281 13.469 1 80.69 73 GLU B O 1
ATOM 2692 N N . LEU B 1 74 ? -15.438 29.094 12.484 1 88.94 74 LEU B N 1
ATOM 2693 C CA . LEU B 1 74 ? -14.398 28.266 11.883 1 88.94 74 LEU B CA 1
ATOM 2694 C C . LEU B 1 74 ? -13.016 28.859 12.133 1 88.94 74 LEU B C 1
ATOM 2696 O O . LEU B 1 74 ? -12.867 30.078 12.242 1 88.94 74 LEU B O 1
ATOM 2700 N N . PRO B 1 75 ? -12.062 27.984 12.297 1 93.25 75 PRO B N 1
ATOM 2701 C CA . PRO B 1 75 ? -10.703 28.516 12.422 1 93.25 75 PRO B CA 1
ATOM 2702 C C . PRO B 1 75 ? -10.305 29.391 11.234 1 93.25 75 PRO B C 1
ATOM 2704 O O . PRO B 1 75 ? -10.594 29.047 10.086 1 93.25 75 PRO B O 1
ATOM 2707 N N . PRO B 1 76 ? -9.711 30.5 11.531 1 92.56 76 PRO B N 1
ATOM 2708 C CA . PRO B 1 76 ? -9.328 31.406 10.445 1 92.56 76 PRO B CA 1
ATOM 2709 C C . PRO B 1 76 ? -8.312 30.797 9.492 1 92.56 76 PRO B C 1
ATOM 2711 O O . PRO B 1 76 ? -7.395 30.094 9.922 1 92.56 76 PRO B O 1
ATOM 2714 N N . PRO B 1 77 ? -8.508 31.062 8.242 1 93.81 77 PRO B N 1
ATOM 2715 C CA . PRO B 1 77 ? -7.551 30.516 7.27 1 93.81 77 PRO B CA 1
ATOM 2716 C C . PRO B 1 77 ? -6.156 31.109 7.426 1 93.81 77 PRO B C 1
ATOM 2718 O O . PRO B 1 77 ? -6.016 32.281 7.805 1 93.81 77 PRO B O 1
ATOM 2721 N N . ILE B 1 78 ? -5.184 30.312 7.168 1 94.19 78 ILE B N 1
ATOM 2722 C CA . ILE B 1 78 ? -3.791 30.75 7.211 1 94.19 78 ILE B CA 1
ATOM 2723 C C . ILE B 1 78 ? -3.266 30.953 5.793 1 94.19 78 ILE B C 1
ATOM 2725 O O . ILE B 1 78 ? -3.174 30 5.02 1 94.19 78 ILE B O 1
ATOM 2729 N N . LYS B 1 79 ? -2.887 32.094 5.445 1 92.56 79 LYS B N 1
ATOM 2730 C CA . LYS B 1 79 ? -2.422 32.406 4.098 1 92.56 79 LYS B CA 1
ATOM 2731 C C . LYS B 1 79 ? -0.958 32.031 3.916 1 92.56 79 LYS B C 1
ATOM 2733 O O . LYS B 1 79 ? -0.575 31.516 2.861 1 92.56 79 LYS B O 1
ATOM 2738 N N . ASN B 1 80 ? -0.155 32.312 4.941 1 96.06 80 ASN B N 1
ATOM 2739 C CA . ASN B 1 80 ? 1.271 32 4.945 1 96.06 80 ASN B CA 1
ATOM 2740 C C . ASN B 1 80 ? 1.678 31.234 6.195 1 96.06 80 ASN B C 1
ATOM 2742 O O . ASN B 1 80 ? 1.836 31.828 7.27 1 96.06 80 ASN B O 1
ATOM 2746 N N . VAL B 1 81 ? 1.901 29.938 6.008 1 95.75 81 VAL B N 1
ATOM 2747 C CA . VAL B 1 81 ? 2.158 29.047 7.137 1 95.75 81 VAL B CA 1
ATOM 2748 C C . VAL B 1 81 ? 3.52 29.375 7.75 1 95.75 81 VAL B C 1
ATOM 2750 O O . VAL B 1 81 ? 3.73 29.172 8.945 1 95.75 81 VAL B O 1
ATOM 2753 N N . GLN B 1 82 ? 4.395 29.938 6.984 1 94.81 82 GLN B N 1
ATOM 2754 C CA . GLN B 1 82 ? 5.762 30.219 7.414 1 94.81 82 GLN B CA 1
ATOM 2755 C C . GLN B 1 82 ? 5.785 31.266 8.516 1 94.81 82 GLN B C 1
ATOM 2757 O O . GLN B 1 82 ? 6.77 31.391 9.25 1 94.81 82 GLN B O 1
ATOM 2762 N N . GLU B 1 83 ? 4.734 32.125 8.578 1 95.5 83 GLU B N 1
ATOM 2763 C CA . GLU B 1 83 ? 4.629 33.094 9.656 1 95.5 83 GLU B CA 1
ATOM 2764 C C . GLU B 1 83 ? 4.566 32.406 11.023 1 95.5 83 GLU B C 1
ATOM 2766 O O . GLU B 1 83 ? 4.961 33 12.031 1 95.5 83 GLU B O 1
ATOM 2771 N N . PHE B 1 84 ? 4.113 31.156 11.031 1 95.44 84 PHE B N 1
ATOM 2772 C CA . PHE B 1 84 ? 3.984 30.391 12.266 1 95.44 84 PHE B CA 1
ATOM 2773 C C . PHE B 1 84 ? 5.109 29.375 12.391 1 95.44 84 PHE B C 1
ATOM 2775 O O . PHE B 1 84 ? 5.652 29.172 13.477 1 95.44 84 PHE B O 1
ATOM 2782 N N . LEU B 1 85 ? 5.379 28.766 11.258 1 96 85 LEU B N 1
ATOM 2783 C CA . LEU B 1 85 ? 6.367 27.703 11.172 1 96 85 LEU B CA 1
ATOM 2784 C C . LEU B 1 85 ? 7.504 28.078 10.234 1 96 85 LEU B C 1
ATOM 2786 O O . LEU B 1 85 ? 7.43 27.844 9.031 1 96 85 LEU B O 1
ATOM 2790 N N . PRO B 1 86 ? 8.609 28.547 10.727 1 93.12 86 PRO B N 1
ATOM 2791 C CA . PRO B 1 86 ? 9.641 29.219 9.93 1 93.12 86 PRO B CA 1
ATOM 2792 C C . PRO B 1 86 ? 10.336 28.266 8.961 1 93.12 86 PRO B C 1
ATOM 2794 O O . PRO B 1 86 ? 10.875 28.703 7.938 1 93.12 86 PRO B O 1
ATOM 2797 N N . ASN B 1 87 ? 10.32 26.969 9.234 1 91.94 87 ASN B N 1
ATOM 2798 C CA . ASN B 1 87 ? 11.117 26.047 8.422 1 91.94 87 ASN B CA 1
ATOM 2799 C C . ASN B 1 87 ? 10.258 25.328 7.379 1 91.94 87 ASN B C 1
ATOM 2801 O O . ASN B 1 87 ? 10.727 24.406 6.711 1 91.94 87 ASN B O 1
ATOM 2805 N N . VAL B 1 88 ? 9 25.781 7.277 1 92.25 88 VAL B N 1
ATOM 2806 C CA . VAL B 1 88 ? 8.125 25.156 6.289 1 92.25 88 VAL B CA 1
ATOM 2807 C C . VAL B 1 88 ? 7.879 26.125 5.133 1 92.25 88 VAL B C 1
ATOM 2809 O O . VAL B 1 88 ? 8.109 27.328 5.258 1 92.25 88 VAL B O 1
ATOM 2812 N N . ARG B 1 89 ? 7.457 25.562 4.023 1 89.5 89 ARG B N 1
ATOM 2813 C CA . ARG B 1 89 ? 7.07 26.406 2.902 1 89.5 89 ARG B CA 1
ATOM 2814 C C . ARG B 1 89 ? 5.832 27.234 3.238 1 89.5 89 ARG B C 1
ATOM 2816 O O . ARG B 1 89 ? 5 26.812 4.047 1 89.5 89 ARG B O 1
ATOM 2823 N N . PRO B 1 90 ? 5.715 28.391 2.572 1 93.31 90 PRO B N 1
ATOM 2824 C CA . PRO B 1 90 ? 4.582 29.266 2.893 1 93.31 90 PRO B CA 1
ATOM 2825 C C . PRO B 1 90 ? 3.232 28.625 2.596 1 93.31 90 PRO B C 1
ATOM 2827 O O . PRO B 1 90 ? 2.242 28.906 3.271 1 93.31 90 PRO B O 1
ATOM 2830 N N . ASP B 1 91 ? 3.229 27.703 1.58 1 92.75 91 ASP B N 1
ATOM 2831 C CA . ASP B 1 91 ? 1.977 27.078 1.159 1 92.75 91 ASP B CA 1
ATOM 2832 C C . ASP B 1 91 ? 1.875 25.656 1.672 1 92.75 91 ASP B C 1
ATOM 2834 O O . ASP B 1 91 ? 1.097 24.844 1.146 1 92.75 91 ASP B O 1
ATOM 2838 N N . ALA B 1 92 ? 2.611 25.406 2.734 1 93.69 92 ALA B N 1
ATOM 2839 C CA . ALA B 1 92 ? 2.648 24.031 3.246 1 93.69 92 ALA B CA 1
ATOM 2840 C C . ALA B 1 92 ? 1.277 23.609 3.758 1 93.69 92 ALA B C 1
ATOM 2842 O O . ALA B 1 92 ? 0.563 24.391 4.379 1 93.69 92 ALA B O 1
ATOM 2843 N N . PHE B 1 93 ? 0.823 22.438 3.42 1 95.44 93 PHE B N 1
ATOM 2844 C CA . PHE B 1 93 ? -0.426 21.812 3.846 1 95.44 93 PHE B CA 1
ATOM 2845 C C . PHE B 1 93 ? -0.259 20.297 3.99 1 95.44 93 PHE B C 1
ATOM 2847 O O . PHE B 1 93 ? 0.571 19.703 3.309 1 95.44 93 PHE B O 1
ATOM 2854 N N . PRO B 1 94 ? -1.029 19.656 4.891 1 96.25 94 PRO B N 1
ATOM 2855 C CA . PRO B 1 94 ? -0.896 18.203 5.051 1 96.25 94 PRO B CA 1
ATOM 2856 C C . PRO B 1 94 ? -1.142 17.438 3.754 1 96.25 94 PRO B C 1
ATOM 2858 O O . PRO B 1 94 ? -2.012 17.828 2.965 1 96.25 94 PRO B O 1
ATOM 2861 N N . VAL B 1 95 ? -0.44 16.406 3.639 1 92.56 95 VAL B N 1
ATOM 2862 C CA . VAL B 1 95 ? -0.604 15.516 2.49 1 92.56 95 VAL B CA 1
ATOM 2863 C C . VAL B 1 95 ? -1.517 14.352 2.861 1 92.56 95 VAL B C 1
ATOM 2865 O O . VAL B 1 95 ? -1.273 13.656 3.852 1 92.56 95 VAL B O 1
ATOM 2868 N N . VAL B 1 96 ? -2.557 14.211 2.023 1 94.69 96 VAL B N 1
ATOM 2869 C CA . VAL B 1 96 ? -3.42 13.055 2.242 1 94.69 96 VAL B CA 1
ATOM 2870 C C . VAL B 1 96 ? -2.656 11.773 1.926 1 94.69 96 VAL B C 1
ATOM 2872 O O . VAL B 1 96 ? -2.051 11.648 0.858 1 94.69 96 VAL B O 1
ATOM 2875 N N . VAL B 1 97 ? -2.662 10.859 2.883 1 91.12 97 VAL B N 1
ATOM 2876 C CA . VAL B 1 97 ? -1.887 9.641 2.684 1 91.12 97 VAL B CA 1
ATOM 2877 C C . VAL B 1 97 ? -2.83 8.453 2.488 1 91.12 97 VAL B C 1
ATOM 2879 O O . VAL B 1 97 ? -2.449 7.445 1.896 1 91.12 97 VAL B O 1
ATOM 2882 N N . ALA B 1 98 ? -4.008 8.586 2.98 1 94.25 98 ALA B N 1
ATOM 2883 C CA . ALA B 1 98 ? -4.965 7.492 2.844 1 94.25 98 ALA B CA 1
ATOM 2884 C C . ALA B 1 98 ? -6.391 7.977 3.086 1 94.25 98 ALA B C 1
ATOM 2886 O O . ALA B 1 98 ? -6.641 8.758 4.004 1 94.25 98 ALA B O 1
ATOM 2887 N N . VAL B 1 99 ? -7.254 7.473 2.27 1 97.06 99 VAL B N 1
ATOM 2888 C CA . VAL B 1 99 ? -8.68 7.723 2.445 1 97.06 99 VAL B CA 1
ATOM 2889 C C . VAL B 1 99 ? -9.406 6.402 2.697 1 97.06 99 VAL B C 1
ATOM 2891 O O . VAL B 1 99 ? -9.156 5.41 2.012 1 97.06 99 VAL B O 1
ATOM 2894 N N . GLN B 1 100 ? -10.125 6.422 3.693 1 97.75 100 GLN B N 1
ATOM 2895 C CA . GLN B 1 100 ? -11.047 5.324 3.947 1 97.75 100 GLN B CA 1
ATOM 2896 C C . GLN B 1 100 ? -12.469 5.695 3.531 1 97.75 100 GLN B C 1
ATOM 2898 O O . GLN B 1 100 ? -12.969 6.762 3.895 1 97.75 100 GLN B O 1
ATOM 2903 N N . ALA B 1 101 ? -13.102 4.828 2.799 1 97.69 101 ALA B N 1
ATOM 2904 C CA . ALA B 1 101 ? -14.461 5.082 2.32 1 97.69 101 ALA B CA 1
ATOM 2905 C C . ALA B 1 101 ? -15.297 3.807 2.34 1 97.69 101 ALA B C 1
ATOM 2907 O O . ALA B 1 101 ? -14.766 2.707 2.496 1 97.69 101 ALA B O 1
ATOM 2908 N N . GLN B 1 102 ? -16.562 4.039 2.27 1 97.56 102 GLN B N 1
ATOM 2909 C CA . GLN B 1 102 ? -17.531 2.959 2.178 1 97.56 102 GLN B CA 1
ATOM 2910 C C . GLN B 1 102 ? -18.375 3.094 0.918 1 97.56 102 GLN B C 1
ATOM 2912 O O . GLN B 1 102 ? -18.688 4.207 0.48 1 97.56 102 GLN B O 1
ATOM 2917 N N . ALA B 1 103 ? -18.688 1.976 0.4 1 96.56 103 ALA B N 1
ATOM 2918 C CA . ALA B 1 103 ? -19.594 1.91 -0.744 1 96.56 103 ALA B CA 1
ATOM 2919 C C . ALA B 1 103 ? -20.516 0.699 -0.645 1 96.56 103 ALA B C 1
ATOM 2921 O O . ALA B 1 103 ? -20.359 -0.141 0.244 1 96.56 103 ALA B O 1
ATOM 2922 N N . SER B 1 104 ? -21.578 0.763 -1.496 1 96.19 104 SER B N 1
ATOM 2923 C CA . SER B 1 104 ? -22.5 -0.361 -1.497 1 96.19 104 SER B CA 1
ATOM 2924 C C . SER B 1 104 ? -23.125 -0.562 -2.875 1 96.19 104 SER B C 1
ATOM 2926 O O . SER B 1 104 ? -23.516 0.405 -3.529 1 96.19 104 SER B O 1
ATOM 2928 N N . ILE B 1 105 ? -23.047 -1.817 -3.297 1 94.75 105 ILE B N 1
ATOM 2929 C CA . ILE B 1 105 ? -23.812 -2.195 -4.477 1 94.75 105 ILE B CA 1
ATOM 2930 C C . ILE B 1 105 ? -25.125 -2.852 -4.051 1 94.75 105 ILE B C 1
ATOM 2932 O O . ILE B 1 105 ? -25.188 -3.49 -2.996 1 94.75 105 ILE B O 1
ATOM 2936 N N . PRO B 1 106 ? -26.172 -2.697 -4.832 1 93.31 106 PRO B N 1
ATOM 2937 C CA . PRO B 1 106 ? -27.516 -3.096 -4.379 1 93.31 106 PRO B CA 1
ATOM 2938 C C . PRO B 1 106 ? -27.797 -4.574 -4.633 1 93.31 106 PRO B C 1
ATOM 2940 O O . PRO B 1 106 ? -28.969 -4.961 -4.762 1 93.31 106 PRO B O 1
ATOM 2943 N N . VAL B 1 107 ? -26.875 -5.48 -4.883 1 94.88 107 VAL B N 1
ATOM 2944 C CA . VAL B 1 107 ? -27.078 -6.906 -5.125 1 94.88 107 VAL B CA 1
ATOM 2945 C C . VAL B 1 107 ? -26.062 -7.715 -4.324 1 94.88 107 VAL B C 1
ATOM 2947 O O . VAL B 1 107 ? -25.016 -7.191 -3.926 1 94.88 107 VAL B O 1
ATOM 2950 N N . GLY B 1 108 ? -26.375 -8.969 -4.078 1 95.88 108 GLY B N 1
ATOM 2951 C CA . GLY B 1 108 ? -25.438 -9.875 -3.441 1 95.88 108 GLY B CA 1
ATOM 2952 C C . GLY B 1 108 ? -24.312 -10.305 -4.363 1 95.88 108 GLY B C 1
ATOM 2953 O O . GLY B 1 108 ? -24.469 -10.305 -5.586 1 95.88 108 GLY B O 1
ATOM 2954 N N . ILE B 1 109 ? -23.188 -10.664 -3.732 1 96.12 109 ILE B N 1
ATOM 2955 C CA . ILE B 1 109 ? -22 -11.047 -4.465 1 96.12 109 ILE B CA 1
ATOM 2956 C C . ILE B 1 109 ? -21.562 -12.453 -4.055 1 96.12 109 ILE B C 1
ATOM 2958 O O . ILE B 1 109 ? -21.453 -12.75 -2.861 1 96.12 109 ILE B O 1
ATOM 2962 N N . ASN B 1 110 ? -21.406 -13.273 -5.047 1 96.12 110 ASN B N 1
ATOM 2963 C CA . ASN B 1 110 ? -20.734 -14.539 -4.785 1 96.12 110 ASN B CA 1
ATOM 2964 C C . ASN B 1 110 ? -19.219 -14.383 -4.781 1 96.12 110 ASN B C 1
ATOM 2966 O O . ASN B 1 110 ? -18.578 -14.406 -5.836 1 96.12 110 ASN B O 1
ATOM 2970 N N . LEU B 1 111 ? -18.672 -14.336 -3.586 1 96.06 111 LEU B N 1
ATOM 2971 C CA . LEU B 1 111 ? -17.266 -13.969 -3.434 1 96.06 111 LEU B CA 1
ATOM 2972 C C . LEU B 1 111 ? -16.359 -15.086 -3.943 1 96.06 111 LEU B C 1
ATOM 2974 O O . LEU B 1 111 ? -15.289 -14.812 -4.496 1 96.06 111 LEU B O 1
ATOM 2978 N N . ALA B 1 112 ? -16.766 -16.312 -3.74 1 90.62 112 ALA B N 1
ATOM 2979 C CA . ALA B 1 112 ? -15.961 -17.438 -4.215 1 90.62 112 ALA B CA 1
ATOM 2980 C C . ALA B 1 112 ? -15.867 -17.438 -5.738 1 90.62 112 ALA B C 1
ATOM 2982 O O . ALA B 1 112 ? -14.781 -17.578 -6.297 1 90.62 112 ALA B O 1
ATOM 2983 N N . GLU B 1 113 ? -17 -17.297 -6.309 1 92.94 113 GLU B N 1
ATOM 2984 C CA . GLU B 1 113 ? -17.047 -17.234 -7.766 1 92.94 113 GLU B CA 1
ATOM 2985 C C . GLU B 1 113 ? -16.234 -16.031 -8.289 1 92.94 113 GLU B C 1
ATOM 2987 O O . GLU B 1 113 ? -15.516 -16.156 -9.281 1 92.94 113 GLU B O 1
ATOM 2992 N N . LEU B 1 114 ? -16.344 -14.93 -7.629 1 95.44 114 LEU B N 1
ATOM 2993 C CA . LEU B 1 114 ? -15.625 -13.727 -8.023 1 95.44 114 LEU B CA 1
ATOM 2994 C C . LEU B 1 114 ? -14.125 -13.953 -7.977 1 95.44 114 LEU B C 1
ATOM 2996 O O . LEU B 1 114 ? -13.398 -13.562 -8.898 1 95.44 114 LEU B O 1
ATOM 3000 N N . SER B 1 115 ? -13.664 -14.516 -6.965 1 93.5 115 SER B N 1
ATOM 3001 C CA . SER B 1 115 ? -12.242 -14.766 -6.77 1 93.5 115 SER B CA 1
ATOM 3002 C C . SER B 1 115 ? -11.68 -15.656 -7.871 1 93.5 115 SER B C 1
ATOM 3004 O O . SER B 1 115 ? -10.531 -15.492 -8.289 1 93.5 115 SER B O 1
ATOM 3006 N N . CYS B 1 116 ? -12.492 -16.562 -8.352 1 90.19 116 CYS B N 1
ATOM 3007 C CA . CYS B 1 116 ? -12.047 -17.469 -9.398 1 90.19 116 CYS B CA 1
ATOM 3008 C C . CYS B 1 116 ? -12.117 -16.812 -10.766 1 90.19 116 CYS B C 1
ATOM 3010 O O . CYS B 1 116 ? -11.344 -17.141 -11.664 1 90.19 116 CYS B O 1
ATOM 3012 N N . ALA B 1 117 ? -12.961 -15.867 -10.82 1 91.56 117 ALA B N 1
ATOM 3013 C CA . ALA B 1 117 ? -13.203 -15.219 -12.102 1 91.56 117 ALA B CA 1
ATOM 3014 C C . ALA B 1 117 ? -12.242 -14.055 -12.32 1 91.56 117 ALA B C 1
ATOM 3016 O O . ALA B 1 117 ? -12.148 -13.516 -13.43 1 91.56 117 ALA B O 1
ATOM 3017 N N . THR B 1 118 ? -11.562 -13.664 -11.25 1 92.25 118 THR B N 1
ATOM 3018 C CA . THR B 1 118 ? -10.68 -12.5 -11.32 1 92.25 118 THR B CA 1
ATOM 3019 C C . THR B 1 118 ? -9.289 -12.836 -10.789 1 92.25 118 THR B C 1
ATOM 3021 O O . THR B 1 118 ? -9.125 -13.789 -10.023 1 92.25 118 THR B O 1
ATOM 3024 N N . ARG B 1 119 ? -8.406 -11.977 -11.203 1 86.19 119 ARG B N 1
ATOM 3025 C CA . ARG B 1 119 ? -7.023 -12.234 -10.805 1 86.19 119 ARG B CA 1
ATOM 3026 C C . ARG B 1 119 ? -6.652 -11.422 -9.57 1 86.19 119 ARG B C 1
ATOM 3028 O O . ARG B 1 119 ? -5.676 -11.742 -8.883 1 86.19 119 ARG B O 1
ATOM 3035 N N . ASN B 1 120 ? -7.43 -10.453 -9.289 1 90.69 120 ASN B N 1
ATOM 3036 C CA . ASN B 1 120 ? -7.012 -9.531 -8.234 1 90.69 120 ASN B CA 1
ATOM 3037 C C . ASN B 1 120 ? -7.922 -9.625 -7.016 1 90.69 120 ASN B C 1
ATOM 3039 O O . ASN B 1 120 ? -7.973 -8.695 -6.203 1 90.69 120 ASN B O 1
ATOM 3043 N N . VAL B 1 121 ? -8.633 -10.695 -6.953 1 94.19 121 VAL B N 1
ATOM 3044 C CA . VAL B 1 121 ? -9.539 -10.859 -5.82 1 94.19 121 VAL B CA 1
ATOM 3045 C C . VAL B 1 121 ? -9.133 -12.094 -5.012 1 94.19 121 VAL B C 1
ATOM 3047 O O . VAL B 1 121 ? -8.891 -13.156 -5.574 1 94.19 121 VAL B O 1
ATOM 3050 N N . GLU B 1 122 ? -9.055 -11.852 -3.732 1 90.75 122 GLU B N 1
ATOM 3051 C CA . GLU B 1 122 ? -8.773 -12.93 -2.785 1 90.75 122 GLU B CA 1
ATOM 3052 C C . GLU B 1 122 ? -9.961 -13.156 -1.847 1 90.75 122 GLU B C 1
ATOM 3054 O O . GLU B 1 122 ? -10.328 -12.266 -1.082 1 90.75 122 GLU B O 1
ATOM 3059 N N . TYR B 1 123 ? -10.461 -14.375 -1.947 1 92.12 123 TYR B N 1
ATOM 3060 C CA . TYR B 1 123 ? -11.594 -14.758 -1.108 1 92.12 123 TYR B CA 1
ATOM 3061 C C . TYR B 1 123 ? -11.117 -15.352 0.213 1 92.12 123 TYR B C 1
ATOM 3063 O O . TYR B 1 123 ? -10.234 -16.203 0.234 1 92.12 123 TYR B O 1
ATOM 3071 N N . MET B 1 124 ? -11.695 -14.805 1.34 1 88.5 124 MET B N 1
ATOM 3072 C CA . MET B 1 124 ? -11.375 -15.266 2.689 1 88.5 124 MET B CA 1
ATOM 3073 C C . MET B 1 124 ? -12.602 -15.859 3.367 1 88.5 124 MET B C 1
ATOM 3075 O O . MET B 1 124 ? -13.227 -15.219 4.207 1 88.5 124 MET B O 1
ATOM 3079 N N . PRO B 1 125 ? -12.82 -17.156 3.203 1 84.31 125 PRO B N 1
ATOM 3080 C CA . PRO B 1 125 ? -14.047 -17.781 3.711 1 84.31 125 PRO B CA 1
ATOM 3081 C C . PRO B 1 125 ? -13.992 -18.031 5.215 1 84.31 125 PRO B C 1
ATOM 3083 O O . PRO B 1 125 ? -15.039 -18.156 5.859 1 84.31 125 PRO B O 1
ATOM 3086 N N . ASN B 1 126 ? -12.828 -18.172 5.75 1 73.62 126 ASN B N 1
ATOM 3087 C CA . ASN B 1 126 ? -12.688 -18.672 7.113 1 73.62 126 ASN B CA 1
ATOM 3088 C C . ASN B 1 126 ? -12.695 -17.531 8.133 1 73.62 126 ASN B C 1
ATOM 3090 O O . ASN B 1 126 ? -12.531 -17.781 9.336 1 73.62 126 ASN B O 1
ATOM 3094 N N . ASN B 1 127 ? -12.914 -16.375 7.699 1 73.56 127 ASN B N 1
ATOM 3095 C CA . ASN B 1 127 ? -13.109 -15.273 8.641 1 73.56 127 ASN B CA 1
ATOM 3096 C C . ASN B 1 127 ? -14.484 -15.344 9.305 1 73.56 127 ASN B C 1
ATOM 3098 O O . ASN B 1 127 ? -15.367 -16.062 8.844 1 73.56 127 ASN B O 1
ATOM 3102 N N . ARG B 1 128 ? -14.648 -14.742 10.523 1 78.75 128 ARG B N 1
ATOM 3103 C CA . ARG B 1 128 ? -15.953 -14.68 11.172 1 78.75 128 ARG B CA 1
ATOM 3104 C C . ARG B 1 128 ? -17.047 -14.297 10.172 1 78.75 128 ARG B C 1
ATOM 3106 O O . ARG B 1 128 ? -18.094 -14.938 10.117 1 78.75 128 ARG B O 1
ATOM 3113 N N . ILE B 1 129 ? -16.75 -13.344 9.461 1 87.69 129 ILE B N 1
ATOM 3114 C CA . ILE B 1 129 ? -17.594 -12.945 8.344 1 87.69 129 ILE B CA 1
ATOM 3115 C C . ILE B 1 129 ? -16.828 -13.117 7.031 1 87.69 129 ILE B C 1
ATOM 3117 O O . ILE B 1 129 ? -15.812 -12.461 6.809 1 87.69 129 ILE B O 1
ATOM 3121 N N . PRO B 1 130 ? -17.344 -14.016 6.219 1 90.5 130 PRO B N 1
ATOM 3122 C CA . PRO B 1 130 ? -16.656 -14.219 4.941 1 90.5 130 PRO B CA 1
ATOM 3123 C C . PRO B 1 130 ? -16.469 -12.914 4.168 1 90.5 130 PRO B C 1
ATOM 3125 O O . PRO B 1 130 ? -17.359 -12.062 4.141 1 90.5 130 PRO B O 1
ATOM 3128 N N . SER B 1 131 ? -15.312 -12.672 3.633 1 95.81 131 SER B N 1
ATOM 3129 C CA . SER B 1 131 ? -14.992 -11.453 2.902 1 95.81 131 SER B CA 1
ATOM 3130 C C . SER B 1 131 ? -14 -11.727 1.773 1 95.81 131 SER B C 1
ATOM 3132 O O . SER B 1 131 ? -13.492 -12.844 1.645 1 95.81 131 SER B O 1
ATOM 3134 N N . ALA B 1 132 ? -13.938 -10.766 0.877 1 96.19 132 ALA B N 1
ATOM 3135 C CA . ALA B 1 132 ? -12.914 -10.805 -0.171 1 96.19 132 ALA B CA 1
ATOM 3136 C C . ALA B 1 132 ? -12.195 -9.469 -0.289 1 96.19 132 ALA B C 1
ATOM 3138 O O . ALA B 1 132 ? -12.734 -8.43 0.08 1 96.19 132 ALA B O 1
ATOM 3139 N N . THR B 1 133 ? -10.969 -9.539 -0.658 1 96.31 133 THR B N 1
ATOM 3140 C CA . THR B 1 133 ? -10.195 -8.328 -0.896 1 96.31 133 THR B CA 1
ATOM 3141 C C . THR B 1 133 ? -9.805 -8.211 -2.367 1 96.31 133 THR B C 1
ATOM 3143 O O . THR B 1 133 ? -9.344 -9.188 -2.969 1 96.31 133 THR B O 1
ATOM 3146 N N . MET B 1 134 ? -10.031 -7.047 -2.938 1 96.25 134 MET B N 1
ATOM 3147 C CA . MET B 1 134 ? -9.609 -6.699 -4.289 1 96.25 134 MET B CA 1
ATOM 3148 C C . MET B 1 134 ? -8.492 -5.656 -4.262 1 96.25 134 MET B C 1
ATOM 3150 O O . MET B 1 134 ? -8.664 -4.582 -3.684 1 96.25 134 MET B O 1
ATOM 3154 N N . ARG B 1 135 ? -7.438 -5.938 -4.848 1 94 135 ARG B N 1
ATOM 3155 C CA . ARG B 1 135 ? -6.344 -4.977 -4.93 1 94 135 ARG B CA 1
ATOM 3156 C C . ARG B 1 135 ? -6.355 -4.246 -6.27 1 94 135 ARG B C 1
ATOM 3158 O O . ARG B 1 135 ? -6.316 -4.879 -7.328 1 94 135 ARG B O 1
ATOM 3165 N N . LEU B 1 136 ? -6.43 -2.947 -6.176 1 92.94 136 LEU B N 1
ATOM 3166 C CA . LEU B 1 136 ? -6.406 -2.094 -7.359 1 92.94 136 LEU B CA 1
ATOM 3167 C C . LEU B 1 136 ? -5.082 -1.346 -7.465 1 92.94 136 LEU B C 1
ATOM 3169 O O . LEU B 1 136 ? -4.52 -0.923 -6.449 1 92.94 136 LEU B O 1
ATOM 3173 N N . HIS B 1 137 ? -4.625 -1.09 -8.703 1 85.62 137 HIS B N 1
ATOM 3174 C CA . HIS B 1 137 ? -3.332 -0.443 -8.906 1 85.62 137 HIS B CA 1
ATOM 3175 C C . HIS B 1 137 ? -3.504 0.972 -9.445 1 85.62 137 HIS B C 1
ATOM 3177 O O . HIS B 1 137 ? -2.723 1.867 -9.117 1 85.62 137 HIS B O 1
ATOM 3183 N N . GLU B 1 138 ? -4.531 1.108 -10.359 1 85.75 138 GLU B N 1
ATOM 3184 C CA . GLU B 1 138 ? -4.863 2.43 -10.883 1 85.75 138 GLU B CA 1
ATOM 3185 C C . GLU B 1 138 ? -6.367 2.686 -10.82 1 85.75 138 GLU B C 1
ATOM 3187 O O . GLU B 1 138 ? -7.098 2.348 -11.75 1 85.75 138 GLU B O 1
ATOM 3192 N N . PRO B 1 139 ? -6.82 3.367 -9.82 1 91.75 139 PRO B N 1
ATOM 3193 C CA . PRO B 1 139 ? -6.062 3.906 -8.688 1 91.75 139 PRO B CA 1
ATOM 3194 C C . PRO B 1 139 ? -5.617 2.824 -7.703 1 91.75 139 PRO B C 1
ATOM 3196 O O . PRO B 1 139 ? -6.164 1.718 -7.711 1 91.75 139 PRO B O 1
ATOM 3199 N N . THR B 1 140 ? -4.633 3.184 -6.883 1 88.88 140 THR B N 1
ATOM 3200 C CA . THR B 1 140 ? -4.168 2.264 -5.852 1 88.88 140 THR B CA 1
ATOM 3201 C C . THR B 1 140 ? -5.133 2.248 -4.668 1 88.88 140 THR B C 1
ATOM 3203 O O . THR B 1 140 ? -5.375 3.285 -4.047 1 88.88 140 THR B O 1
ATOM 3206 N N . ALA B 1 141 ? -5.652 1.118 -4.391 1 95.25 141 ALA B N 1
ATOM 3207 C CA . ALA B 1 141 ? -6.547 0.907 -3.26 1 95.25 141 ALA B CA 1
ATOM 3208 C C . ALA B 1 141 ? -6.832 -0.578 -3.051 1 95.25 141 ALA B C 1
ATOM 3210 O O . ALA B 1 141 ? -6.621 -1.389 -3.957 1 95.25 141 ALA B O 1
ATOM 3211 N N . VAL B 1 142 ? -7.172 -0.832 -1.884 1 95.94 142 VAL B N 1
ATOM 3212 C CA . VAL B 1 142 ? -7.703 -2.154 -1.562 1 95.94 142 VAL B CA 1
ATOM 3213 C C . VAL B 1 142 ? -9.195 -2.057 -1.266 1 95.94 142 VAL B C 1
ATOM 3215 O O . VAL B 1 142 ? -9.625 -1.186 -0.507 1 95.94 142 VAL B O 1
ATOM 3218 N N . VAL B 1 143 ? -9.945 -2.939 -1.849 1 97.94 143 VAL B N 1
ATOM 3219 C CA . VAL B 1 143 ? -11.383 -2.975 -1.627 1 97.94 143 VAL B CA 1
ATOM 3220 C C . VAL B 1 143 ? -11.766 -4.266 -0.903 1 97.94 143 VAL B C 1
ATOM 3222 O O . VAL B 1 143 ? -11.578 -5.363 -1.435 1 97.94 143 VAL B O 1
ATOM 3225 N N . MET B 1 144 ? -12.25 -4.094 0.27 1 97.75 144 MET B N 1
ATOM 3226 C CA . MET B 1 144 ? -12.828 -5.227 0.989 1 97.75 144 MET B CA 1
ATOM 3227 C C . MET B 1 144 ? -14.305 -5.383 0.657 1 97.75 144 MET B C 1
ATOM 3229 O O . MET B 1 144 ? -15.055 -4.402 0.643 1 97.75 144 MET B O 1
ATOM 3233 N N . MET B 1 145 ? -14.703 -6.613 0.442 1 97.62 145 MET B N 1
ATOM 3234 C CA . MET B 1 145 ? -16.062 -6.863 -0.036 1 97.62 145 MET B CA 1
ATOM 3235 C C . MET B 1 145 ? -16.734 -7.934 0.808 1 97.62 145 MET B C 1
ATOM 3237 O O . MET B 1 145 ? -16.094 -8.891 1.251 1 97.62 145 MET B O 1
ATOM 3241 N N . HIS B 1 146 ? -18.047 -7.754 0.922 1 97.06 146 HIS B N 1
ATOM 3242 C CA . HIS B 1 146 ? -18.891 -8.734 1.596 1 97.06 146 HIS B CA 1
ATOM 3243 C C . HIS B 1 146 ? -19.984 -9.25 0.667 1 97.06 146 HIS B C 1
ATOM 3245 O O . HIS B 1 146 ? -20.328 -8.594 -0.317 1 97.06 146 HIS B O 1
ATOM 3251 N N . ASN B 1 147 ? -20.5 -10.445 1.031 1 96.88 147 ASN B N 1
ATOM 3252 C CA . ASN B 1 147 ? -21.547 -11.055 0.222 1 96.88 147 ASN B CA 1
ATOM 3253 C C . ASN B 1 147 ? -22.766 -10.133 0.071 1 96.88 147 ASN B C 1
ATOM 3255 O O . ASN B 1 147 ? -23.469 -10.203 -0.93 1 96.88 147 ASN B O 1
ATOM 3259 N N . SER B 1 148 ? -22.953 -9.273 1.002 1 95.31 148 SER B N 1
ATOM 3260 C CA . SER B 1 148 ? -24.109 -8.375 1.026 1 95.31 148 SER B CA 1
ATOM 3261 C C . SER B 1 148 ? -24 -7.301 -0.052 1 95.31 148 SER B C 1
ATOM 3263 O O . SER B 1 148 ? -24.969 -6.625 -0.363 1 95.31 148 SER B O 1
ATOM 3265 N N . GLY B 1 149 ? -22.797 -7.102 -0.534 1 96.19 149 GLY B N 1
ATOM 3266 C CA . GLY B 1 149 ? -22.578 -6.016 -1.479 1 96.19 149 GLY B CA 1
ATOM 3267 C C . GLY B 1 149 ? -21.906 -4.805 -0.856 1 96.19 149 GLY B C 1
ATOM 3268 O O . GLY B 1 149 ? -21.625 -3.824 -1.545 1 96.19 149 GLY B O 1
ATOM 3269 N N . ALA B 1 150 ? -21.656 -4.91 0.403 1 97.06 150 ALA B N 1
ATOM 3270 C CA . ALA B 1 150 ? -20.953 -3.838 1.1 1 97.06 150 ALA B CA 1
ATOM 3271 C C . ALA B 1 150 ? -19.484 -3.809 0.709 1 97.06 150 ALA B C 1
ATOM 3273 O O . ALA B 1 150 ? -18.828 -4.855 0.629 1 97.06 150 ALA B O 1
ATOM 3274 N N . LEU B 1 151 ? -18.984 -2.582 0.449 1 97.69 151 LEU B N 1
ATOM 3275 C CA . LEU B 1 151 ? -17.594 -2.381 0.052 1 97.69 151 LEU B CA 1
ATOM 3276 C C . LEU B 1 151 ? -16.891 -1.398 0.988 1 97.69 151 LEU B C 1
ATOM 3278 O O . LEU B 1 151 ? -17.484 -0.395 1.393 1 97.69 151 LEU B O 1
ATOM 3282 N N . SER B 1 152 ? -15.688 -1.682 1.348 1 98.19 152 SER B N 1
ATOM 3283 C CA . SER B 1 152 ? -14.812 -0.761 2.064 1 98.19 152 SER B CA 1
ATOM 3284 C C . SER B 1 152 ? -13.562 -0.442 1.251 1 98.19 152 SER B C 1
ATOM 3286 O O . SER B 1 152 ? -12.812 -1.346 0.875 1 98.19 152 SER B O 1
ATOM 3288 N N . ILE B 1 153 ? -13.336 0.777 0.958 1 97.44 153 ILE B N 1
ATOM 3289 C CA . ILE B 1 153 ? -12.172 1.226 0.203 1 97.44 153 ILE B CA 1
ATOM 3290 C C . ILE B 1 153 ? -11.086 1.706 1.165 1 97.44 153 ILE B C 1
ATOM 3292 O O . ILE B 1 153 ? -11.336 2.559 2.02 1 97.44 153 ILE B O 1
ATOM 3296 N N . ILE B 1 154 ? -9.914 1.179 0.972 1 96.62 154 ILE B N 1
ATOM 3297 C CA . ILE B 1 154 ? -8.836 1.494 1.9 1 96.62 154 ILE B CA 1
ATOM 3298 C C . ILE B 1 154 ? -7.578 1.877 1.121 1 96.62 154 ILE B C 1
ATOM 3300 O O . ILE B 1 154 ? -7.191 1.187 0.176 1 96.62 154 ILE B O 1
ATOM 3304 N N . GLY B 1 155 ? -6.973 2.992 1.512 1 93.5 155 GLY B N 1
ATOM 3305 C CA . GLY B 1 155 ? -5.613 3.238 1.054 1 93.5 155 GLY B CA 1
ATOM 3306 C C . GLY B 1 155 ? -5.551 4.16 -0.151 1 93.5 155 GLY B C 1
ATOM 3307 O O . GLY B 1 155 ? -4.469 4.406 -0.692 1 93.5 155 GLY B O 1
ATOM 3308 N N . ALA B 1 156 ? -6.68 4.695 -0.607 1 94.69 156 ALA B N 1
ATOM 3309 C CA . ALA B 1 156 ? -6.641 5.633 -1.726 1 94.69 156 ALA B CA 1
ATOM 3310 C C . ALA B 1 156 ? -5.934 6.93 -1.33 1 94.69 156 ALA B C 1
ATOM 3312 O O . ALA B 1 156 ? -6.078 7.402 -0.2 1 94.69 156 ALA B O 1
ATOM 3313 N N . ALA B 1 157 ? -5.281 7.543 -2.283 1 91.75 157 ALA B N 1
ATOM 3314 C CA . ALA B 1 157 ? -4.449 8.703 -1.983 1 91.75 157 ALA B CA 1
ATOM 3315 C C . ALA B 1 157 ? -5.277 9.984 -2.006 1 91.75 157 ALA B C 1
ATOM 3317 O O . ALA B 1 157 ? -4.773 11.062 -1.667 1 91.75 157 ALA B O 1
ATOM 3318 N N . SER B 1 158 ? -6.48 9.906 -2.428 1 93 158 SER B N 1
ATOM 3319 C CA . SER B 1 158 ? -7.383 11.055 -2.453 1 93 158 SER B CA 1
ATOM 3320 C C . SER B 1 158 ? -8.844 10.609 -2.451 1 93 158 SER B C 1
ATOM 3322 O O . SER B 1 158 ? -9.141 9.438 -2.688 1 93 158 SER B O 1
ATOM 3324 N N . VAL B 1 159 ? -9.625 11.586 -2.189 1 93.31 159 VAL B N 1
ATOM 3325 C CA . VAL B 1 159 ? -11.055 11.312 -2.215 1 93.31 159 VAL B CA 1
ATOM 3326 C C . VAL B 1 159 ? -11.484 10.906 -3.623 1 93.31 159 VAL B C 1
ATOM 3328 O O . VAL B 1 159 ? -12.25 9.961 -3.795 1 93.31 159 VAL B O 1
ATOM 3331 N N . SER B 1 160 ? -10.992 11.586 -4.582 1 93.81 160 SER B N 1
ATOM 3332 C CA . SER B 1 160 ? -11.305 11.266 -5.973 1 93.81 160 SER B CA 1
ATOM 3333 C C . SER B 1 160 ? -10.867 9.844 -6.32 1 93.81 160 SER B C 1
ATOM 3335 O O . SER B 1 160 ? -11.617 9.102 -6.961 1 93.81 160 SER B O 1
ATOM 3337 N N . GLU B 1 161 ? -9.727 9.453 -5.867 1 95.12 161 GLU B N 1
ATOM 3338 C CA . GLU B 1 161 ? -9.219 8.109 -6.141 1 95.12 161 GLU B CA 1
ATOM 3339 C C . GLU B 1 161 ? -10.047 7.051 -5.418 1 95.12 161 GLU B C 1
ATOM 3341 O O . GLU B 1 161 ? -10.258 5.953 -5.941 1 95.12 161 GLU B O 1
ATOM 3346 N N . ALA B 1 162 ? -10.453 7.398 -4.238 1 96.56 162 ALA B N 1
ATOM 3347 C CA . ALA B 1 162 ? -11.32 6.473 -3.51 1 96.56 162 ALA B CA 1
ATOM 3348 C C . ALA B 1 162 ? -12.617 6.219 -4.277 1 96.56 162 ALA B C 1
ATOM 3350 O O . ALA B 1 162 ? -13.062 5.074 -4.383 1 96.56 162 ALA B O 1
ATOM 3351 N N . ARG B 1 163 ? -13.133 7.258 -4.773 1 95.38 163 ARG B N 1
ATOM 3352 C CA . ARG B 1 163 ? -14.359 7.137 -5.555 1 95.38 163 ARG B CA 1
ATOM 3353 C C . ARG B 1 163 ? -14.117 6.316 -6.82 1 95.38 163 ARG B C 1
ATOM 3355 O O . ARG B 1 163 ? -14.906 5.426 -7.148 1 95.38 163 ARG B O 1
ATOM 3362 N N . GLN B 1 164 ? -13.094 6.613 -7.469 1 96 164 GLN B N 1
ATOM 3363 C CA . GLN B 1 164 ? -12.742 5.867 -8.672 1 96 164 GLN B CA 1
ATOM 3364 C C . GLN B 1 164 ? -12.547 4.387 -8.359 1 96 164 GLN B C 1
ATOM 3366 O O . GLN B 1 164 ? -12.953 3.525 -9.148 1 96 164 GLN B O 1
ATOM 3371 N N . ALA B 1 165 ? -11.906 4.152 -7.27 1 97 165 ALA B N 1
ATOM 3372 C CA . ALA B 1 165 ? -11.68 2.771 -6.855 1 97 165 ALA B CA 1
ATOM 3373 C C . ALA B 1 165 ? -13 2.045 -6.625 1 97 165 ALA B C 1
ATOM 3375 O O . ALA B 1 165 ? -13.164 0.894 -7.035 1 97 165 ALA B O 1
ATOM 3376 N N . ALA B 1 166 ? -13.914 2.73 -5.969 1 97.25 166 ALA B N 1
ATOM 3377 C CA . ALA B 1 166 ? -15.234 2.152 -5.734 1 97.25 166 ALA B CA 1
ATOM 3378 C C . ALA B 1 166 ? -15.93 1.833 -7.051 1 97.25 166 ALA B C 1
ATOM 3380 O O . ALA B 1 166 ? -16.484 0.744 -7.219 1 97.25 166 ALA B O 1
ATOM 3381 N N . GLU B 1 167 ? -15.859 2.699 -7.926 1 96.25 167 GLU B N 1
ATOM 3382 C CA . GLU B 1 167 ? -16.5 2.531 -9.227 1 96.25 167 GLU B CA 1
ATOM 3383 C C . GLU B 1 167 ? -15.859 1.396 -10.016 1 96.25 167 GLU B C 1
ATOM 3385 O O . GLU B 1 167 ? -16.562 0.587 -10.633 1 96.25 167 GLU B O 1
ATOM 3390 N N . LEU B 1 168 ? -14.586 1.391 -9.992 1 96.5 168 LEU B N 1
ATOM 3391 C CA . LEU B 1 168 ? -13.867 0.341 -10.695 1 96.5 168 LEU B CA 1
ATOM 3392 C C . LEU B 1 168 ? -14.188 -1.031 -10.117 1 96.5 168 LEU B C 1
ATOM 3394 O O . LEU B 1 168 ? -14.438 -1.982 -10.859 1 96.5 168 LEU B O 1
ATOM 3398 N N . ALA B 1 169 ? -14.195 -1.093 -8.812 1 97.12 169 ALA B N 1
ATOM 3399 C CA . ALA B 1 169 ? -14.539 -2.352 -8.156 1 97.12 169 ALA B CA 1
ATOM 3400 C C . ALA B 1 169 ? -15.938 -2.816 -8.57 1 97.12 169 ALA B C 1
ATOM 3402 O O . ALA B 1 169 ? -16.141 -3.99 -8.891 1 97.12 169 ALA B O 1
ATOM 3403 N N . ALA B 1 170 ? -16.844 -1.902 -8.562 1 96.56 170 ALA B N 1
ATOM 3404 C CA . ALA B 1 170 ? -18.219 -2.229 -8.961 1 96.56 170 ALA B CA 1
ATOM 3405 C C . ALA B 1 170 ? -18.266 -2.752 -10.391 1 96.56 170 ALA B C 1
ATOM 3407 O O . ALA B 1 170 ? -18.969 -3.721 -10.688 1 96.56 170 ALA B O 1
ATOM 3408 N N . ARG B 1 171 ? -17.516 -2.201 -11.234 1 96.25 171 ARG B N 1
ATOM 3409 C CA . ARG B 1 171 ? -17.484 -2.617 -12.633 1 96.25 171 ARG B CA 1
ATOM 3410 C C . ARG B 1 171 ? -16.906 -4.023 -12.766 1 96.25 171 ARG B C 1
ATOM 3412 O O . ARG B 1 171 ? -17.438 -4.848 -13.516 1 96.25 171 ARG B O 1
ATOM 3419 N N . ILE B 1 172 ? -15.836 -4.25 -12.055 1 96.12 172 ILE B N 1
ATOM 3420 C CA . ILE B 1 172 ? -15.188 -5.555 -12.086 1 96.12 172 ILE B CA 1
ATOM 3421 C C . ILE B 1 172 ? -16.156 -6.629 -11.602 1 96.12 172 ILE B C 1
ATOM 3423 O O . ILE B 1 172 ? -16.297 -7.68 -12.234 1 96.12 172 ILE B O 1
ATOM 3427 N N . ILE B 1 173 ? -16.828 -6.328 -10.562 1 97 173 ILE B N 1
ATOM 3428 C CA . ILE B 1 173 ? -17.781 -7.266 -9.984 1 97 173 ILE B CA 1
ATOM 3429 C C . ILE B 1 173 ? -18.891 -7.555 -10.984 1 97 173 ILE B C 1
ATOM 3431 O O . ILE B 1 173 ? -19.25 -8.711 -11.211 1 97 173 ILE B O 1
ATOM 3435 N N . ARG B 1 174 ? -19.375 -6.52 -11.555 1 96.31 174 ARG B N 1
ATOM 3436 C CA . ARG B 1 174 ? -20.484 -6.633 -12.508 1 96.31 174 ARG B CA 1
ATOM 3437 C C . ARG B 1 174 ? -20.078 -7.523 -13.688 1 96.31 174 ARG B C 1
ATOM 3439 O O . ARG B 1 174 ? -20.812 -8.445 -14.047 1 96.31 174 ARG B O 1
ATOM 3446 N N . LYS B 1 175 ? -18.969 -7.344 -14.234 1 95.5 175 LYS B N 1
ATOM 3447 C CA . LYS B 1 175 ? -18.5 -8.062 -15.414 1 95.5 175 LYS B CA 1
ATOM 3448 C C . LYS B 1 175 ? -18.156 -9.508 -15.07 1 95.5 175 LYS B C 1
ATOM 3450 O O . LYS B 1 175 ? -18.562 -10.438 -15.781 1 95.5 175 LYS B O 1
ATOM 3455 N N . ALA B 1 176 ? -17.484 -9.672 -14 1 94.81 176 ALA B N 1
ATOM 3456 C CA . ALA B 1 176 ? -17 -10.992 -13.633 1 94.81 176 ALA B CA 1
ATOM 3457 C C . ALA B 1 176 ? -18.141 -11.93 -13.273 1 94.81 176 ALA B C 1
ATOM 3459 O O . ALA B 1 176 ? -18.078 -13.141 -13.516 1 94.81 176 ALA B O 1
ATOM 3460 N N . LEU B 1 177 ? -19.172 -11.375 -12.727 1 96.12 177 LEU B N 1
ATOM 3461 C CA . LEU B 1 177 ? -20.25 -12.211 -12.227 1 96.12 177 LEU B CA 1
ATOM 3462 C C . LEU B 1 177 ? -21.5 -12.055 -13.094 1 96.12 177 LEU B C 1
ATOM 3464 O O . LEU B 1 177 ? -22.547 -12.633 -12.789 1 96.12 177 LEU B O 1
ATOM 3468 N N . ASN B 1 178 ? -21.375 -11.234 -14.117 1 95.75 178 ASN B N 1
ATOM 3469 C CA . ASN B 1 178 ? -22.5 -10.977 -15.016 1 95.75 178 ASN B CA 1
ATOM 3470 C C . ASN B 1 178 ? -23.719 -10.492 -14.25 1 95.75 178 ASN B C 1
ATOM 3472 O O . ASN B 1 178 ? -24.812 -11.031 -14.422 1 95.75 178 ASN B O 1
ATOM 3476 N N . LEU B 1 179 ? -23.531 -9.516 -13.422 1 95.62 179 LEU B N 1
ATOM 3477 C CA . LEU B 1 179 ? -24.609 -8.938 -12.633 1 95.62 179 LEU B CA 1
ATOM 3478 C C . LEU B 1 179 ? -25.172 -7.695 -13.32 1 95.62 179 LEU B C 1
ATOM 3480 O O . LEU B 1 179 ? -24.547 -7.133 -14.219 1 95.62 179 LEU B O 1
ATOM 3484 N N . ASN B 1 180 ? -26.406 -7.449 -12.836 1 92.12 180 ASN B N 1
ATOM 3485 C CA . ASN B 1 180 ? -27.078 -6.277 -13.383 1 92.12 180 ASN B CA 1
ATOM 3486 C C . ASN B 1 180 ? -27.375 -5.242 -12.305 1 92.12 180 ASN B C 1
ATOM 3488 O O . ASN B 1 180 ? -28.266 -5.438 -11.477 1 92.12 180 ASN B O 1
ATOM 3492 N N . PHE B 1 181 ? -26.656 -4.234 -12.234 1 91.12 181 PHE B N 1
ATOM 3493 C CA . PHE B 1 181 ? -26.875 -3.068 -11.391 1 91.12 181 PHE B CA 1
ATOM 3494 C C . PHE B 1 181 ? -26.234 -1.824 -12 1 91.12 181 PHE B C 1
ATOM 3496 O O . PHE B 1 181 ? -25.297 -1.925 -12.781 1 91.12 181 PHE B O 1
ATOM 3503 N N . SER B 1 182 ? -26.688 -0.628 -11.625 1 87.62 182 SER B N 1
ATOM 3504 C CA . SER B 1 182 ? -26.203 0.599 -12.242 1 87.62 182 SER B CA 1
ATOM 3505 C C . SER B 1 182 ? -25.906 1.669 -11.195 1 87.62 182 SER B C 1
ATOM 3507 O O . SER B 1 182 ? -25.484 2.773 -11.531 1 87.62 182 SER B O 1
ATOM 3509 N N . SER B 1 183 ? -26.203 1.328 -9.953 1 89.19 183 SER B N 1
ATOM 3510 C CA . SER B 1 183 ? -26 2.34 -8.922 1 89.19 183 SER B CA 1
ATOM 3511 C C . SER B 1 183 ? -24.953 1.889 -7.902 1 89.19 183 SER B C 1
ATOM 3513 O O . SER B 1 183 ? -24.734 0.69 -7.73 1 89.19 183 SER B O 1
ATOM 3515 N N . LEU B 1 184 ? -24.312 2.867 -7.324 1 93.06 184 LEU B N 1
ATOM 3516 C CA . LEU B 1 184 ? -23.297 2.67 -6.281 1 93.06 184 LEU B CA 1
ATOM 3517 C C . LEU B 1 184 ? -23.375 3.783 -5.242 1 93.06 184 LEU B C 1
ATOM 3519 O O . LEU B 1 184 ? -23.375 4.965 -5.59 1 93.06 184 LEU B O 1
ATOM 3523 N N . LYS B 1 185 ? -23.609 3.398 -4.02 1 94.69 185 LYS B N 1
ATOM 3524 C CA . LYS B 1 185 ? -23.516 4.363 -2.93 1 94.69 185 LYS B CA 1
ATOM 3525 C C . LYS B 1 185 ? -22.078 4.52 -2.459 1 94.69 185 LYS B C 1
ATOM 3527 O O . LYS B 1 185 ? -21.312 3.553 -2.465 1 94.69 185 LYS B O 1
ATOM 3532 N N . PHE B 1 186 ? -21.781 5.777 -2.086 1 95.31 186 PHE B N 1
ATOM 3533 C CA . PHE B 1 186 ? -20.391 6.059 -1.71 1 95.31 186 PHE B CA 1
ATOM 3534 C C . PHE B 1 186 ? -20.328 7.133 -0.63 1 95.31 186 PHE B C 1
ATOM 3536 O O . PHE B 1 186 ? -21.094 8.109 -0.677 1 95.31 186 PHE B O 1
ATOM 3543 N N . ARG B 1 187 ? -19.391 6.859 0.408 1 95.94 187 ARG B N 1
ATOM 3544 C CA . ARG B 1 187 ? -19.172 7.863 1.444 1 95.94 187 ARG B CA 1
ATOM 3545 C C . ARG B 1 187 ? -17.75 7.797 1.981 1 95.94 187 ARG B C 1
ATOM 3547 O O . ARG B 1 187 ? -17.219 6.707 2.213 1 95.94 187 ARG B O 1
ATOM 3554 N N . VAL B 1 188 ? -17.234 8.961 2.141 1 95.62 188 VAL B N 1
ATOM 3555 C CA . VAL B 1 188 ? -15.938 9.047 2.805 1 95.62 188 VAL B CA 1
ATOM 3556 C C . VAL B 1 188 ? -16.109 8.859 4.312 1 95.62 188 VAL B C 1
ATOM 3558 O O . VAL B 1 188 ? -17.016 9.453 4.914 1 95.62 188 VAL B O 1
ATOM 3561 N N . ARG B 1 189 ? -15.273 8.023 4.859 1 96.56 189 ARG B N 1
ATOM 3562 C CA . ARG B 1 189 ? -15.367 7.789 6.297 1 96.56 189 ARG B CA 1
ATOM 3563 C C . ARG B 1 189 ? -14.266 8.531 7.047 1 96.56 189 ARG B C 1
ATOM 3565 O O . ARG B 1 189 ? -14.484 9.031 8.156 1 96.56 189 ARG B O 1
ATOM 3572 N N . SER B 1 190 ? -13.109 8.516 6.43 1 97.31 190 SER B N 1
ATOM 3573 C CA . SER B 1 190 ? -11.992 9.148 7.121 1 97.31 190 SER B CA 1
ATOM 3574 C C . SER B 1 190 ? -10.867 9.5 6.152 1 97.31 190 SER B C 1
ATOM 3576 O O . SER B 1 190 ? -10.609 8.758 5.199 1 97.31 190 SER B O 1
ATOM 3578 N N . ILE B 1 191 ? -10.234 10.594 6.441 1 97.5 191 ILE B N 1
ATOM 3579 C CA . ILE B 1 191 ? -9.039 11.016 5.723 1 97.5 191 ILE B CA 1
ATOM 3580 C C . ILE B 1 191 ? -7.848 11.055 6.676 1 97.5 191 ILE B C 1
ATOM 3582 O O . ILE B 1 191 ? -7.918 11.664 7.742 1 97.5 191 ILE B O 1
ATOM 3586 N N . ALA B 1 192 ? -6.836 10.328 6.305 1 97.75 192 ALA B N 1
ATOM 3587 C CA . ALA B 1 192 ? -5.555 10.383 7.008 1 97.75 192 ALA B CA 1
ATOM 3588 C C . ALA B 1 192 ? -4.559 11.273 6.266 1 97.75 192 ALA B 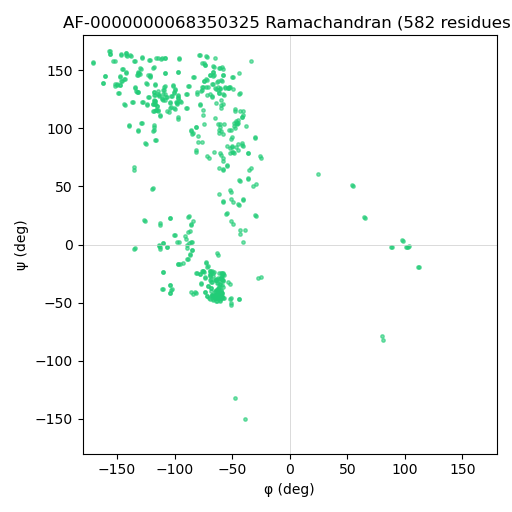C 1
ATOM 3590 O O . ALA B 1 192 ? -4.422 11.172 5.043 1 97.75 192 ALA B O 1
ATOM 3591 N N . ALA B 1 193 ? -3.9 12.141 6.988 1 96.88 193 ALA B N 1
ATOM 3592 C CA . ALA B 1 193 ? -2.932 13.047 6.383 1 96.88 193 ALA B CA 1
ATOM 3593 C C . ALA B 1 193 ? -1.676 13.164 7.242 1 96.88 193 ALA B C 1
ATOM 3595 O O . ALA B 1 193 ? -1.667 12.734 8.398 1 96.88 193 ALA B O 1
ATOM 3596 N N . ARG B 1 194 ? -0.646 13.641 6.652 1 95.19 194 ARG B N 1
ATOM 3597 C CA . ARG B 1 194 ? 0.623 13.875 7.336 1 95.19 194 ARG B CA 1
ATOM 3598 C C . ARG B 1 194 ? 1.138 15.281 7.082 1 95.19 194 ARG B C 1
ATOM 3600 O O . ARG B 1 194 ? 0.835 15.883 6.047 1 95.19 194 ARG B O 1
ATOM 3607 N N . PHE B 1 195 ? 1.864 15.758 8.039 1 95.94 195 PHE B N 1
ATOM 3608 C CA . PHE B 1 195 ? 2.469 17.094 7.961 1 95.94 195 PHE B CA 1
ATOM 3609 C C . PHE B 1 195 ? 3.801 17.125 8.703 1 95.94 195 PHE B C 1
ATOM 3611 O O . PHE B 1 195 ? 3.988 16.391 9.68 1 95.94 195 PHE B O 1
ATOM 3618 N N . ASN B 1 196 ? 4.715 17.906 8.133 1 94.12 196 ASN B N 1
ATOM 3619 C CA . ASN B 1 196 ? 6 18.094 8.797 1 94.12 196 ASN B CA 1
ATOM 3620 C C . ASN B 1 196 ? 6.207 19.562 9.188 1 94.12 196 ASN B C 1
ATOM 3622 O O . ASN B 1 196 ? 6.246 20.438 8.328 1 94.12 196 ASN B O 1
ATOM 3626 N N . VAL B 1 197 ? 6.375 19.734 10.461 1 96.19 197 VAL B N 1
ATOM 3627 C CA . VAL B 1 197 ? 6.613 21.078 11 1 96.19 197 VAL B CA 1
ATOM 3628 C C . VAL B 1 197 ? 8.047 21.5 10.695 1 96.19 197 VAL B C 1
ATOM 3630 O O . VAL B 1 197 ? 8.375 22.688 10.781 1 96.19 197 VAL B O 1
ATOM 3633 N N . CYS B 1 198 ? 8.891 20.594 10.477 1 93.62 198 CYS B N 1
ATOM 3634 C CA . CYS B 1 198 ? 10.297 20.781 10.117 1 93.62 198 CYS B CA 1
ATOM 3635 C C . CYS B 1 198 ? 11.062 21.438 11.25 1 93.62 198 CYS B C 1
ATOM 3637 O O . CYS B 1 198 ? 11.961 22.25 11 1 93.62 198 CYS B O 1
ATOM 3639 N N . SER B 1 199 ? 10.617 21.344 12.422 1 94.12 199 SER B N 1
ATOM 3640 C CA . SER B 1 199 ? 11.258 21.766 13.664 1 94.12 199 SER B CA 1
ATOM 3641 C C . SER B 1 199 ? 10.953 20.781 14.797 1 94.12 199 SER B C 1
ATOM 3643 O O . SER B 1 199 ? 9.859 20.219 14.867 1 94.12 199 SER B O 1
ATOM 3645 N N . PRO B 1 200 ? 11.953 20.562 15.625 1 94.12 200 PRO B N 1
ATOM 3646 C CA . PRO B 1 200 ? 11.656 19.719 16.781 1 94.12 200 PRO B CA 1
ATOM 3647 C C . PRO B 1 200 ? 10.57 20.312 17.688 1 94.12 200 PRO B C 1
ATOM 3649 O O . PRO B 1 200 ? 10.406 21.531 17.734 1 94.12 200 PRO B O 1
ATOM 3652 N N . ILE B 1 201 ? 9.883 19.422 18.344 1 97.12 201 ILE B N 1
ATOM 3653 C CA . ILE B 1 201 ? 8.75 19.828 19.172 1 97.12 201 ILE B CA 1
ATOM 3654 C C . ILE B 1 201 ? 9.031 19.484 20.641 1 97.12 201 ILE B C 1
ATOM 3656 O O . ILE B 1 201 ? 9.547 18.406 20.938 1 97.12 201 ILE B O 1
ATOM 3660 N N . ARG B 1 202 ? 8.68 20.422 21.484 1 97.38 202 ARG B N 1
ATOM 3661 C CA . ARG B 1 202 ? 8.703 20.156 22.922 1 97.38 202 ARG B CA 1
ATOM 3662 C C . ARG B 1 202 ? 7.406 19.484 23.375 1 97.38 202 ARG B C 1
ATOM 3664 O O . ARG B 1 202 ? 6.449 20.156 23.75 1 97.38 202 ARG B O 1
ATOM 3671 N N . LEU B 1 203 ? 7.422 18.188 23.438 1 97.69 203 LEU B N 1
ATOM 3672 C CA . LEU B 1 203 ? 6.203 17.438 23.703 1 97.69 203 LEU B CA 1
ATOM 3673 C C . LEU B 1 203 ? 5.711 17.656 25.125 1 97.69 203 LEU B C 1
ATOM 3675 O O . LEU B 1 203 ? 4.504 17.672 25.375 1 97.69 203 LEU B O 1
ATOM 3679 N N . ASP B 1 204 ? 6.676 17.906 26.016 1 95.94 204 ASP B N 1
ATOM 3680 C CA . ASP B 1 204 ? 6.293 18.141 27.406 1 95.94 204 ASP B CA 1
ATOM 3681 C C . ASP B 1 204 ? 5.508 19.453 27.531 1 95.94 204 ASP B C 1
ATOM 3683 O O . ASP B 1 204 ? 4.508 19.5 28.25 1 95.94 204 ASP B O 1
ATOM 3687 N N . LYS B 1 205 ? 6.02 20.438 26.922 1 96.25 205 LYS B N 1
ATOM 3688 C CA . LYS B 1 205 ? 5.316 21.719 26.906 1 96.25 205 LYS B CA 1
ATOM 3689 C C . LYS B 1 205 ? 3.971 21.594 26.203 1 96.25 205 LYS B C 1
ATOM 3691 O O . LYS B 1 205 ? 2.965 22.125 26.688 1 96.25 205 LYS B O 1
ATOM 3696 N N . LEU B 1 206 ? 3.965 20.844 25.125 1 97.31 206 LEU B N 1
ATOM 3697 C CA . LEU B 1 206 ? 2.742 20.641 24.359 1 97.31 206 LEU B CA 1
ATOM 3698 C C . LEU B 1 206 ? 1.696 19.906 25.188 1 97.31 206 LEU B C 1
ATOM 3700 O O . LEU B 1 206 ? 0.509 20.234 25.125 1 97.31 206 LEU B O 1
ATOM 3704 N N . ALA B 1 207 ? 2.125 18.984 25.922 1 97.31 207 ALA B N 1
ATOM 3705 C CA . ALA B 1 207 ? 1.248 18.172 26.766 1 97.31 207 ALA B CA 1
ATOM 3706 C C . ALA B 1 207 ? 0.484 19.047 27.766 1 97.31 207 ALA B C 1
ATOM 3708 O O . ALA B 1 207 ? -0.629 18.719 28.172 1 97.31 207 ALA B O 1
ATOM 3709 N N . ALA B 1 208 ? 1.063 20.172 28.109 1 95.81 208 ALA B N 1
ATOM 3710 C CA . ALA B 1 208 ? 0.482 21.062 29.125 1 95.81 208 ALA B CA 1
ATOM 3711 C C . ALA B 1 208 ? -0.307 22.188 28.453 1 95.81 208 ALA B C 1
ATOM 3713 O O . ALA B 1 208 ? -0.891 23.031 29.141 1 95.81 208 ALA B O 1
ATOM 3714 N N . TYR B 1 209 ? -0.336 22.109 27.188 1 94.5 209 TYR B N 1
ATOM 3715 C CA . TYR B 1 209 ? -0.969 23.203 26.469 1 94.5 209 TYR B CA 1
ATOM 3716 C C . TYR B 1 209 ? -2.465 23.266 26.75 1 94.5 209 TYR B C 1
ATOM 3718 O O . TYR B 1 209 ? -3.129 22.219 26.797 1 94.5 209 TYR B O 1
ATOM 3726 N N . GLN B 1 210 ? -3.002 24.438 26.938 1 91.25 210 GLN B N 1
ATOM 3727 C CA . GLN B 1 210 ? -4.43 24.688 27.109 1 91.25 210 GLN B CA 1
ATOM 3728 C C . GLN B 1 210 ? -4.945 25.672 26.062 1 91.25 210 GLN B C 1
ATOM 3730 O O . GLN B 1 210 ? -4.242 26.609 25.688 1 91.25 210 GLN B O 1
ATOM 3735 N N . LEU B 1 211 ? -6.137 25.359 25.75 1 88.62 211 LEU B N 1
ATOM 3736 C CA . LEU B 1 211 ? -6.719 26.203 24.703 1 88.62 211 LEU B CA 1
ATOM 3737 C C . LEU B 1 211 ? -6.793 27.656 25.172 1 88.62 211 LEU B C 1
ATOM 3739 O O . LEU B 1 211 ? -7.246 27.938 26.281 1 88.62 211 LEU B O 1
ATOM 3743 N N . ASP B 1 212 ? -6.305 28.516 24.312 1 82.88 212 ASP B N 1
ATOM 3744 C CA . ASP B 1 212 ? -6.523 29.953 24.469 1 82.88 212 ASP B CA 1
ATOM 3745 C C . ASP B 1 212 ? -7.695 30.422 23.609 1 82.88 212 ASP B C 1
ATOM 3747 O O . ASP B 1 212 ? -7.605 30.438 22.375 1 82.88 212 ASP B O 1
ATOM 3751 N N . PRO B 1 213 ? -8.766 30.766 24.25 1 78.62 213 PRO B N 1
ATOM 3752 C CA . PRO B 1 213 ? -9.961 31.125 23.484 1 78.62 213 PRO B CA 1
ATOM 3753 C C . PRO B 1 213 ? -9.688 32.219 22.453 1 78.62 213 PRO B C 1
ATOM 3755 O O . PRO B 1 213 ? -10.297 32.219 21.375 1 78.62 213 PRO B O 1
ATOM 3758 N N . ALA B 1 214 ? -8.789 33.094 22.781 1 78.44 214 ALA B N 1
ATOM 3759 C CA . ALA B 1 214 ? -8.492 34.219 21.891 1 78.44 214 ALA B CA 1
ATOM 3760 C C . ALA B 1 214 ? -7.789 33.719 20.625 1 78.44 214 ALA B C 1
ATOM 3762 O O . ALA B 1 214 ? -7.926 34.344 19.547 1 78.44 214 ALA B O 1
ATOM 3763 N N . MET B 1 215 ? -7.184 32.562 20.766 1 76.81 215 MET B N 1
ATOM 3764 C CA . MET B 1 215 ? -6.363 32.094 19.656 1 76.81 215 MET B CA 1
ATOM 3765 C C . MET B 1 215 ? -6.961 30.844 19.016 1 76.81 215 MET B C 1
ATOM 3767 O O . MET B 1 215 ? -6.422 30.312 18.047 1 76.81 215 MET B O 1
ATOM 3771 N N . SER B 1 216 ? -8.055 30.422 19.578 1 86.06 216 SER B N 1
ATOM 3772 C CA . SER B 1 216 ? -8.609 29.141 19.125 1 86.06 216 SER B CA 1
ATOM 3773 C C . SER B 1 216 ? -10.008 29.312 18.547 1 86.06 216 SER B C 1
ATOM 3775 O O . SER B 1 216 ? -10.93 28.594 18.922 1 86.06 216 SER B O 1
ATOM 3777 N N . ILE B 1 217 ? -10.055 30.297 17.672 1 88.88 217 ILE B N 1
ATOM 3778 C CA . ILE B 1 217 ? -11.336 30.562 17.016 1 88.88 217 ILE B CA 1
ATOM 3779 C C . ILE B 1 217 ? -11.805 29.297 16.281 1 88.88 217 ILE B C 1
ATOM 3781 O O . ILE B 1 217 ? -11.023 28.641 15.594 1 88.88 217 ILE B O 1
ATOM 3785 N N . GLY B 1 218 ? -13.062 28.922 16.531 1 91.06 218 GLY B N 1
ATOM 3786 C CA . GLY B 1 218 ? -13.68 27.812 15.805 1 91.06 218 GLY B CA 1
ATOM 3787 C C . GLY B 1 218 ? -13.438 26.469 16.453 1 91.06 218 GLY B C 1
ATOM 3788 O O . GLY B 1 218 ? -13.898 25.438 15.938 1 91.06 218 GLY B O 1
ATOM 3789 N N . VAL B 1 219 ? -12.688 26.438 17.531 1 93.75 219 VAL B N 1
ATOM 3790 C CA . VAL B 1 219 ? -12.398 25.188 18.234 1 93.75 219 VAL B CA 1
ATOM 3791 C C . VAL B 1 219 ? -13.234 25.094 19.5 1 93.75 219 VAL B C 1
ATOM 3793 O O . VAL B 1 219 ? -13.195 26 20.344 1 93.75 219 VAL B O 1
ATOM 3796 N N . ALA B 1 220 ? -14.008 24.078 19.594 1 92.12 220 ALA B N 1
ATOM 3797 C CA . ALA B 1 220 ? -14.859 23.875 20.75 1 92.12 220 ALA B CA 1
ATOM 3798 C C . ALA B 1 220 ? -14.102 23.188 21.891 1 92.12 220 ALA B C 1
ATOM 3800 O O . ALA B 1 220 ? -14.281 23.516 23.062 1 92.12 220 ALA B O 1
ATOM 3801 N N . LYS B 1 221 ? -13.359 22.25 21.516 1 93.5 221 LYS B N 1
ATOM 3802 C CA . LYS B 1 221 ? -12.68 21.453 22.531 1 93.5 221 LYS B CA 1
ATOM 3803 C C . LYS B 1 221 ? -11.305 21 22.031 1 93.5 221 LYS B C 1
ATOM 3805 O O . LYS B 1 221 ? -11.133 20.703 20.859 1 93.5 221 LYS B O 1
ATOM 3810 N N . LEU B 1 222 ? -10.328 21.016 22.938 1 96.06 222 LEU B N 1
ATOM 3811 C CA . LEU B 1 222 ? -9 20.438 22.719 1 96.06 222 LEU B CA 1
ATOM 3812 C C . LEU B 1 222 ? -8.68 19.406 23.797 1 96.06 222 LEU B C 1
ATOM 3814 O O . LEU B 1 222 ? -8.75 19.703 25 1 96.06 222 LEU B O 1
ATOM 3818 N N . GLN B 1 223 ? -8.438 18.219 23.391 1 96.81 223 GLN B N 1
ATOM 3819 C CA . GLN B 1 223 ? -7.961 17.172 24.297 1 96.81 223 GLN B CA 1
ATOM 3820 C C . GLN B 1 223 ? -6.512 16.797 23.984 1 96.81 223 GLN B C 1
ATOM 3822 O O . GLN B 1 223 ? -6.164 16.531 22.844 1 96.81 223 GLN B O 1
ATOM 3827 N N . VAL B 1 224 ? -5.672 16.859 25 1 97.62 224 VAL B N 1
ATOM 3828 C CA . VAL B 1 224 ? -4.258 16.531 24.828 1 97.62 224 VAL B CA 1
ATOM 3829 C C . VAL B 1 224 ? -3.926 15.266 25.625 1 97.62 224 VAL B C 1
ATOM 3831 O O . VAL B 1 224 ? -4.301 15.141 26.797 1 97.62 224 VAL B O 1
ATOM 3834 N N . SER B 1 225 ? -3.328 14.336 25 1 98 225 SER B N 1
ATOM 3835 C CA . SER B 1 225 ? -2.887 13.102 25.625 1 98 225 SER B CA 1
ATOM 3836 C C . SER B 1 225 ? -1.417 12.82 25.328 1 98 225 SER B C 1
ATOM 3838 O O . SER B 1 225 ? -1.019 12.75 24.172 1 98 225 SER B O 1
ATOM 3840 N N . TYR B 1 226 ? -0.627 12.688 26.375 1 98.12 226 TYR B N 1
ATOM 3841 C CA . TYR B 1 226 ? 0.794 12.383 26.25 1 98.12 226 TYR B CA 1
ATOM 3842 C C . TYR B 1 226 ? 1.226 11.375 27.312 1 98.12 226 TYR B C 1
ATOM 3844 O O . TYR B 1 226 ? 1.342 11.711 28.484 1 98.12 226 TYR B O 1
ATOM 3852 N N . GLU B 1 227 ? 1.356 10.141 26.859 1 97.38 227 GLU B N 1
ATOM 3853 C CA . GLU B 1 227 ? 1.781 9.016 27.688 1 97.38 227 GLU B CA 1
ATOM 3854 C C . GLU B 1 227 ? 2.99 8.312 27.078 1 97.38 227 GLU B C 1
ATOM 3856 O O . GLU B 1 227 ? 2.854 7.258 26.453 1 97.38 227 GLU B O 1
ATOM 3861 N N . PRO B 1 228 ? 4.164 8.859 27.422 1 94.31 228 PRO B N 1
ATOM 3862 C CA . PRO B 1 228 ? 5.383 8.398 26.75 1 94.31 228 PRO B CA 1
ATOM 3863 C C . PRO B 1 228 ? 5.613 6.898 26.906 1 94.31 228 PRO B C 1
ATOM 3865 O O . PRO B 1 228 ? 6.211 6.273 26.016 1 94.31 228 PRO B O 1
ATOM 3868 N N . GLU B 1 229 ? 5.105 6.32 27.891 1 95.25 229 GLU B N 1
ATOM 3869 C CA . GLU B 1 229 ? 5.301 4.891 28.125 1 95.25 229 GLU B CA 1
ATOM 3870 C C . GLU B 1 229 ? 4.434 4.062 27.172 1 95.25 229 GLU B C 1
ATOM 3872 O O . GLU B 1 229 ? 4.727 2.889 26.922 1 95.25 229 GLU B O 1
ATOM 3877 N N . ARG B 1 230 ? 3.389 4.672 26.688 1 95.94 230 ARG B N 1
ATOM 3878 C CA . ARG B 1 230 ? 2.443 3.963 25.828 1 95.94 230 ARG B CA 1
ATOM 3879 C C . ARG B 1 230 ? 2.631 4.348 24.375 1 95.94 230 ARG B C 1
ATOM 3881 O O . ARG B 1 230 ? 2.498 3.504 23.484 1 95.94 230 ARG B O 1
ATOM 3888 N N . PHE B 1 231 ? 2.947 5.512 24.25 1 95.75 231 PHE B N 1
ATOM 3889 C CA . PHE B 1 231 ? 3.029 6.086 22.906 1 95.75 231 PHE B CA 1
ATOM 3890 C C . PHE B 1 231 ? 4.043 7.227 22.875 1 95.75 231 PHE B C 1
ATOM 3892 O O . PHE B 1 231 ? 4.059 8.078 23.766 1 95.75 231 PHE B O 1
ATOM 3899 N N . ASN B 1 232 ? 4.863 7.277 21.797 1 94.44 232 ASN B N 1
ATOM 3900 C CA . ASN B 1 232 ? 5.988 8.203 21.766 1 94.44 232 ASN B CA 1
ATOM 3901 C C . ASN B 1 232 ? 5.574 9.57 21.219 1 94.44 232 ASN B C 1
ATOM 3903 O O . ASN B 1 232 ? 6.402 10.477 21.094 1 94.44 232 ASN B O 1
ATOM 3907 N N . GLY B 1 233 ? 4.324 9.734 20.891 1 97.12 233 GLY B N 1
ATOM 3908 C CA . GLY B 1 233 ? 3.811 11.016 20.422 1 97.12 233 GLY B CA 1
ATOM 3909 C C . GLY B 1 233 ? 2.801 11.633 21.375 1 97.12 233 GLY B C 1
ATOM 3910 O O . GLY B 1 233 ? 2.344 10.984 22.312 1 97.12 233 GLY B O 1
ATOM 3911 N N . CYS B 1 234 ? 2.623 12.977 21.203 1 98.5 234 CYS B N 1
ATOM 3912 C CA . CYS B 1 234 ? 1.544 13.688 21.891 1 98.5 234 CYS B CA 1
ATOM 3913 C C . CYS B 1 234 ? 0.316 13.797 21 1 98.5 234 CYS B C 1
ATOM 3915 O O . CYS B 1 234 ? 0.419 14.227 19.844 1 98.5 234 CYS B O 1
ATOM 3917 N N . VAL B 1 235 ? -0.82 13.305 21.453 1 98.62 235 VAL B N 1
ATOM 3918 C CA . VAL B 1 235 ? -2.033 13.305 20.641 1 98.62 235 VAL B CA 1
ATOM 3919 C C . VAL B 1 235 ? -2.904 14.5 21.016 1 98.62 235 VAL B C 1
ATOM 3921 O O . VAL B 1 235 ? -3.271 14.672 22.188 1 98.62 235 VAL B O 1
ATOM 3924 N N . LEU B 1 236 ? -3.211 15.406 20.047 1 98.31 236 LEU B N 1
ATOM 3925 C CA . LEU B 1 236 ? -4.141 16.531 20.156 1 98.31 236 LEU B CA 1
ATOM 3926 C C . LEU B 1 236 ? -5.438 16.234 19.422 1 98.31 236 LEU B C 1
ATOM 3928 O O . LEU B 1 236 ? -5.438 16.078 18.188 1 98.31 236 LEU B O 1
ATOM 3932 N N . ARG B 1 237 ? -6.5 16.125 20.094 1 98.12 237 ARG B N 1
ATOM 3933 C CA . ARG B 1 237 ? -7.805 15.984 19.453 1 98.12 237 ARG B CA 1
ATOM 3934 C C . ARG B 1 237 ? -8.547 17.312 19.422 1 98.12 237 ARG B C 1
ATOM 3936 O O . ARG B 1 237 ? -8.859 17.891 20.469 1 98.12 237 ARG B O 1
ATOM 3943 N N . LEU B 1 238 ? -8.797 17.781 18.25 1 96.88 238 LEU B N 1
ATOM 3944 C CA . LEU B 1 238 ? -9.484 19.047 18.031 1 96.88 238 LEU B CA 1
ATOM 3945 C C . LEU B 1 238 ? -10.938 18.812 17.641 1 96.88 238 LEU B C 1
ATOM 3947 O O . LEU B 1 238 ? -11.219 18.031 16.719 1 96.88 238 LEU B O 1
ATOM 3951 N N . VAL B 1 239 ? -11.812 19.406 18.281 1 95.38 239 VAL B N 1
ATOM 3952 C CA . VAL B 1 239 ? -13.242 19.344 17.969 1 95.38 239 VAL B CA 1
ATOM 3953 C C . VAL B 1 239 ? -13.75 20.734 17.609 1 95.38 239 VAL B C 1
ATOM 3955 O O . VAL B 1 239 ? -13.562 21.688 18.375 1 95.38 239 VAL B O 1
ATOM 3958 N N . GLY B 1 240 ? -14.344 20.828 16.438 1 93.56 240 GLY B N 1
ATOM 3959 C CA . GLY B 1 240 ? -14.828 22.109 15.969 1 93.56 240 GLY B CA 1
ATOM 3960 C C . GLY B 1 240 ? -16.156 22.516 16.594 1 93.56 240 GLY B C 1
ATOM 3961 O O . GLY B 1 240 ? -16.844 21.688 17.188 1 93.56 240 GLY B O 1
ATOM 3962 N N . LYS B 1 241 ? -16.328 23.844 16.391 1 86.44 241 LYS B N 1
ATOM 3963 C CA . LYS B 1 241 ? -17.625 24.359 16.797 1 86.44 241 LYS B CA 1
ATOM 3964 C C . LYS B 1 241 ? -18.688 24.078 15.742 1 86.44 241 LYS B C 1
ATOM 3966 O O . LYS B 1 241 ? -18.375 23.922 14.562 1 86.44 241 LYS B O 1
ATOM 3971 N N . SER B 1 242 ? -19.734 23.578 16.016 1 73.88 242 SER B N 1
ATOM 3972 C CA . SER B 1 242 ? -20.828 23.391 15.07 1 73.88 242 SER B CA 1
ATOM 3973 C C . SER B 1 242 ? -22.031 24.266 15.422 1 73.88 242 SER B C 1
ATOM 3975 O O . SER B 1 242 ? -22.453 24.312 16.578 1 73.88 242 SER B O 1
ATOM 3977 N N . SER B 1 243 ? -22.266 25.312 14.5 1 57.44 243 SER B N 1
ATOM 3978 C CA . SER B 1 243 ? -23.484 26.047 14.797 1 57.44 243 SER B CA 1
ATOM 3979 C C . SER B 1 243 ? -24.719 25.156 14.695 1 57.44 243 SER B C 1
ATOM 3981 O O . SER B 1 243 ? -25.734 25.406 15.336 1 57.44 243 SER B O 1
ATOM 3983 N N . ARG B 1 244 ? -24.672 24.297 13.695 1 56.44 244 ARG B N 1
ATOM 3984 C CA . ARG B 1 244 ? -25.906 23.562 13.484 1 56.44 244 ARG B CA 1
ATOM 3985 C C . ARG B 1 244 ? -25.938 22.281 14.328 1 56.44 244 ARG B C 1
ATOM 3987 O O . ARG B 1 244 ? -26.812 21.438 14.141 1 56.44 244 ARG B O 1
ATOM 3994 N N . GLY B 1 245 ? -25.172 22.234 15.445 1 55.25 245 GLY B N 1
ATOM 3995 C CA . GLY B 1 245 ? -25.25 21.203 16.469 1 55.25 245 GLY B CA 1
ATOM 3996 C C . GLY B 1 245 ? -24.516 19.938 16.078 1 55.25 245 GLY B C 1
ATOM 3997 O O . GLY B 1 245 ? -23.625 19.484 16.812 1 55.25 245 GLY B O 1
ATOM 3998 N N . ASP B 1 246 ? -25.078 18.969 15.172 1 58.03 246 ASP B N 1
ATOM 3999 C CA . ASP B 1 246 ? -24.891 17.516 15.188 1 58.03 246 ASP B CA 1
ATOM 4000 C C . ASP B 1 246 ? -23.672 17.109 14.352 1 58.03 246 ASP B C 1
ATOM 4002 O O . ASP B 1 246 ? -23.219 15.961 14.414 1 58.03 246 ASP B O 1
ATOM 4006 N N . ASN B 1 247 ? -23.016 18.125 13.695 1 71.5 247 ASN B N 1
ATOM 4007 C CA . ASN B 1 247 ? -21.984 17.516 12.875 1 71.5 247 ASN B CA 1
ATOM 4008 C C . ASN B 1 247 ? -20.656 18.266 12.977 1 71.5 247 ASN B C 1
ATOM 4010 O O . ASN B 1 247 ? -20.156 18.781 11.977 1 71.5 247 ASN B O 1
ATOM 4014 N N . GLN B 1 248 ? -20.156 18.156 14.203 1 89.06 248 GLN B N 1
ATOM 4015 C CA . GLN B 1 248 ? -18.891 18.812 14.469 1 89.06 248 GLN B CA 1
ATOM 4016 C C . GLN B 1 248 ? -17.734 18.016 13.875 1 89.06 248 GLN B C 1
ATOM 4018 O O . GLN B 1 248 ? -17.719 16.797 13.938 1 89.06 248 GLN B O 1
ATOM 4023 N N . TRP B 1 249 ? -16.875 18.797 13.25 1 93.25 249 TRP B N 1
ATOM 4024 C CA . TRP B 1 249 ? -15.672 18.109 12.812 1 93.25 249 TRP B CA 1
ATOM 4025 C C . TRP B 1 249 ? -14.773 17.766 14 1 93.25 249 TRP B C 1
ATOM 4027 O O . TRP B 1 249 ? -14.789 18.453 15.016 1 93.25 249 TRP B O 1
ATOM 4037 N N . SER B 1 250 ? -14.195 16.641 13.922 1 96.56 250 SER B N 1
ATOM 4038 C CA . SER B 1 250 ? -13.25 16.156 14.93 1 96.56 250 SER B CA 1
ATOM 4039 C C . SER B 1 250 ? -12.031 15.516 14.273 1 96.56 250 SER B C 1
ATOM 4041 O O . SER B 1 250 ? -12.172 14.633 13.43 1 96.56 250 SER B O 1
ATOM 4043 N N . VAL B 1 251 ? -10.82 16.062 14.609 1 98.06 251 VAL B N 1
ATOM 4044 C CA . VAL B 1 251 ? -9.578 15.555 14.031 1 98.06 251 VAL B CA 1
ATOM 4045 C C . VAL B 1 251 ? -8.523 15.383 15.125 1 98.06 251 VAL B C 1
ATOM 4047 O O . VAL B 1 251 ? -8.391 16.234 16 1 98.06 251 VAL B O 1
ATOM 4050 N N . SER B 1 252 ? -7.852 14.234 15.055 1 98.69 252 SER B N 1
ATOM 4051 C CA . SER B 1 252 ? -6.746 13.969 15.977 1 98.69 252 SER B CA 1
ATOM 4052 C C . SER B 1 252 ? -5.398 14.195 15.297 1 98.69 252 SER B C 1
ATOM 4054 O O . SER B 1 252 ? -5.191 13.766 14.164 1 98.69 252 SER B O 1
ATOM 4056 N N . CYS B 1 253 ? -4.512 14.828 15.992 1 98.62 253 CYS B N 1
ATOM 4057 C CA . CYS B 1 253 ? -3.154 15.062 15.516 1 98.62 253 CYS B CA 1
ATOM 4058 C C . CYS B 1 253 ? -2.135 14.391 16.422 1 98.62 253 CYS B C 1
ATOM 4060 O O . CYS B 1 253 ? -2.037 14.727 17.609 1 98.62 253 CYS B O 1
ATOM 4062 N N . SER B 1 254 ? -1.437 13.438 15.906 1 98.31 254 SER B N 1
ATOM 4063 C CA . SER B 1 254 ? -0.3 12.859 16.625 1 98.31 254 SER B CA 1
ATOM 4064 C C . SER B 1 254 ? 0.99 13.602 16.297 1 98.31 254 SER B C 1
ATOM 4066 O O . SER B 1 254 ? 1.432 13.625 15.148 1 98.31 254 SER B O 1
ATOM 4068 N N . VAL B 1 255 ? 1.564 14.188 17.297 1 98.19 255 VAL B N 1
ATOM 4069 C CA . VAL B 1 255 ? 2.746 15.023 17.156 1 98.19 255 VAL B CA 1
ATOM 4070 C C . VAL B 1 255 ? 3.965 14.32 17.734 1 98.19 255 VAL B C 1
ATOM 4072 O O . VAL B 1 255 ? 3.924 13.836 18.875 1 98.19 255 VAL B O 1
ATOM 4075 N N . PHE B 1 256 ? 5.004 14.266 16.984 1 95.25 256 PHE B N 1
ATOM 4076 C CA . PHE B 1 256 ? 6.23 13.602 17.422 1 95.25 256 PHE B CA 1
ATOM 4077 C C . PHE B 1 256 ? 7.348 14.617 17.641 1 95.25 256 PHE B C 1
ATOM 4079 O O . PHE B 1 256 ? 7.309 15.719 17.078 1 95.25 256 PHE B O 1
ATOM 4086 N N . VAL B 1 257 ? 8.367 14.234 18.422 1 94.56 257 VAL B N 1
ATOM 4087 C CA . VAL B 1 257 ? 9.469 15.117 18.797 1 94.56 257 VAL B CA 1
ATOM 4088 C C . VAL B 1 257 ? 10.164 15.641 17.547 1 94.56 257 VAL B C 1
ATOM 4090 O O . VAL B 1 257 ? 10.641 16.781 17.531 1 94.56 257 VAL B O 1
ATOM 4093 N N . THR B 1 258 ? 10.164 14.867 16.516 1 89 258 THR B N 1
ATOM 4094 C CA . THR B 1 258 ? 10.875 15.203 15.281 1 89 258 THR B CA 1
ATOM 4095 C C . THR B 1 258 ? 10.148 16.312 14.523 1 89 258 THR B C 1
ATOM 4097 O O . THR B 1 258 ? 10.711 16.906 13.602 1 89 258 THR B O 1
ATOM 4100 N N . GLY B 1 259 ? 8.961 16.578 14.852 1 94.44 259 GLY B N 1
ATOM 4101 C CA . GLY B 1 259 ? 8.156 17.547 14.125 1 94.44 259 GLY B CA 1
ATOM 4102 C C . GLY B 1 259 ? 7.168 16.906 13.172 1 94.44 259 GLY B C 1
ATOM 4103 O O . GLY B 1 259 ? 6.348 17.594 12.562 1 94.44 259 GLY B O 1
ATOM 4104 N N . LYS B 1 260 ? 7.199 15.625 13.102 1 93.25 260 LYS B N 1
ATOM 4105 C CA . LYS B 1 260 ? 6.23 14.906 12.273 1 93.25 260 LYS B CA 1
ATOM 4106 C C . LYS B 1 260 ? 4.855 14.891 12.93 1 93.25 260 LYS B C 1
ATOM 4108 O O . LYS B 1 260 ? 4.746 14.758 14.156 1 93.25 260 LYS B O 1
ATOM 4113 N N . VAL B 1 261 ? 3.859 15.055 12.008 1 97.5 261 VAL B N 1
ATOM 4114 C CA . VAL B 1 261 ? 2.49 15.102 12.508 1 97.5 261 VAL B CA 1
ATOM 4115 C C . VAL B 1 261 ? 1.602 14.195 11.656 1 97.5 261 VAL B C 1
ATOM 4117 O O . VAL B 1 261 ? 1.694 14.195 10.43 1 97.5 261 VAL B O 1
ATOM 4120 N N . GLN B 1 262 ? 0.823 13.375 12.297 1 97.31 262 GLN B N 1
ATOM 4121 C CA . GLN B 1 262 ? -0.228 12.594 11.648 1 97.31 262 GLN B CA 1
ATOM 4122 C C . GLN B 1 262 ? -1.61 13.141 11.992 1 97.31 262 GLN B C 1
ATOM 4124 O O . GLN B 1 262 ? -1.923 13.367 13.164 1 97.31 262 GLN B O 1
ATOM 4129 N N . LEU B 1 263 ? -2.393 13.422 10.977 1 98.38 263 LEU B N 1
ATOM 4130 C CA . LEU B 1 263 ? -3.768 13.867 11.188 1 98.38 263 LEU B CA 1
ATOM 4131 C C . LEU B 1 263 ? -4.758 12.781 10.781 1 98.38 263 LEU B C 1
ATOM 4133 O O . LEU B 1 263 ? -4.586 12.133 9.742 1 98.38 263 LEU B O 1
ATOM 4137 N N . MET B 1 264 ? -5.75 12.578 11.578 1 98.19 264 MET B N 1
ATOM 4138 C CA . MET B 1 264 ? -6.738 11.531 11.312 1 98.19 264 MET B CA 1
ATOM 4139 C C . MET B 1 264 ? -8.141 12 11.703 1 98.19 264 MET B C 1
ATOM 4141 O O . MET B 1 264 ? -8.297 12.773 12.641 1 98.19 264 MET B O 1
ATOM 4145 N N . GLY B 1 265 ? -9.094 11.477 10.914 1 97.12 265 GLY B N 1
ATOM 4146 C CA . GLY B 1 265 ? -10.469 11.625 11.367 1 97.12 265 GLY B CA 1
ATOM 4147 C C . GLY B 1 265 ? -11.289 12.555 10.492 1 97.12 265 GLY B C 1
ATOM 4148 O O . GLY B 1 265 ? -12.523 12.555 10.57 1 97.12 265 GLY B O 1
ATOM 4149 N N . ALA B 1 266 ? -10.656 13.383 9.719 1 97.19 266 ALA B N 1
ATOM 4150 C CA . ALA B 1 266 ? -11.398 14.289 8.844 1 97.19 266 ALA B CA 1
ATOM 4151 C C . ALA B 1 266 ? -12.289 13.508 7.879 1 97.19 266 ALA B C 1
ATOM 4153 O O . ALA B 1 266 ? -11.875 12.484 7.336 1 97.19 266 ALA B O 1
ATOM 4154 N N . ARG B 1 267 ? -13.477 14.016 7.633 1 95.06 267 ARG B N 1
ATOM 4155 C CA . ARG B 1 267 ? -14.414 13.359 6.727 1 95.06 267 ARG B CA 1
ATOM 4156 C C . ARG B 1 267 ? -14.523 14.109 5.406 1 95.06 267 ARG B C 1
ATOM 4158 O O . ARG B 1 267 ? -15.289 13.719 4.52 1 95.06 267 ARG B O 1
ATOM 4165 N N . SER B 1 268 ? -13.844 15.195 5.289 1 94 268 SER B N 1
ATOM 4166 C CA . SER B 1 268 ? -13.742 16.016 4.078 1 94 268 SER B CA 1
ATOM 4167 C C . SER B 1 268 ? -12.469 16.844 4.078 1 94 268 SER B C 1
ATOM 4169 O O . SER B 1 268 ? -11.836 17.016 5.117 1 94 268 SER B O 1
ATOM 4171 N N . MET B 1 269 ? -12.148 17.328 2.904 1 95.62 269 MET B N 1
ATOM 4172 C CA . MET B 1 269 ? -10.977 18.203 2.799 1 95.62 269 MET B CA 1
ATOM 4173 C C . MET B 1 269 ? -11.195 19.484 3.58 1 95.62 269 MET B C 1
ATOM 4175 O O . MET B 1 269 ? -10.242 20.047 4.133 1 95.62 269 MET B O 1
ATOM 4179 N N . ASP B 1 270 ? -12.391 19.953 3.713 1 94.38 270 ASP B N 1
ATOM 4180 C CA . ASP B 1 270 ? -12.688 21.141 4.504 1 94.38 270 ASP B CA 1
ATOM 4181 C C . ASP B 1 270 ? -12.391 20.906 5.984 1 94.38 270 ASP B C 1
ATOM 4183 O O . ASP B 1 270 ? -11.75 21.734 6.633 1 94.38 270 ASP B O 1
ATOM 4187 N N . GLU B 1 271 ? -12.844 19.766 6.441 1 95.38 271 GLU B N 1
ATOM 4188 C CA . GLU B 1 271 ? -12.578 19.453 7.844 1 95.38 271 GLU B CA 1
ATOM 4189 C C . GLU B 1 271 ? -11.078 19.359 8.109 1 95.38 271 GLU B C 1
ATOM 4191 O O . GLU B 1 271 ? -10.602 19.797 9.164 1 95.38 271 GLU B O 1
ATOM 4196 N N . LEU B 1 272 ? -10.359 18.812 7.148 1 97.5 272 LEU B N 1
ATOM 4197 C CA . LEU B 1 272 ? -8.914 18.734 7.273 1 97.5 272 LEU B CA 1
ATOM 4198 C C . LEU B 1 272 ? -8.305 20.141 7.344 1 97.5 272 LEU B C 1
ATOM 4200 O O . LEU B 1 272 ? -7.41 20.391 8.156 1 97.5 272 LEU B O 1
ATOM 4204 N N . ARG B 1 273 ? -8.828 21 6.562 1 96.94 273 ARG B N 1
ATOM 4205 C CA . ARG B 1 273 ? -8.344 22.375 6.543 1 96.94 273 ARG B CA 1
ATOM 4206 C C . ARG B 1 273 ? -8.656 23.094 7.855 1 96.94 273 ARG B C 1
ATOM 4208 O O . ARG B 1 273 ? -7.812 23.812 8.391 1 96.94 273 ARG B O 1
ATOM 4215 N N . PHE B 1 274 ? -9.867 22.891 8.336 1 96.31 274 PHE B N 1
ATOM 4216 C CA . PHE B 1 274 ? -10.234 23.5 9.609 1 96.31 274 PHE B CA 1
ATOM 4217 C C . PHE B 1 274 ? -9.281 23.047 10.719 1 96.31 274 PHE B C 1
ATOM 4219 O O . PHE B 1 274 ? -8.766 23.875 11.469 1 96.31 274 PHE B O 1
ATOM 4226 N N . ALA B 1 275 ? -9.047 21.781 10.719 1 97.25 275 ALA B N 1
ATOM 4227 C CA . ALA B 1 275 ? -8.18 21.219 11.75 1 97.25 275 ALA B CA 1
ATOM 4228 C C . ALA B 1 275 ? -6.758 21.75 11.625 1 97.25 275 ALA B C 1
ATOM 4230 O O . ALA B 1 275 ? -6.125 22.094 12.633 1 97.25 275 ALA B O 1
ATOM 4231 N N . PHE B 1 276 ? -6.301 21.859 10.406 1 98.12 276 PHE B N 1
ATOM 4232 C CA . PHE B 1 276 ? -4.949 22.359 10.164 1 98.12 276 PHE B CA 1
ATOM 4233 C C . PHE B 1 276 ? -4.816 23.812 10.609 1 98.12 276 PHE B C 1
ATOM 4235 O O . PHE B 1 276 ? -3.846 24.172 11.273 1 98.12 276 PHE B O 1
ATOM 4242 N N . ASN B 1 277 ? -5.805 24.578 10.273 1 96.81 277 ASN B N 1
ATOM 4243 C CA . ASN B 1 277 ? -5.801 26 10.648 1 96.81 277 ASN B CA 1
ATOM 4244 C C . ASN B 1 277 ? -5.82 26.172 12.164 1 96.81 277 ASN B C 1
ATOM 4246 O O . ASN B 1 277 ? -5.242 27.125 12.688 1 96.81 277 ASN B O 1
ATOM 4250 N N . ALA B 1 278 ? -6.465 25.281 12.812 1 96.25 278 ALA B N 1
ATOM 4251 C CA . ALA B 1 278 ? -6.512 25.328 14.273 1 96.25 278 ALA B CA 1
ATOM 4252 C C . ALA B 1 278 ? -5.203 24.828 14.883 1 96.25 278 ALA B C 1
ATOM 4254 O O . ALA B 1 278 ? -4.75 25.344 15.906 1 96.25 278 ALA B O 1
ATOM 4255 N N . PHE B 1 279 ? -4.617 23.891 14.234 1 97.56 279 PHE B N 1
ATOM 4256 C CA . PHE B 1 279 ? -3.445 23.188 14.727 1 97.56 279 PHE B CA 1
ATOM 4257 C C . PHE B 1 279 ? -2.203 24.062 14.648 1 97.56 279 PHE B C 1
ATOM 4259 O O . PHE B 1 279 ? -1.399 24.094 15.578 1 97.56 279 PHE B O 1
ATOM 4266 N N . VAL B 1 280 ? -1.996 24.812 13.609 1 97 280 VAL B N 1
ATOM 4267 C CA . VAL B 1 280 ? -0.759 25.516 13.273 1 97 280 VAL B CA 1
ATOM 4268 C C . VAL B 1 280 ? -0.406 26.5 14.383 1 97 280 VAL B C 1
ATOM 4270 O O . VAL B 1 280 ? 0.708 26.484 14.914 1 97 280 VAL B O 1
ATOM 4273 N N . PRO B 1 281 ? -1.328 27.344 14.867 1 95.19 281 PRO B N 1
ATOM 4274 C CA . PRO B 1 281 ? -0.968 28.281 15.938 1 95.19 281 PRO B CA 1
ATOM 4275 C C . PRO B 1 281 ? -0.59 27.578 17.234 1 95.19 281 PRO B C 1
ATOM 4277 O O . PRO B 1 281 ? 0.255 28.062 17.984 1 95.19 281 PRO B O 1
ATOM 4280 N N . ILE B 1 282 ? -1.177 26.453 17.453 1 95.69 282 ILE B N 1
ATOM 4281 C CA . ILE B 1 282 ? -0.897 25.703 18.688 1 95.69 282 ILE B CA 1
ATOM 4282 C C . ILE B 1 282 ? 0.531 25.172 18.641 1 95.69 282 ILE B C 1
ATOM 4284 O O . ILE B 1 282 ? 1.298 25.359 19.594 1 95.69 282 ILE B O 1
ATOM 4288 N N . ILE B 1 283 ? 0.888 24.578 17.516 1 96.94 283 ILE B N 1
ATOM 4289 C CA . ILE B 1 283 ? 2.182 23.906 17.438 1 96.94 283 ILE B CA 1
ATOM 4290 C C . ILE B 1 283 ? 3.297 24.938 17.359 1 96.94 283 ILE B C 1
ATOM 4292 O O . ILE B 1 283 ? 4.406 24.703 17.844 1 96.94 283 ILE B O 1
ATOM 4296 N N . ALA B 1 284 ? 3.002 26.094 16.828 1 95.75 284 ALA B N 1
ATOM 4297 C CA . ALA B 1 284 ? 3.969 27.188 16.703 1 95.75 284 ALA B CA 1
ATOM 4298 C C . ALA B 1 284 ? 4.48 27.625 18.078 1 95.75 284 ALA B C 1
ATOM 4300 O O . ALA B 1 284 ? 5.633 28.031 18.219 1 95.75 284 ALA B O 1
ATOM 4301 N N . LYS B 1 285 ? 3.699 27.484 19.078 1 94.38 285 LYS B N 1
ATOM 4302 C CA . LYS B 1 285 ? 4.039 27.922 20.438 1 94.38 285 LYS B CA 1
ATOM 4303 C C . LYS B 1 285 ? 4.852 26.859 21.172 1 94.38 285 LYS B C 1
ATOM 4305 O O . LYS B 1 285 ? 5.324 27.094 22.281 1 94.38 285 LYS B O 1
ATOM 4310 N N . ASN B 1 286 ? 5.02 25.703 20.516 1 96 286 ASN B N 1
ATOM 4311 C CA . ASN B 1 286 ? 5.637 24.594 21.219 1 96 286 ASN B CA 1
ATOM 4312 C C . ASN B 1 286 ? 6.84 24.047 20.453 1 96 286 ASN B C 1
ATOM 4314 O O . ASN B 1 286 ? 7.23 22.891 20.641 1 96 286 ASN B O 1
ATOM 4318 N N . LEU B 1 287 ? 7.383 24.812 19.594 1 95.69 287 LEU B N 1
ATOM 4319 C CA . LEU B 1 287 ? 8.617 24.453 18.891 1 95.69 287 LEU B CA 1
ATOM 4320 C C . LEU B 1 287 ? 9.797 24.453 19.859 1 95.69 287 LEU B C 1
ATOM 4322 O O . LEU B 1 287 ? 9.805 25.188 20.844 1 95.69 287 LEU B O 1
ATOM 4326 N N . ASP B 1 288 ? 10.672 23.516 19.531 1 90.19 288 ASP B N 1
ATOM 4327 C CA . ASP B 1 288 ? 11.914 23.547 20.297 1 90.19 288 ASP B CA 1
ATOM 4328 C C . ASP B 1 288 ? 12.922 24.516 19.672 1 90.19 288 ASP B C 1
ATOM 4330 O O . ASP B 1 288 ? 13.547 24.188 18.656 1 90.19 288 ASP B O 1
ATOM 4334 N N . GLU B 1 289 ? 13.055 25.688 20.141 1 73.94 289 GLU B N 1
ATOM 4335 C CA . GLU B 1 289 ? 13.93 26.734 19.609 1 73.94 289 GLU B CA 1
ATOM 4336 C C . GLU B 1 289 ? 15.398 26.375 19.828 1 73.94 289 GLU B C 1
ATOM 4338 O O . GLU B 1 289 ? 16.297 27.031 19.281 1 73.94 289 GLU B O 1
ATOM 4343 N N . ARG B 1 290 ? 15.93 25.594 20.797 1 58.06 290 ARG B N 1
ATOM 4344 C CA . ARG B 1 290 ? 17.344 25.297 21.062 1 58.06 290 ARG B CA 1
ATOM 4345 C C . ARG B 1 290 ? 17.984 24.594 19.875 1 58.06 290 ARG B C 1
ATOM 4347 O O . ARG B 1 290 ? 19.188 24.734 19.625 1 58.06 290 ARG B O 1
ATOM 4354 N N . LYS B 1 291 ? 17.297 23.781 19.25 1 53.25 291 LYS B N 1
ATOM 4355 C CA . LYS B 1 291 ? 17.984 22.906 18.312 1 53.25 291 LYS B CA 1
ATOM 4356 C C . LYS B 1 291 ? 17.938 23.453 16.891 1 53.25 291 LYS B C 1
ATOM 4358 O O . LYS B 1 291 ? 18.391 22.812 15.945 1 53.25 291 LYS B O 1
ATOM 4363 N N . THR B 1 292 ? 17.172 24.281 16.609 1 43.03 292 THR B N 1
ATOM 4364 C CA . THR B 1 292 ? 17.297 24.891 15.281 1 43.03 292 THR B CA 1
ATOM 4365 C C . THR B 1 292 ? 18.625 25.609 15.125 1 43.03 292 THR B C 1
ATOM 4367 O O . THR B 1 292 ? 18.906 26.188 14.078 1 43.03 292 THR B O 1
ATOM 4370 N N . ALA B 1 293 ? 19.359 25.766 16.141 1 31.55 293 ALA B N 1
ATOM 4371 C CA . ALA B 1 293 ? 20.625 26.453 15.93 1 31.55 293 ALA B CA 1
ATOM 4372 C C . ALA B 1 293 ? 21.719 25.469 15.5 1 31.55 293 ALA B C 1
ATOM 4374 O O . ALA B 1 293 ? 21.766 24.328 15.992 1 31.55 293 ALA B O 1
#

Radius of gyration: 26.45 Å; Cα contacts (8 Å, |Δi|>4): 1085; chains: 2; bounding box: 56×72×63 Å

Sequence (586 aa):
MDDDYAFFESDNLVEEELPVIGAFPDPVAEFGGVVGPTGAIGGSALTADGHLAAAAATLPGGDGAAANLDVDELPPPIKNVQEFLPNVRPDAFPVVVAVQAQASIPVGINLAELSCATRNVEYMPNNRIPSATMRLHEPTAVVMMHNSGALSIIGAASVSEARQAAELAARIIRKALNLNFSSLKFRVRSIAARFNVCSPIRLDKLAAYQLDPAMSIGVAKLQVSYEPERFNGCVLRLVGKSSRGDNQWSVSCSVFVTGKVQLMGARSMDELRFAFNAFVPIIAKNLDERKTAMDDDYAFFESDNLVEEELPVIGAFPDPVAEFGGVVGPTGAIGGSALTADGHLAAAAATLPGGDGAAANLDVDELPPPIKNVQEFLPNVRPDAFPVVVAVQAQASIPVGINLAELSCATRNVEYMPNNRIPSATMRLHEPTAVVMMHNSGALSIIGAASVSEARQAAELAARIIRKALNLNFSSLKFRVRSIAARFNVCSPIRLDKLAAYQLDPAMSIGVAKLQVSYEPERFNGCVLRLVGKSSRGDNQWSVSCSVFVTGKVQLMGARSMDELRFAFNAFVPIIAKNLDERKTA

Solvent-accessible surface area (backbone atoms only — not comparable to full-atom values): 33138 Å² total; per-residue (Å²): 134,77,80,71,64,60,81,67,64,65,82,82,77,69,84,60,84,56,51,72,43,73,69,61,75,75,68,81,66,74,79,61,80,65,80,67,82,82,71,80,75,75,80,73,77,77,70,80,80,74,72,65,69,75,74,74,73,71,72,70,77,63,77,77,68,69,63,82,64,56,77,74,40,44,30,60,83,70,83,50,41,28,85,56,31,75,60,34,56,45,81,61,70,65,41,58,61,25,24,34,30,38,35,35,39,94,50,73,43,63,51,66,60,42,24,59,62,37,87,48,36,47,59,40,71,86,42,98,63,51,34,28,41,33,63,41,71,88,47,45,29,37,34,39,36,34,47,71,21,44,32,36,38,38,54,8,58,34,70,69,39,38,50,50,37,52,52,49,51,51,50,50,52,29,64,59,66,68,54,90,82,64,56,35,22,47,41,66,63,27,36,30,28,35,38,67,49,56,40,39,34,35,56,71,62,47,53,68,60,69,88,46,74,92,77,36,46,18,52,65,44,79,45,68,47,67,45,69,92,81,37,82,38,35,36,39,36,42,27,36,43,41,93,85,63,85,74,47,49,47,33,38,33,38,35,31,49,72,17,43,32,40,36,35,50,19,61,44,73,64,45,43,49,38,47,47,39,49,42,49,66,56,51,46,75,26,52,39,76,77,68,78,104,133,76,78,73,64,60,81,64,61,76,67,82,76,70,84,62,83,56,51,71,42,64,78,62,74,75,68,79,65,72,80,60,82,62,79,68,82,84,74,80,77,75,78,74,77,77,71,79,80,71,71,67,70,78,76,74,74,71,71,72,78,62,76,76,68,68,61,80,64,54,78,74,42,42,30,61,83,71,83,50,42,28,84,56,33,76,60,34,55,45,80,62,70,65,41,58,61,26,23,34,30,39,34,34,39,93,49,73,43,62,50,67,62,42,25,58,61,38,87,49,35,47,59,40,72,86,43,98,63,50,34,27,40,33,64,42,72,89,48,46,31,37,34,39,35,33,46,72,20,44,33,38,37,38,54,7,59,33,70,68,38,39,51,49,38,52,50,50,49,52,51,52,50,30,64,61,65,67,55,90,82,63,54,35,22,49,41,66,61,27,36,31,29,36,40,65,48,57,41,39,34,35,57,71,62,48,50,67,61,68,89,45,73,91,77,37,47,18,53,64,44,77,45,68,48,66,47,70,92,81,35,84,38,35,36,39,36,40,27,36,42,42,90,84,62,85,74,47,48,46,33,37,33,39,36,30,51,72,17,43,33,38,36,35,50,19,61,43,73,64,44,43,48,39,47,47,41,49,44,48,66,58,52,46,76,26,52,39,74,79,68,77,106

Foldseek 3Di:
DPPCPVVPPDDDPPPDPFAKDFFPDPPVPPPPPPPDDDPDPDDPDPDDDPPPPPPPPCPPDDDPCPPPPPPLAFQDFQQALCVLQVPDGGPFAWFWFKWKKKKFFQAFADLVLLVVLDDQKDWDCPDPFTWIWGADVVVGWIWIAHRNRIIMTIGGRDPVSSVVVQSVVVSSRCVSVVDDGRIMGMFTFKIKTKGASQFFFDQVVLQPDDDDSVNQRFWDDWDWDDDCVVDQWIKIKTWGGDPVPPDIQIWIWTAHRNRMIMIMGGRDPVSSSRVVSRVSNSRSVGGDPVPVD/DPPCPVVPPDDDPPPDPFAKPFFPDPPVPPPPPPPDDDPDPDDPDPDDDPPPDPPPPCPPDDPPCPVPPPPLAFQDFQQALCVLQVPDGGPFAWFWFKWKKKKFFQAFADLVLLVVLDDQKDWDCPPPFTWIWGADVVVGWIWIAHRNRIIMTIGGRDPVSSVVVQSVVVSSRCVSVVDDGRMMGMFTFKIKTKGASQFFFDQVVLQPDDDDCVNQRFWDDWDWDDDCVVDQWIKIKTWGGDPVPDDIQIWIWTAHRNRMIMIMGGRDPVSSSRVVSRVSNSRSVGGDPVPVD

Nearest PDB structures (foldseek):
  6e16-assembly1_A  TM=8.578E-01  e=2.977E-14  Saccharomyces cerevisiae S288C
  4wzs-assembly1_D  TM=8.525E-01  e=4.963E-14  Encephalitozoon cuniculi GB-M1
  1mp9-assembly1_B  TM=7.841E-01  e=4.547E-13  Sulfolobus acidocaldarius
  2z8u-assembly1_B  TM=7.998E-01  e=4.166E-12  Methanocaldococcus jannaschii
  1ais-assembly1_A  TM=7.952E-01  e=3.936E-12  Pyrococcus woesei

Secondary structure (DSSP, 8-state):
----GGGG-----------EE--------------------------S-----------S-S--------GGGSPPPPS-GGGT-TTS-TT--PEEEEEEEEEE-SS---HHHHHHH-SSEEEETTSSS-EEEEEEETTEEEEEE-TTSEEEEEEESSHHHHHHHHHHHHHHHHHHHT-----EEEEEEEEEEEEE-SS-B-HHHHHT----TTT-TTEEEEEEEE-TTT-SSEEEEEEE--SSSS---EEEEEE-TTSEEEEEEESSHHHHHHHHHHHHHHHHTTB--STT-/-----GGG-----------EE--------------------------S-----------S-S--------GGGSPPPPS-GGGT-TTS-TT--PEEEEEEEEEE-SS---HHHHHHH-SSEEEETTSSS-EEEEEEETTEEEEEE-TTSEEEEEEESSHHHHHHHHHHHHHHHHHHHT-----EEEEEEEEEEEEE-SS-B-HHHHHT----TTT-TTEEEEEEEE-TTT-SSEEEEEEE--SSSS---EEEEEE-TTSEEEEEEESSHHHHHHHHHHHHHHHHTTB-TTTT-

Organism: Leishmania major (NCBI:txid5664)

pLDDT: mean 76.78, std 28.78, range [18.16, 98.69]

InterPro domains:
  IPR000814 TATA-box binding protein [PF00352] (95-175)
  IPR000814 TATA-box binding protein [PF00352] (185-285)
  IPR000814 TATA-box binding protein [PTHR10126] (90-288)
  IPR012295 TBP domain superfamily [G3DSA:3.30.310.10] (101-188)
  IPR012295 TBP domain superfamily [G3DSA:3.30.310.10] (189-284)
  IPR015445 TATA-Box binding protein-like 1 [cd04517] (92-285)